Protein AF-G0UPY2-F1 (afdb_monomer_lite)

Structure (mmCIF, N/CA/C/O backbone):
data_AF-G0UPY2-F1
#
_entry.id   AF-G0UPY2-F1
#
loop_
_atom_site.group_PDB
_atom_site.id
_atom_site.type_symbol
_atom_site.label_atom_id
_atom_site.label_alt_id
_atom_site.label_comp_id
_atom_site.label_asym_id
_atom_site.label_entity_id
_atom_site.label_seq_id
_atom_site.pdbx_PDB_ins_code
_atom_site.Cartn_x
_atom_site.Cartn_y
_atom_site.Cartn_z
_atom_site.occupancy
_atom_site.B_iso_or_equiv
_atom_site.auth_seq_id
_atom_site.auth_comp_id
_atom_site.auth_asym_id
_atom_site.auth_atom_id
_atom_site.pdbx_PDB_model_num
ATOM 1 N N . MET A 1 1 ? 40.209 42.571 -9.096 1.00 37.84 1 MET A N 1
ATOM 2 C CA . MET A 1 1 ? 40.437 43.196 -10.414 1.00 37.84 1 MET A CA 1
ATOM 3 C C . MET A 1 1 ? 41.363 42.300 -11.206 1.00 37.84 1 MET A C 1
ATOM 5 O O . MET A 1 1 ? 42.558 42.355 -10.979 1.00 37.84 1 MET A O 1
ATOM 9 N N . THR A 1 2 ? 40.788 41.485 -12.081 1.00 25.41 2 THR A N 1
ATOM 10 C CA . THR A 1 2 ? 41.371 41.009 -13.343 1.00 25.41 2 THR A CA 1
ATOM 11 C C . THR A 1 2 ? 40.221 40.324 -14.067 1.00 25.41 2 THR A C 1
ATOM 13 O O . THR A 1 2 ? 39.717 39.293 -13.633 1.00 25.41 2 THR A O 1
ATOM 16 N N . ALA A 1 3 ? 39.726 41.003 -15.097 1.00 30.94 3 ALA A N 1
ATOM 17 C CA . ALA A 1 3 ? 38.715 40.497 -16.003 1.00 30.94 3 ALA A CA 1
ATOM 18 C C . ALA A 1 3 ? 39.322 39.365 -16.838 1.00 30.94 3 ALA A C 1
ATOM 20 O O . ALA A 1 3 ? 40.417 39.517 -17.377 1.00 30.94 3 ALA A O 1
ATOM 21 N N . THR A 1 4 ? 38.608 38.250 -16.944 1.00 27.45 4 THR A N 1
ATOM 22 C CA . THR A 1 4 ? 38.803 37.272 -18.015 1.00 27.45 4 THR A CA 1
ATOM 23 C C . THR A 1 4 ? 37.461 37.118 -18.708 1.00 27.45 4 THR A C 1
ATOM 25 O O . THR A 1 4 ? 36.435 36.890 -18.072 1.00 27.45 4 THR A O 1
ATOM 28 N N . GLU A 1 5 ? 37.476 37.420 -20.000 1.00 28.23 5 GLU A N 1
ATOM 29 C CA . GLU A 1 5 ? 36.326 37.439 -20.887 1.00 28.23 5 GLU A CA 1
ATOM 30 C C . GLU A 1 5 ? 35.779 36.023 -21.060 1.00 28.23 5 GLU A C 1
ATOM 32 O O . GLU A 1 5 ? 36.397 35.166 -21.690 1.00 28.23 5 GLU A O 1
ATOM 37 N N . ASP A 1 6 ? 34.585 35.809 -20.522 1.00 28.16 6 ASP A N 1
ATOM 38 C CA . ASP A 1 6 ? 33.744 34.656 -20.800 1.00 28.16 6 ASP A CA 1
ATOM 39 C C . ASP A 1 6 ? 33.135 34.839 -22.204 1.00 28.16 6 ASP A C 1
ATOM 41 O O . ASP A 1 6 ? 32.075 35.435 -22.401 1.00 28.16 6 ASP A O 1
ATOM 45 N N . ARG A 1 7 ? 33.874 34.414 -23.231 1.00 30.27 7 ARG A N 1
ATOM 46 C CA . ARG A 1 7 ? 33.429 34.373 -24.633 1.00 30.27 7 ARG A CA 1
ATOM 47 C C . ARG A 1 7 ? 33.576 32.958 -25.174 1.00 30.27 7 ARG A C 1
ATOM 49 O O . ARG A 1 7 ? 34.419 32.712 -26.020 1.00 30.27 7 ARG A O 1
ATOM 56 N N . THR A 1 8 ? 32.772 32.017 -24.689 1.00 30.53 8 THR A N 1
ATOM 57 C CA . THR A 1 8 ? 32.496 30.752 -25.413 1.00 30.53 8 THR A CA 1
ATOM 58 C C . THR A 1 8 ? 31.240 30.004 -24.943 1.00 30.53 8 THR A C 1
ATOM 60 O O . THR A 1 8 ? 30.893 28.992 -25.546 1.00 30.53 8 THR A O 1
ATOM 63 N N . ALA A 1 9 ? 30.500 30.491 -23.940 1.00 28.23 9 ALA A N 1
ATOM 64 C CA . ALA A 1 9 ? 29.427 29.707 -23.317 1.00 28.23 9 ALA A CA 1
ATOM 65 C C . ALA A 1 9 ? 27.997 29.910 -23.878 1.00 28.23 9 ALA A C 1
ATOM 67 O O . ALA A 1 9 ? 27.113 29.137 -23.522 1.00 28.23 9 ALA A O 1
ATOM 68 N N . ASP A 1 10 ? 27.747 30.869 -24.781 1.00 29.98 10 ASP A N 1
ATOM 69 C CA . ASP A 1 10 ? 26.364 31.299 -25.098 1.00 29.98 10 ASP A CA 1
ATOM 70 C C . ASP A 1 10 ? 25.802 30.921 -26.486 1.00 29.98 10 ASP A C 1
ATOM 72 O O . ASP A 1 10 ? 24.712 31.356 -26.848 1.00 29.98 10 ASP A O 1
ATOM 76 N N . SER A 1 11 ? 26.469 30.085 -27.292 1.00 31.25 11 SER A N 1
ATOM 77 C CA . SER A 1 11 ? 26.050 29.913 -28.702 1.00 31.25 11 SER A CA 1
ATOM 78 C C . SER A 1 11 ? 25.156 28.704 -29.037 1.00 31.25 11 SER A C 1
ATOM 80 O O . SER A 1 11 ? 24.719 28.617 -30.183 1.00 31.25 11 SER A O 1
ATOM 82 N N . TRP A 1 12 ? 24.854 27.767 -28.130 1.00 33.16 12 TRP A N 1
ATOM 83 C CA . TRP A 1 12 ? 24.335 26.454 -28.584 1.00 33.16 12 TRP A CA 1
ATOM 84 C C . TRP A 1 12 ? 23.083 25.911 -27.883 1.00 33.16 12 TRP A C 1
ATOM 86 O O . TRP A 1 12 ? 22.771 24.732 -28.005 1.00 33.16 12 TRP A O 1
ATOM 96 N N . ARG A 1 13 ? 22.292 26.764 -27.218 1.00 27.31 13 ARG A N 1
ATOM 97 C CA . ARG A 1 13 ? 20.985 26.377 -26.636 1.00 27.31 13 ARG A CA 1
ATOM 98 C C . ARG A 1 13 ? 19.764 26.680 -27.522 1.00 27.31 13 ARG A C 1
ATOM 100 O O . ARG A 1 13 ? 18.698 26.996 -27.008 1.00 27.31 13 ARG A O 1
ATOM 107 N N . TYR A 1 14 ? 19.887 26.544 -28.841 1.00 33.41 14 TYR A N 1
ATOM 108 C CA . TYR A 1 14 ? 18.747 26.644 -29.766 1.00 33.41 14 TYR A CA 1
ATOM 109 C C . TYR A 1 14 ? 18.768 25.513 -30.800 1.00 33.41 14 TYR A C 1
ATOM 111 O O . TYR A 1 14 ? 19.075 25.719 -31.969 1.00 33.41 14 TYR A O 1
ATOM 119 N N . THR A 1 15 ? 18.416 24.299 -30.384 1.00 37.25 15 THR A N 1
ATOM 120 C CA . THR A 1 15 ? 18.256 23.149 -31.290 1.00 37.25 15 THR A CA 1
ATOM 121 C C . THR A 1 15 ? 16.909 22.461 -31.064 1.00 37.25 15 THR A C 1
ATOM 123 O O . THR A 1 15 ? 16.845 21.295 -30.706 1.00 37.25 15 THR A O 1
ATOM 126 N N . ALA A 1 16 ? 15.813 23.205 -31.267 1.00 32.25 16 ALA A N 1
ATOM 127 C CA . ALA A 1 16 ? 14.477 22.641 -31.546 1.00 32.25 16 ALA A CA 1
ATOM 128 C C . ALA A 1 16 ? 13.427 23.662 -32.050 1.00 32.25 16 ALA A C 1
ATOM 130 O O . ALA A 1 16 ? 12.331 23.246 -32.412 1.00 32.25 16 ALA A O 1
ATOM 131 N N . GLU A 1 17 ? 13.721 24.969 -32.128 1.00 31.56 17 GLU A N 1
ATOM 132 C CA . GLU A 1 17 ? 12.767 25.973 -32.645 1.00 31.56 17 GLU A CA 1
ATOM 133 C C . GLU A 1 17 ? 13.308 26.894 -33.764 1.00 31.56 17 GLU A C 1
ATOM 135 O O . GLU A 1 17 ? 13.420 28.100 -33.557 1.00 31.56 17 GLU A O 1
ATOM 140 N N . PRO A 1 18 ? 13.578 26.408 -34.995 1.00 36.75 18 PRO A N 1
ATOM 141 C CA . PRO A 1 18 ? 13.694 27.369 -36.093 1.00 36.75 18 PRO A CA 1
ATOM 142 C C . PRO A 1 18 ? 12.924 26.996 -37.360 1.00 36.75 18 PRO A C 1
ATOM 144 O O . PRO A 1 18 ? 13.232 27.523 -38.416 1.00 36.75 18 PRO A O 1
ATOM 147 N N . PHE A 1 19 ? 11.882 26.162 -37.309 1.00 38.66 19 PHE A N 1
ATOM 148 C CA . PHE A 1 19 ? 11.052 25.923 -38.506 1.00 38.66 19 PHE A CA 1
ATOM 149 C C . PHE A 1 19 ? 9.878 26.904 -38.679 1.00 38.66 19 PHE A C 1
ATOM 151 O O . PHE A 1 19 ? 9.198 26.853 -39.698 1.00 38.66 19 PHE A O 1
ATOM 158 N N . ARG A 1 20 ? 9.637 27.825 -37.730 1.00 37.78 20 ARG A N 1
ATOM 159 C CA . ARG A 1 20 ? 8.523 28.800 -37.809 1.00 37.78 20 ARG A CA 1
ATOM 160 C C . ARG A 1 20 ? 8.923 30.270 -37.968 1.00 37.78 20 ARG A C 1
ATOM 162 O O . ARG A 1 20 ? 8.040 31.098 -38.160 1.00 37.78 20 ARG A O 1
ATOM 169 N N . ALA A 1 21 ? 10.214 30.604 -37.944 1.00 39.12 21 ALA A N 1
ATOM 170 C CA . ALA A 1 21 ? 10.682 31.996 -37.990 1.00 39.12 21 ALA A CA 1
ATOM 171 C C . ALA A 1 21 ? 11.440 32.384 -39.276 1.00 39.12 21 ALA A C 1
ATOM 173 O O . ALA A 1 21 ? 11.996 33.476 -39.343 1.00 39.12 21 ALA A O 1
ATOM 174 N N . PHE A 1 22 ? 11.465 31.542 -40.315 1.00 45.91 22 PHE A N 1
ATOM 175 C CA . PHE A 1 22 ? 12.097 31.909 -41.588 1.00 45.91 22 PHE A CA 1
ATOM 176 C C . PHE A 1 22 ? 11.123 32.657 -42.489 1.00 45.91 22 PHE A C 1
ATOM 178 O O . PHE A 1 22 ? 10.640 32.147 -43.495 1.00 45.91 22 PHE A O 1
ATOM 185 N N . ASN A 1 23 ? 10.836 33.895 -42.105 1.00 49.22 23 ASN A N 1
ATOM 186 C CA . ASN A 1 23 ? 10.221 34.859 -42.994 1.00 49.22 23 ASN A CA 1
ATOM 187 C C . ASN A 1 23 ? 11.013 36.167 -42.901 1.00 49.22 23 ASN A C 1
ATOM 189 O O . ASN A 1 23 ? 11.237 36.662 -41.797 1.00 49.22 23 ASN A O 1
ATOM 193 N N . LYS A 1 24 ? 11.345 36.729 -44.074 1.00 50.84 24 LYS A N 1
ATOM 194 C CA . LYS A 1 24 ? 11.966 38.049 -44.321 1.00 50.84 24 LYS A CA 1
ATOM 195 C C . LYS A 1 24 ? 13.503 38.128 -44.327 1.00 50.84 24 LYS A C 1
ATOM 197 O O . LYS A 1 24 ? 14.061 38.869 -43.536 1.00 50.84 24 LYS A O 1
ATOM 202 N N . ASP A 1 25 ? 14.172 37.427 -45.244 1.00 57.66 25 ASP A N 1
ATOM 203 C CA . ASP A 1 25 ? 15.064 38.090 -46.222 1.00 57.66 25 ASP A CA 1
ATOM 204 C C . ASP A 1 25 ? 15.573 37.065 -47.252 1.00 57.66 25 ASP A C 1
ATOM 206 O O . ASP A 1 25 ? 16.496 36.284 -47.001 1.00 57.66 25 ASP A O 1
ATOM 210 N N . THR A 1 26 ? 14.928 37.009 -48.416 1.00 54.47 26 THR A N 1
ATOM 211 C CA . THR A 1 26 ? 15.258 36.044 -49.475 1.00 54.47 26 THR A CA 1
ATOM 212 C C . THR A 1 26 ? 16.695 36.209 -49.958 1.00 54.47 26 THR A C 1
ATOM 214 O O . THR A 1 26 ? 17.386 35.221 -50.178 1.00 54.47 26 THR A O 1
ATOM 217 N N . GLU A 1 27 ? 17.193 37.439 -50.057 1.00 56.75 27 GLU A N 1
ATOM 218 C CA . GLU A 1 27 ? 18.528 37.702 -50.597 1.00 56.75 27 GLU A CA 1
ATOM 219 C C . GLU A 1 27 ? 19.650 37.223 -49.659 1.00 56.75 27 GLU A C 1
ATOM 221 O O . GLU A 1 27 ? 20.679 36.721 -50.114 1.00 56.75 27 GLU A O 1
ATOM 226 N N . ALA A 1 28 ? 19.424 37.287 -48.343 1.00 60.16 28 ALA A N 1
ATOM 227 C CA . ALA A 1 28 ? 20.356 36.765 -47.348 1.00 60.16 28 ALA A CA 1
ATOM 228 C C . ALA A 1 28 ? 20.441 35.229 -47.384 1.00 60.16 28 ALA A C 1
ATOM 230 O O . ALA A 1 28 ? 21.529 34.668 -47.246 1.00 60.16 28 ALA A O 1
ATOM 231 N N . LEU A 1 29 ? 19.314 34.542 -47.611 1.00 57.94 29 LEU A N 1
ATOM 232 C CA . LEU A 1 29 ? 19.278 33.083 -47.773 1.00 57.94 29 LEU A CA 1
ATOM 233 C C . LEU A 1 29 ? 20.001 32.632 -49.048 1.00 57.94 29 LEU A C 1
ATOM 235 O O . LEU A 1 29 ? 20.792 31.691 -48.986 1.00 57.94 29 LEU A O 1
ATOM 239 N N . TYR A 1 30 ? 19.794 33.329 -50.169 1.00 58.75 30 TYR A N 1
ATOM 240 C CA . TYR A 1 30 ? 20.492 33.046 -51.428 1.00 58.75 30 TYR A CA 1
ATOM 241 C C . TYR A 1 30 ? 22.003 33.256 -51.307 1.00 58.75 30 TYR A C 1
ATOM 243 O O . TYR A 1 30 ? 22.756 32.337 -51.617 1.00 58.75 30 TYR A O 1
ATOM 251 N N . LYS A 1 31 ? 22.461 34.395 -50.767 1.00 61.59 31 LYS A N 1
ATOM 252 C CA . LYS A 1 31 ? 23.899 34.649 -50.548 1.00 61.59 31 LYS A CA 1
ATOM 253 C C . LYS A 1 31 ? 24.532 33.620 -49.612 1.00 61.59 31 LYS A C 1
ATOM 255 O O . LYS A 1 31 ? 25.675 33.216 -49.813 1.00 61.59 31 LYS A O 1
ATOM 260 N N . ARG A 1 32 ? 23.790 33.157 -48.602 1.00 56.16 32 ARG A N 1
ATOM 261 C CA . ARG A 1 32 ? 24.258 32.118 -47.676 1.00 56.16 32 ARG A CA 1
ATOM 262 C C . ARG A 1 32 ? 24.328 30.743 -48.340 1.00 56.16 32 ARG A C 1
ATOM 264 O O . ARG A 1 32 ? 25.286 30.024 -48.086 1.00 56.16 32 ARG A O 1
ATOM 271 N N . ALA A 1 33 ? 23.367 30.389 -49.193 1.00 55.38 33 ALA A N 1
ATOM 272 C CA . ALA A 1 33 ? 23.386 29.150 -49.972 1.00 55.38 33 ALA A CA 1
ATOM 273 C C . ALA A 1 33 ? 24.480 29.163 -51.052 1.00 55.38 33 ALA A C 1
ATOM 275 O O . ALA A 1 33 ? 25.174 28.169 -51.228 1.00 55.38 33 ALA A O 1
ATOM 276 N N . GLU A 1 34 ? 24.692 30.294 -51.722 1.00 56.41 34 GLU A N 1
ATOM 277 C CA . GLU A 1 34 ? 25.744 30.486 -52.724 1.00 56.41 34 GLU A CA 1
ATOM 278 C C . GLU A 1 34 ? 27.140 30.434 -52.091 1.00 56.41 34 GLU A C 1
ATOM 280 O O . GLU A 1 34 ? 28.002 29.686 -52.547 1.00 56.41 34 GLU A O 1
ATOM 285 N N . SER A 1 35 ? 27.345 31.125 -50.964 1.00 57.12 35 SER A N 1
ATOM 286 C CA . SER A 1 35 ? 28.566 30.994 -50.161 1.00 57.12 35 SER A CA 1
ATOM 287 C C . SER A 1 35 ? 28.793 29.556 -49.683 1.00 57.12 35 SER A C 1
ATOM 289 O O . SER A 1 35 ? 29.944 29.150 -49.536 1.00 57.12 35 SER A O 1
ATOM 291 N N . LEU A 1 36 ? 27.724 28.790 -49.439 1.00 55.91 36 LEU A N 1
ATOM 292 C CA . LEU A 1 36 ? 27.809 27.390 -49.034 1.00 55.91 36 LEU A CA 1
ATOM 293 C C . LEU A 1 36 ? 28.200 26.483 -50.204 1.00 55.91 36 LEU A C 1
ATOM 295 O O . LEU A 1 36 ? 29.087 25.649 -50.050 1.00 55.91 36 LEU A O 1
ATOM 299 N N . LEU A 1 37 ? 27.585 26.667 -51.373 1.00 57.56 37 LEU A N 1
ATOM 300 C CA . LEU A 1 37 ? 27.911 25.930 -52.596 1.00 57.56 37 LEU A CA 1
ATOM 301 C C . LEU A 1 37 ? 29.358 26.194 -53.022 1.00 57.56 37 LEU A C 1
ATOM 303 O O . LEU A 1 37 ? 30.080 25.255 -53.336 1.00 57.56 37 LEU A O 1
ATOM 307 N N . ASN A 1 38 ? 29.810 27.444 -52.916 1.00 52.84 38 ASN A N 1
ATOM 308 C CA . ASN A 1 38 ? 31.195 27.831 -53.186 1.00 52.84 38 ASN A CA 1
ATOM 309 C C . ASN A 1 38 ? 32.190 27.342 -52.114 1.00 52.84 38 ASN A C 1
ATOM 311 O O . ASN A 1 38 ? 33.394 27.353 -52.351 1.00 52.84 38 ASN A O 1
ATOM 315 N N . SER A 1 39 ? 31.711 26.910 -50.940 1.00 49.75 39 SER A N 1
ATOM 316 C CA . SER A 1 39 ? 32.544 26.298 -49.891 1.00 49.75 39 SER A CA 1
ATOM 317 C C . SER A 1 39 ? 32.727 24.783 -50.050 1.00 49.75 39 SER A C 1
ATOM 319 O O . SER A 1 39 ? 33.541 24.186 -49.340 1.00 49.75 39 SER A O 1
ATOM 321 N N . VAL A 1 40 ? 31.993 24.151 -50.975 1.00 55.59 40 VAL A N 1
ATOM 322 C CA . VAL A 1 40 ? 32.164 22.733 -51.310 1.00 55.59 40 VAL A CA 1
ATOM 323 C C . VAL A 1 40 ? 33.436 22.600 -52.150 1.00 55.59 40 VAL A C 1
ATOM 325 O O . VAL A 1 40 ? 33.452 22.944 -53.328 1.00 55.59 40 VAL A O 1
ATOM 328 N N . LYS A 1 41 ? 34.525 22.138 -51.522 1.00 52.00 41 LYS A N 1
ATOM 329 C CA . LYS A 1 41 ? 35.810 21.894 -52.191 1.00 52.00 41 LYS A CA 1
ATOM 330 C C . LYS A 1 41 ? 35.671 20.836 -53.294 1.00 52.00 41 LYS A C 1
ATOM 332 O O . LYS A 1 41 ? 35.281 19.713 -52.990 1.00 52.00 41 LYS A O 1
ATOM 337 N N . ASP A 1 42 ? 36.095 21.232 -54.496 1.00 57.47 42 ASP A N 1
ATOM 338 C CA . ASP A 1 42 ? 36.639 20.452 -55.618 1.00 57.47 42 ASP A CA 1
ATOM 339 C C . ASP A 1 42 ? 35.855 19.242 -56.178 1.00 57.47 42 ASP A C 1
ATOM 341 O O . ASP A 1 42 ? 35.044 18.602 -55.506 1.00 57.47 42 ASP A O 1
ATOM 345 N N . PRO A 1 43 ? 36.047 18.921 -57.476 1.00 63.47 43 PRO A N 1
ATOM 346 C CA . PRO A 1 43 ? 35.287 17.872 -58.138 1.00 63.47 43 PRO A CA 1
ATOM 347 C C . PRO A 1 43 ? 35.560 16.510 -57.500 1.00 63.47 43 PRO A C 1
ATOM 349 O O . PRO A 1 43 ? 36.697 16.080 -57.343 1.00 63.47 43 PRO A O 1
ATOM 352 N N . LEU A 1 44 ? 34.474 15.812 -57.178 1.00 69.94 44 LEU A N 1
ATOM 353 C CA . LEU A 1 44 ? 34.485 14.427 -56.729 1.00 69.94 44 LEU A CA 1
ATOM 354 C C . LEU A 1 44 ? 35.312 13.555 -57.688 1.00 69.94 44 LEU A C 1
ATOM 356 O O . LEU A 1 44 ? 34.930 13.403 -58.850 1.00 69.94 44 LEU A O 1
ATOM 360 N N . CYS A 1 45 ? 36.400 12.965 -57.194 1.00 76.50 45 CYS A N 1
ATOM 361 C CA . CYS A 1 45 ? 37.302 12.112 -57.964 1.00 76.50 45 CYS A CA 1
ATOM 362 C C . CYS A 1 45 ? 37.163 10.640 -57.556 1.00 76.50 45 CYS A C 1
ATOM 364 O O . CYS A 1 45 ? 36.686 10.300 -56.471 1.00 76.50 45 CYS A O 1
ATOM 366 N N . VAL A 1 46 ? 37.603 9.739 -58.437 1.00 79.44 46 VAL A N 1
ATOM 367 C CA . VAL A 1 46 ? 37.774 8.327 -58.073 1.00 79.44 46 VAL A CA 1
ATOM 368 C C . VAL A 1 46 ? 38.885 8.223 -57.025 1.00 79.44 46 VAL A C 1
ATOM 370 O O . VAL A 1 46 ? 39.913 8.882 -57.149 1.00 79.44 46 VAL A O 1
ATOM 373 N N . GLY A 1 47 ? 38.661 7.432 -55.976 1.00 75.00 47 GLY A N 1
ATOM 374 C CA . GLY A 1 47 ? 39.556 7.313 -54.821 1.00 75.00 47 GLY A CA 1
ATOM 375 C C . GLY A 1 47 ? 39.264 8.294 -53.682 1.00 75.00 47 GLY A C 1
ATOM 376 O O . GLY A 1 47 ? 39.769 8.095 -52.579 1.00 75.00 47 GLY A O 1
ATOM 377 N N . SER A 1 48 ? 38.409 9.303 -53.890 1.00 80.75 48 SER A N 1
ATOM 378 C CA . SER A 1 48 ? 38.035 10.246 -52.833 1.00 80.75 48 SER A CA 1
ATOM 379 C C . SER A 1 48 ? 37.328 9.544 -51.671 1.00 80.75 48 SER A C 1
ATOM 381 O O . SER A 1 48 ? 36.432 8.715 -51.870 1.00 80.75 48 SER A O 1
ATOM 383 N N . LEU A 1 49 ? 37.707 9.907 -50.446 1.00 79.75 49 LEU A N 1
ATOM 384 C CA . LEU A 1 49 ? 36.986 9.523 -49.241 1.00 79.75 49 LEU A CA 1
ATOM 385 C C . LEU A 1 49 ? 35.771 10.441 -49.090 1.00 79.75 49 LEU A C 1
ATOM 387 O O . LEU A 1 49 ? 35.902 11.661 -49.045 1.00 79.75 49 LEU A O 1
ATOM 391 N N . VAL A 1 50 ? 34.586 9.853 -49.031 1.00 79.75 50 VAL A N 1
ATOM 392 C CA . VAL A 1 50 ? 33.314 10.562 -48.960 1.00 79.75 50 VAL A CA 1
ATOM 393 C C . VAL A 1 50 ? 32.488 10.087 -47.788 1.00 79.75 50 VAL A C 1
ATOM 395 O O . VAL A 1 50 ? 32.536 8.926 -47.385 1.00 79.75 50 VAL A O 1
ATOM 398 N N . THR A 1 51 ? 31.659 10.984 -47.285 1.00 79.38 51 THR A N 1
ATOM 399 C CA . THR A 1 51 ? 30.526 10.601 -46.449 1.00 79.38 51 THR A CA 1
ATOM 400 C C . THR A 1 51 ? 29.248 10.742 -47.242 1.00 79.38 51 THR A C 1
ATOM 402 O O . THR A 1 51 ? 29.086 11.684 -48.019 1.00 79.38 51 THR A O 1
ATOM 405 N N . TYR A 1 52 ? 28.341 9.790 -47.085 1.00 75.19 52 TYR A N 1
ATOM 406 C CA . TYR A 1 52 ? 27.069 9.805 -47.786 1.00 75.19 52 TYR A CA 1
ATOM 407 C C . TYR A 1 52 ? 25.931 9.413 -46.865 1.00 75.19 52 TYR A C 1
ATOM 409 O O . TYR A 1 52 ? 26.099 8.649 -45.919 1.00 75.19 52 TYR A O 1
ATOM 417 N N . GLU A 1 53 ? 24.764 9.968 -47.148 1.00 74.31 53 GLU A N 1
ATOM 418 C CA . GLU A 1 53 ? 23.564 9.723 -46.369 1.00 74.31 53 GLU A CA 1
ATOM 419 C C . GLU A 1 53 ? 22.842 8.468 -46.860 1.00 74.31 53 GLU A C 1
ATOM 421 O O . GLU A 1 53 ? 22.664 8.257 -48.065 1.00 74.31 53 GLU A O 1
ATOM 426 N N . THR A 1 54 ? 22.377 7.669 -45.908 1.00 70.06 54 THR A N 1
ATOM 427 C CA . THR A 1 54 ? 21.428 6.585 -46.131 1.00 70.06 54 THR A CA 1
ATOM 428 C C . THR A 1 54 ? 20.227 6.764 -45.215 1.00 70.06 54 THR A C 1
ATOM 430 O O . THR A 1 54 ? 20.327 7.281 -44.099 1.00 70.06 54 THR A O 1
ATOM 433 N N . GLN A 1 55 ? 19.067 6.353 -45.714 1.00 61.88 55 GLN A N 1
ATOM 434 C CA . GLN A 1 55 ? 17.846 6.318 -44.931 1.00 61.88 55 GLN A CA 1
ATOM 435 C C . GLN A 1 55 ? 17.661 4.892 -44.419 1.00 61.88 55 GLN A C 1
ATOM 437 O O . GLN A 1 55 ? 17.472 3.963 -45.203 1.00 61.88 55 GLN A O 1
ATOM 442 N N . ASP A 1 56 ? 17.744 4.716 -43.103 1.00 54.75 56 ASP A N 1
ATOM 443 C CA . ASP A 1 56 ? 17.434 3.434 -42.473 1.00 54.75 56 ASP A CA 1
ATOM 444 C C . ASP A 1 56 ? 15.915 3.158 -42.535 1.00 54.75 56 ASP A C 1
ATOM 446 O O . ASP A 1 56 ? 15.102 4.076 -42.677 1.00 54.75 56 ASP A O 1
ATOM 450 N N . LYS A 1 57 ? 15.510 1.895 -42.350 1.00 49.53 57 LYS A N 1
ATOM 451 C CA . LYS A 1 57 ? 14.107 1.437 -42.259 1.00 49.53 57 LYS A CA 1
ATOM 452 C C . LYS A 1 57 ? 13.295 2.182 -41.190 1.00 49.53 57 LYS A C 1
ATOM 454 O O . LYS A 1 57 ? 12.071 2.156 -41.214 1.00 49.53 57 LYS A O 1
ATOM 459 N N . SER A 1 58 ? 13.978 2.835 -40.250 1.00 47.72 58 SER A N 1
ATOM 460 C CA . SER A 1 58 ? 13.409 3.672 -39.193 1.00 47.72 58 SER A CA 1
ATOM 461 C C . SER A 1 58 ? 13.193 5.144 -39.590 1.00 47.72 58 SER A C 1
ATOM 463 O O . SER A 1 58 ? 12.851 5.956 -38.730 1.00 47.72 58 SER A O 1
ATOM 465 N N . SER A 1 59 ? 13.414 5.513 -40.860 1.00 49.03 59 SER A N 1
ATOM 466 C CA . SER A 1 59 ? 13.353 6.890 -41.388 1.00 49.03 59 SER A CA 1
ATOM 467 C C . SER A 1 59 ? 14.298 7.887 -40.709 1.00 49.03 59 SER A C 1
ATOM 469 O O . SER A 1 59 ? 14.180 9.095 -40.911 1.00 49.03 59 SER A O 1
A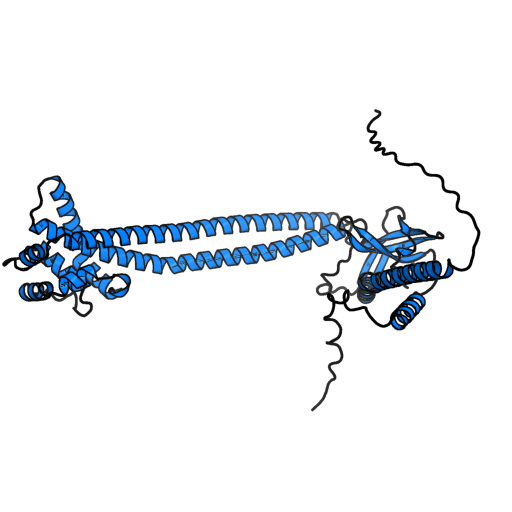TOM 471 N N . LYS A 1 60 ? 15.265 7.400 -39.924 1.00 53.22 60 L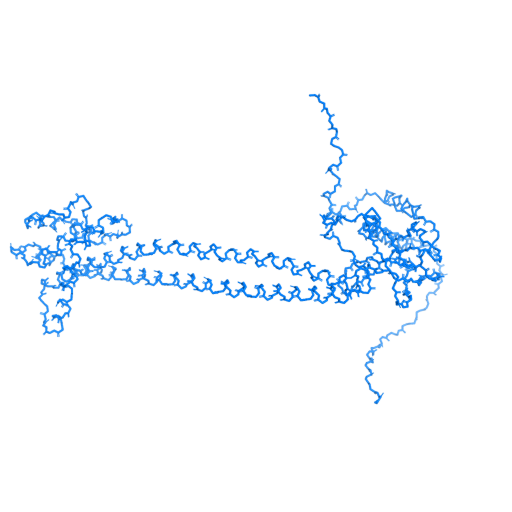YS A N 1
ATOM 472 C CA . LYS A 1 60 ? 16.332 8.230 -39.370 1.00 53.22 60 LYS A CA 1
ATOM 473 C C . LYS A 1 60 ? 17.436 8.390 -40.410 1.00 53.22 60 LYS A C 1
ATOM 475 O O . LYS A 1 60 ? 17.930 7.398 -40.946 1.00 53.22 60 LYS A O 1
ATOM 480 N N . ARG A 1 61 ? 17.801 9.645 -40.675 1.00 58.44 61 ARG A N 1
ATOM 481 C CA . ARG A 1 61 ? 18.920 10.025 -41.544 1.00 58.44 61 ARG A CA 1
ATOM 482 C C . ARG A 1 61 ? 20.227 9.615 -40.877 1.00 58.44 61 ARG A C 1
ATOM 484 O O . ARG A 1 61 ? 20.424 9.905 -39.699 1.00 58.44 61 ARG A O 1
ATOM 491 N N . GLN A 1 62 ? 21.074 8.892 -41.598 1.00 65.62 62 GLN A N 1
ATOM 492 C CA . GLN A 1 62 ? 22.352 8.392 -41.094 1.00 65.62 62 GLN A CA 1
ATOM 493 C C . GLN A 1 62 ? 23.427 8.630 -42.146 1.00 65.62 62 GLN A C 1
ATOM 495 O O . GLN A 1 62 ? 23.158 8.492 -43.338 1.00 65.62 62 GLN A O 1
ATOM 500 N N . TRP A 1 63 ? 24.642 8.967 -41.724 1.00 71.56 63 TRP A N 1
ATOM 501 C CA . TRP A 1 63 ? 25.780 9.081 -42.628 1.00 71.56 63 TRP A CA 1
ATOM 502 C C . TRP A 1 63 ? 26.670 7.841 -42.533 1.00 71.56 63 TRP A C 1
ATOM 504 O O . TRP A 1 63 ? 26.813 7.238 -41.473 1.00 71.56 63 TRP A O 1
ATOM 514 N N . ILE A 1 64 ? 27.249 7.450 -43.664 1.00 73.69 64 ILE A N 1
ATOM 515 C CA . ILE A 1 64 ? 28.180 6.332 -43.802 1.00 73.69 64 ILE A CA 1
ATOM 516 C C . ILE A 1 64 ? 29.461 6.863 -44.440 1.00 73.69 64 ILE A C 1
ATOM 518 O O . ILE A 1 64 ? 29.418 7.699 -45.345 1.00 73.69 64 ILE A O 1
ATOM 522 N N . LEU A 1 65 ? 30.605 6.365 -43.975 1.00 81.06 65 LEU A N 1
ATOM 523 C CA . LEU A 1 65 ? 31.905 6.624 -44.582 1.00 81.06 65 LEU A CA 1
ATOM 524 C C . LEU A 1 65 ? 32.143 5.664 -45.750 1.00 81.06 65 LEU A C 1
ATOM 526 O O . LEU A 1 65 ? 31.893 4.462 -45.642 1.00 81.06 65 LEU A O 1
ATOM 530 N N . GLY A 1 66 ? 32.663 6.159 -46.865 1.00 80.75 66 GLY A N 1
ATOM 531 C CA . GLY A 1 66 ? 33.007 5.308 -47.991 1.00 80.75 66 GLY A CA 1
ATOM 532 C C . GLY A 1 66 ? 34.034 5.913 -48.936 1.00 80.75 66 GLY A C 1
ATOM 533 O O . GLY A 1 66 ? 34.277 7.111 -48.922 1.00 80.75 66 GLY A O 1
ATOM 534 N N . ARG A 1 67 ? 34.651 5.083 -49.773 1.00 84.75 67 ARG A N 1
ATOM 535 C CA . ARG A 1 67 ? 35.617 5.512 -50.794 1.00 84.75 67 ARG A CA 1
ATOM 536 C C . ARG A 1 67 ? 35.024 5.350 -52.187 1.00 84.75 67 ARG A C 1
ATOM 538 O O . ARG A 1 67 ? 34.427 4.313 -52.486 1.00 84.75 67 ARG A O 1
ATOM 545 N N . VAL A 1 68 ? 35.163 6.370 -53.029 1.00 83.88 68 VAL A N 1
ATOM 546 C CA . VAL A 1 68 ? 34.647 6.361 -54.403 1.00 83.88 68 VAL A CA 1
ATOM 547 C C . VAL A 1 68 ? 35.435 5.365 -55.248 1.00 83.88 68 VAL A C 1
ATOM 549 O O . VAL A 1 68 ? 36.637 5.521 -55.434 1.00 83.88 68 VAL A O 1
ATOM 552 N N . VAL A 1 69 ? 34.748 4.361 -55.786 1.00 85.06 69 VAL A N 1
ATOM 553 C CA . VAL A 1 69 ? 35.324 3.331 -56.665 1.00 85.06 69 VAL A CA 1
ATOM 554 C C . VAL A 1 69 ? 35.076 3.665 -58.133 1.00 85.06 69 VAL A C 1
ATOM 556 O O . VAL A 1 69 ? 35.958 3.486 -58.964 1.00 85.06 69 VAL A O 1
ATOM 559 N N . GLN A 1 70 ? 33.884 4.169 -58.455 1.00 83.94 70 GLN A N 1
ATOM 560 C CA . GLN A 1 70 ? 33.510 4.558 -59.813 1.00 83.94 70 GLN A CA 1
ATOM 561 C C . GLN A 1 70 ? 32.616 5.794 -59.780 1.00 83.94 70 GLN A C 1
ATOM 563 O O . GLN A 1 70 ? 31.804 5.964 -58.866 1.00 83.94 70 GLN A O 1
ATOM 568 N N . LEU A 1 71 ? 32.775 6.646 -60.790 1.00 83.44 71 LEU A N 1
ATOM 569 C CA . LEU A 1 71 ? 32.084 7.916 -60.915 1.00 83.44 71 LEU A CA 1
ATOM 570 C C . LEU A 1 71 ? 31.319 7.978 -62.238 1.00 83.44 71 LEU A C 1
ATOM 572 O O . LEU A 1 71 ? 31.936 8.011 -63.300 1.00 83.44 71 LEU A O 1
ATOM 576 N N . ASP A 1 72 ? 29.996 8.082 -62.157 1.00 80.56 72 ASP A N 1
ATOM 577 C CA . ASP A 1 72 ? 29.127 8.331 -63.306 1.00 80.56 72 ASP A CA 1
ATOM 578 C C . ASP A 1 72 ? 28.556 9.761 -63.255 1.00 80.56 72 ASP A C 1
ATOM 580 O O . ASP A 1 72 ? 28.770 10.529 -62.307 1.00 80.56 72 ASP A O 1
ATOM 584 N N . SER A 1 73 ? 27.802 10.151 -64.287 1.00 72.44 73 SER A N 1
ATOM 585 C CA . SER A 1 73 ? 27.231 11.502 -64.409 1.00 72.44 73 SER A CA 1
ATOM 586 C C . SER A 1 73 ? 26.235 11.843 -63.293 1.00 72.44 73 SER A C 1
ATOM 588 O O . SER A 1 73 ? 26.170 12.989 -62.853 1.00 72.44 73 SER A O 1
ATOM 590 N N . ARG A 1 74 ? 25.481 10.855 -62.796 1.00 74.75 74 ARG A N 1
ATOM 591 C CA . ARG A 1 74 ? 24.471 11.037 -61.734 1.00 74.75 74 ARG A CA 1
ATOM 592 C C . ARG A 1 74 ? 24.699 10.163 -60.509 1.00 74.75 74 ARG A C 1
ATOM 594 O O . ARG A 1 74 ? 24.097 10.417 -59.465 1.00 74.75 74 ARG A O 1
ATOM 601 N N . HIS A 1 75 ? 25.505 9.115 -60.627 1.00 81.81 75 HIS A N 1
ATOM 602 C CA . HIS A 1 75 ? 25.654 8.085 -59.603 1.00 81.81 75 HIS A CA 1
ATOM 603 C C . HIS A 1 75 ? 27.129 7.873 -59.281 1.00 81.81 75 HIS A C 1
ATOM 605 O O . HIS A 1 75 ? 28.011 8.220 -60.066 1.00 81.81 75 HIS A O 1
ATOM 611 N N . VAL A 1 76 ? 27.391 7.361 -58.087 1.00 84.62 76 VAL A N 1
ATOM 612 C CA . VAL A 1 76 ? 28.731 7.059 -57.590 1.00 84.62 76 VAL A CA 1
ATOM 613 C C . VAL A 1 76 ? 28.679 5.676 -56.977 1.00 84.62 76 VAL A C 1
ATOM 615 O O . VAL A 1 76 ? 27.813 5.405 -56.147 1.00 84.62 76 VAL A O 1
ATOM 618 N N . SER A 1 77 ? 29.614 4.813 -57.349 1.00 85.56 77 SER A N 1
ATOM 619 C CA . SER A 1 77 ? 29.799 3.534 -56.671 1.00 85.56 77 SER A CA 1
ATOM 620 C C . SER A 1 77 ? 30.816 3.715 -55.555 1.00 85.56 77 SER A C 1
ATOM 622 O O . SER A 1 77 ? 31.959 4.102 -55.805 1.00 85.56 77 SER A O 1
ATOM 624 N N . VAL A 1 78 ? 30.397 3.452 -54.322 1.00 85.31 78 VAL A N 1
ATOM 625 C CA . VAL A 1 78 ? 31.178 3.696 -53.108 1.00 85.31 78 VAL A CA 1
ATOM 626 C C . VAL A 1 78 ? 31.417 2.384 -52.367 1.00 85.31 78 VAL A C 1
ATOM 628 O O . VAL A 1 78 ? 30.501 1.586 -52.169 1.00 85.31 78 VAL A O 1
ATOM 631 N N . ARG A 1 79 ? 32.654 2.156 -51.920 1.00 84.75 79 ARG A N 1
ATOM 632 C CA . ARG A 1 79 ? 32.990 1.082 -50.978 1.00 84.75 79 ARG A CA 1
ATOM 633 C C . ARG A 1 79 ? 32.846 1.610 -49.554 1.00 84.75 79 ARG A C 1
ATOM 635 O O . ARG A 1 79 ? 33.568 2.527 -49.177 1.00 84.75 79 ARG A O 1
ATOM 642 N N . ALA A 1 80 ? 31.920 1.049 -48.781 1.00 81.00 80 ALA A N 1
ATOM 643 C CA . ALA A 1 80 ? 31.679 1.468 -47.402 1.00 81.00 80 ALA A CA 1
ATOM 644 C C . ALA A 1 80 ? 32.845 1.096 -46.471 1.00 81.00 80 ALA A C 1
ATOM 646 O O . ALA A 1 80 ? 33.481 0.055 -46.646 1.00 81.00 80 ALA A O 1
ATOM 647 N N . PHE A 1 81 ? 33.082 1.929 -45.465 1.00 75.56 81 PHE A N 1
ATOM 648 C CA . PHE A 1 81 ? 34.010 1.698 -44.365 1.00 75.56 81 PHE A CA 1
ATOM 649 C C . PHE A 1 81 ? 33.214 1.447 -43.077 1.00 75.56 81 PHE A C 1
ATOM 651 O O . PHE A 1 81 ? 32.210 2.111 -42.808 1.00 75.56 81 PHE A O 1
ATOM 658 N N . LEU A 1 82 ? 33.637 0.452 -42.299 1.00 69.88 82 LEU A N 1
ATOM 659 C CA . LEU A 1 82 ? 32.985 0.005 -41.065 1.00 69.88 82 LEU A CA 1
ATOM 660 C C . LEU A 1 82 ? 33.913 0.240 -39.870 1.00 69.88 82 LEU A C 1
ATOM 662 O O . LEU A 1 82 ? 35.119 0.125 -40.050 1.00 69.88 82 LEU A O 1
ATOM 666 N N . PRO A 1 83 ? 33.414 0.518 -38.655 1.00 67.50 83 PRO A N 1
ATOM 667 C CA . PRO A 1 83 ? 34.271 0.689 -37.484 1.00 67.50 83 PRO A CA 1
ATOM 668 C C . PRO A 1 83 ? 35.043 -0.606 -37.215 1.00 67.50 83 PRO A C 1
ATOM 670 O O . PRO A 1 83 ? 34.484 -1.692 -37.399 1.00 67.50 83 PRO A O 1
ATOM 673 N N . GLU A 1 84 ? 36.296 -0.507 -36.783 1.00 60.50 84 GLU A N 1
ATOM 674 C CA . GLU A 1 84 ? 37.189 -1.660 -36.578 1.00 60.50 84 GLU A CA 1
ATOM 675 C C . GLU A 1 84 ? 36.584 -2.735 -35.643 1.00 60.50 84 GLU A C 1
ATOM 677 O O . GLU A 1 84 ? 36.639 -3.922 -35.956 1.00 60.50 84 GLU A O 1
ATOM 682 N N . ASP A 1 85 ? 35.834 -2.323 -34.614 1.00 55.22 85 ASP A N 1
ATOM 683 C CA . ASP A 1 85 ? 35.171 -3.220 -33.647 1.00 55.22 85 ASP A CA 1
ATOM 684 C C . ASP A 1 85 ? 33.859 -3.865 -34.141 1.00 55.22 85 ASP A C 1
ATOM 686 O O . ASP A 1 85 ? 33.210 -4.622 -33.419 1.00 55.22 85 ASP A O 1
ATOM 690 N N . SER A 1 86 ? 33.396 -3.550 -35.354 1.00 55.06 86 SER A N 1
ATOM 691 C CA . SER A 1 86 ? 32.047 -3.940 -35.804 1.00 55.06 86 SER A CA 1
ATOM 692 C C . SER A 1 86 ? 31.870 -5.389 -36.228 1.00 55.06 86 SER A C 1
ATOM 694 O O . SER A 1 86 ? 30.742 -5.830 -36.453 1.00 55.06 86 SER A O 1
ATOM 696 N N . ARG A 1 87 ? 32.966 -6.140 -36.333 1.00 55.62 87 ARG A N 1
ATOM 697 C CA . ARG A 1 87 ? 32.967 -7.510 -36.857 1.00 55.62 87 ARG A CA 1
ATOM 698 C C . ARG A 1 87 ? 33.421 -8.564 -35.859 1.00 55.62 87 ARG A C 1
ATOM 700 O O . ARG A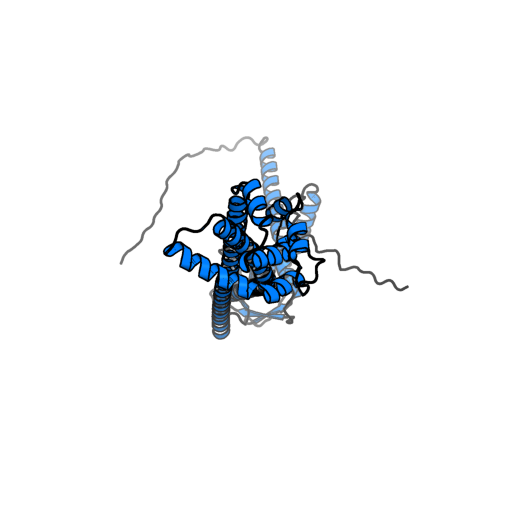 1 87 ? 33.493 -9.724 -36.252 1.00 55.62 87 ARG A O 1
ATOM 707 N N . ASP A 1 88 ? 33.692 -8.203 -34.606 1.00 63.03 88 ASP A N 1
ATOM 708 C CA . ASP A 1 88 ? 34.079 -9.192 -33.606 1.00 63.03 88 ASP A CA 1
ATOM 709 C C . ASP A 1 88 ? 32.841 -9.989 -33.118 1.00 63.03 88 ASP A C 1
ATOM 711 O O . ASP A 1 88 ? 31.962 -9.434 -32.439 1.00 63.03 88 ASP A O 1
ATOM 715 N N . PRO A 1 89 ? 32.716 -11.289 -33.471 1.00 67.88 89 PRO A N 1
ATOM 716 C CA . PRO A 1 89 ? 31.608 -12.124 -33.013 1.00 67.88 89 PRO A CA 1
ATOM 717 C C . PRO A 1 89 ? 31.590 -12.274 -31.486 1.00 67.88 89 PRO A C 1
ATOM 719 O O . PRO A 1 89 ? 30.513 -12.454 -30.904 1.00 67.88 89 PRO A O 1
ATOM 722 N N . GLU A 1 90 ? 32.744 -12.163 -30.827 1.00 70.62 90 GLU A N 1
ATOM 723 C CA . GLU A 1 90 ? 32.876 -12.238 -29.376 1.00 70.62 90 GLU A CA 1
ATOM 724 C C . GLU A 1 90 ? 32.232 -11.014 -28.712 1.00 70.62 90 GLU A C 1
ATOM 726 O O . GLU A 1 90 ? 31.391 -11.168 -27.821 1.00 70.62 90 GLU A O 1
ATOM 731 N N . VAL A 1 91 ? 32.484 -9.808 -29.227 1.00 70.69 91 VAL A N 1
ATOM 732 C CA . VAL A 1 91 ? 31.848 -8.561 -28.758 1.00 70.69 91 VAL A CA 1
ATOM 733 C C . VAL A 1 91 ? 30.332 -8.592 -28.966 1.00 70.69 91 VAL A C 1
ATOM 735 O O . VAL A 1 91 ? 29.566 -8.261 -28.054 1.00 70.69 91 VAL A O 1
ATOM 738 N N . LEU A 1 92 ? 29.863 -9.042 -30.133 1.00 72.69 92 LEU A N 1
ATOM 739 C CA . LEU A 1 92 ? 28.429 -9.163 -30.421 1.00 72.69 92 LEU A CA 1
ATOM 740 C C . LEU A 1 92 ? 27.731 -10.179 -29.508 1.00 72.69 92 LEU A C 1
ATOM 742 O O . LEU A 1 92 ? 26.633 -9.908 -29.011 1.00 72.69 92 LEU A O 1
ATOM 746 N N . SER A 1 93 ? 28.351 -11.339 -29.279 1.00 76.19 93 SER A N 1
ATOM 747 C CA . SER A 1 93 ? 27.829 -12.352 -28.357 1.00 76.19 93 SER A CA 1
ATOM 748 C C . SER A 1 93 ? 27.793 -11.837 -26.916 1.00 76.19 93 SER A C 1
ATOM 750 O O . SER A 1 93 ? 26.785 -12.012 -26.231 1.00 76.19 93 SER A O 1
ATOM 752 N N . THR A 1 94 ? 28.823 -11.105 -26.491 1.00 75.81 94 THR A N 1
ATOM 753 C CA . THR A 1 94 ? 28.921 -10.515 -25.152 1.00 75.81 94 THR A CA 1
ATOM 754 C C . THR A 1 94 ? 27.839 -9.462 -24.933 1.00 75.81 94 THR A C 1
ATOM 756 O O . THR A 1 94 ? 27.139 -9.498 -23.924 1.00 75.81 94 THR A O 1
ATOM 759 N N . LEU A 1 95 ? 27.618 -8.566 -25.900 1.00 77.88 95 LEU A N 1
ATOM 760 C CA . LEU A 1 95 ? 26.557 -7.556 -25.824 1.00 77.88 95 LEU A CA 1
ATOM 761 C C . LEU A 1 95 ? 25.152 -8.175 -25.802 1.00 77.88 95 LEU A C 1
ATOM 763 O O . LEU A 1 95 ? 24.277 -7.675 -25.093 1.00 77.88 95 LEU A O 1
ATOM 767 N N . ARG A 1 96 ? 24.919 -9.260 -26.551 1.00 84.06 96 ARG A N 1
ATOM 768 C CA . ARG A 1 96 ? 23.641 -9.996 -26.517 1.00 84.06 96 ARG A CA 1
ATOM 769 C C . ARG A 1 96 ? 23.421 -10.665 -25.162 1.00 84.06 96 ARG A C 1
ATOM 771 O O . ARG A 1 96 ? 22.357 -10.481 -24.576 1.00 84.06 96 ARG A O 1
ATOM 778 N N . SER A 1 97 ? 24.433 -11.355 -24.641 1.00 84.19 97 SER A N 1
ATOM 779 C CA . SER A 1 97 ? 24.390 -11.978 -23.315 1.00 84.19 97 SER A CA 1
ATOM 780 C C . SER A 1 97 ? 24.160 -10.945 -22.210 1.00 84.19 97 SER A C 1
ATOM 782 O O . SER A 1 97 ? 23.326 -11.154 -21.333 1.00 84.19 97 SER A O 1
ATOM 784 N N . GLU A 1 98 ? 24.830 -9.793 -22.276 1.00 83.25 98 GLU A N 1
ATOM 785 C CA . GLU A 1 98 ? 24.657 -8.708 -21.307 1.00 83.25 98 GLU A CA 1
ATOM 786 C C . GLU A 1 98 ? 23.255 -8.085 -21.390 1.00 83.25 98 GLU A C 1
ATOM 788 O O . GLU A 1 98 ? 22.624 -7.849 -20.357 1.00 83.25 98 GLU A O 1
ATOM 793 N N . ARG A 1 99 ? 22.714 -7.879 -22.600 1.00 88.50 99 ARG A N 1
ATOM 794 C CA . ARG A 1 99 ? 21.316 -7.452 -22.791 1.00 88.50 99 ARG A CA 1
ATOM 795 C C . ARG A 1 99 ? 20.353 -8.441 -22.138 1.00 88.50 99 ARG A C 1
ATOM 797 O O . ARG A 1 99 ? 19.463 -8.020 -21.400 1.00 88.50 99 ARG A O 1
ATOM 804 N N . ASP A 1 100 ? 20.519 -9.734 -22.400 1.00 91.06 100 ASP A N 1
ATOM 805 C CA . ASP A 1 100 ? 19.614 -10.772 -21.897 1.00 91.06 100 ASP A CA 1
ATOM 806 C C . ASP A 1 100 ? 19.695 -10.884 -20.372 1.00 91.06 100 ASP A C 1
ATOM 808 O O . ASP A 1 100 ? 18.661 -10.929 -19.698 1.00 91.06 100 ASP A O 1
ATOM 812 N N . ARG A 1 101 ? 20.906 -10.782 -19.812 1.00 93.12 101 ARG A N 1
ATOM 813 C CA . ARG A 1 101 ? 21.141 -10.690 -18.367 1.00 93.12 101 ARG A CA 1
ATOM 814 C C . ARG A 1 101 ? 20.419 -9.491 -17.750 1.00 93.12 101 ARG A C 1
ATOM 816 O O . ARG A 1 101 ? 19.732 -9.641 -16.739 1.00 93.12 101 ARG A O 1
ATOM 823 N N . LYS A 1 102 ? 20.526 -8.305 -18.358 1.00 87.50 102 LYS A N 1
ATOM 824 C CA . LYS A 1 102 ? 19.859 -7.079 -17.884 1.00 87.50 102 LYS A CA 1
ATOM 825 C C . LYS A 1 102 ? 18.338 -7.159 -18.003 1.00 87.50 102 LYS A C 1
ATOM 827 O O . LYS A 1 102 ? 17.635 -6.749 -17.080 1.00 87.50 102 LYS A O 1
ATOM 832 N N . LEU A 1 103 ? 17.814 -7.740 -19.080 1.00 92.31 103 LEU A N 1
ATOM 833 C CA . LEU A 1 103 ? 16.380 -7.997 -19.235 1.00 92.31 103 LEU A CA 1
ATOM 834 C C . LEU A 1 103 ? 15.861 -8.970 -18.169 1.00 92.31 103 LEU A C 1
ATOM 836 O O . LEU A 1 103 ? 14.797 -8.735 -17.593 1.00 92.31 103 LEU A O 1
ATOM 840 N N . GLN A 1 104 ? 16.609 -10.031 -17.862 1.00 95.00 104 GLN A N 1
ATOM 841 C CA . GLN A 1 104 ? 16.261 -10.959 -16.786 1.00 95.00 104 GLN A CA 1
ATOM 842 C C . GLN A 1 104 ? 16.293 -10.269 -15.416 1.00 95.00 104 GLN A C 1
ATOM 844 O O . GLN A 1 104 ? 15.372 -10.447 -14.616 1.00 95.00 104 GLN A O 1
ATOM 849 N N . GLU A 1 105 ? 17.298 -9.429 -15.156 1.00 93.25 105 GLU A N 1
ATOM 850 C CA . GLU A 1 105 ? 17.366 -8.628 -13.931 1.00 93.25 105 GLU A CA 1
ATOM 851 C C . GLU A 1 105 ? 16.158 -7.685 -13.802 1.00 93.25 105 GLU A C 1
ATOM 853 O O . GLU A 1 105 ? 15.530 -7.620 -12.741 1.00 93.25 105 GLU A O 1
ATOM 858 N N . MET A 1 106 ? 15.786 -7.000 -14.886 1.00 93.69 106 MET A N 1
ATOM 859 C CA . MET A 1 106 ? 14.618 -6.117 -14.931 1.00 93.69 106 MET A CA 1
ATOM 860 C C . MET A 1 106 ? 13.315 -6.873 -14.642 1.00 93.69 106 MET A C 1
ATOM 862 O O . MET A 1 106 ? 12.482 -6.375 -13.881 1.00 93.69 106 MET A O 1
ATOM 866 N N . ARG A 1 107 ? 13.147 -8.078 -15.209 1.00 95.88 107 ARG A N 1
ATOM 867 C CA . ARG A 1 107 ? 11.990 -8.955 -14.946 1.00 95.88 107 ARG A CA 1
ATOM 868 C C . ARG A 1 107 ? 11.926 -9.371 -13.481 1.00 95.88 107 ARG A C 1
ATOM 870 O O . ARG A 1 107 ? 10.875 -9.238 -12.864 1.00 95.88 107 ARG A O 1
ATOM 877 N N . ARG A 1 108 ? 13.050 -9.806 -12.902 1.00 96.44 108 ARG A N 1
ATOM 878 C CA . ARG A 1 108 ? 13.135 -10.162 -11.477 1.00 96.44 108 ARG A CA 1
ATOM 879 C C . ARG A 1 108 ? 12.721 -8.989 -10.590 1.00 96.44 108 ARG A C 1
ATOM 881 O O . ARG A 1 108 ? 11.912 -9.168 -9.690 1.00 96.44 108 ARG A O 1
ATOM 888 N N . ARG A 1 109 ? 13.222 -7.782 -10.870 1.00 94.94 109 ARG A N 1
ATOM 889 C CA . ARG A 1 109 ? 12.846 -6.579 -10.112 1.00 94.94 109 ARG A CA 1
ATOM 890 C C . ARG A 1 109 ? 11.373 -6.209 -10.292 1.00 94.94 109 ARG A C 1
ATOM 892 O O . ARG A 1 109 ? 10.754 -5.800 -9.320 1.00 94.94 109 ARG A O 1
ATOM 899 N N . HIS A 1 110 ? 10.797 -6.382 -11.483 1.00 95.38 110 HIS A N 1
ATOM 900 C CA . HIS A 1 110 ? 9.353 -6.209 -11.688 1.00 95.38 110 HIS A CA 1
ATOM 901 C C . HIS A 1 110 ? 8.535 -7.161 -10.813 1.00 95.38 110 HIS A C 1
ATOM 903 O O . HIS A 1 110 ? 7.591 -6.719 -10.163 1.00 95.38 110 HIS A O 1
ATOM 909 N N . LEU A 1 111 ? 8.917 -8.441 -10.755 1.00 97.06 111 LEU A N 1
ATOM 910 C CA . LEU A 1 111 ? 8.262 -9.419 -9.884 1.00 97.06 111 LEU A CA 1
ATOM 911 C C . LEU A 1 111 ? 8.374 -9.018 -8.408 1.00 97.06 111 LEU A C 1
ATOM 913 O O . LEU A 1 111 ? 7.372 -9.054 -7.701 1.00 97.06 111 LEU A O 1
ATOM 917 N N . SER A 1 112 ? 9.546 -8.548 -7.962 1.00 96.88 112 SER A N 1
ATOM 918 C CA . SER A 1 112 ? 9.718 -8.013 -6.603 1.00 96.88 112 SER A CA 1
ATOM 919 C C . SER A 1 112 ? 8.804 -6.814 -6.327 1.00 96.88 112 SER A C 1
ATOM 921 O O . SER A 1 112 ? 8.173 -6.767 -5.280 1.00 96.88 112 SER A O 1
ATOM 923 N N . VAL A 1 113 ? 8.666 -5.871 -7.268 1.00 97.56 113 VAL A N 1
ATOM 924 C CA . VAL A 1 113 ? 7.745 -4.726 -7.117 1.00 97.56 113 VAL A CA 1
ATOM 925 C C . VAL A 1 113 ? 6.295 -5.183 -6.989 1.00 97.56 113 VAL A C 1
ATOM 927 O O . VAL A 1 113 ? 5.557 -4.625 -6.182 1.00 97.56 113 VAL A O 1
ATOM 930 N N . MET A 1 114 ? 5.871 -6.172 -7.778 1.00 96.94 114 MET A N 1
ATOM 931 C CA . MET A 1 114 ? 4.511 -6.712 -7.687 1.00 96.94 114 MET A CA 1
ATOM 932 C C . MET A 1 114 ? 4.265 -7.376 -6.331 1.00 96.94 114 MET A C 1
ATOM 934 O O . MET A 1 114 ? 3.250 -7.085 -5.706 1.00 96.94 114 MET A O 1
ATOM 938 N N . ALA A 1 115 ? 5.211 -8.188 -5.848 1.00 97.44 115 ALA A N 1
ATOM 939 C CA . ALA A 1 115 ? 5.116 -8.831 -4.539 1.00 97.44 115 ALA A CA 1
ATOM 940 C C . ALA A 1 115 ? 5.026 -7.805 -3.396 1.00 97.44 115 ALA A C 1
ATOM 942 O O . ALA A 1 115 ? 4.096 -7.861 -2.600 1.00 97.44 115 ALA A O 1
ATOM 943 N N . LEU A 1 116 ? 5.921 -6.811 -3.375 1.00 97.56 116 LEU A N 1
ATOM 944 C CA . LEU A 1 116 ? 5.929 -5.758 -2.350 1.00 97.56 116 LEU A CA 1
ATOM 945 C C . LEU A 1 116 ? 4.653 -4.900 -2.374 1.00 97.56 116 LEU A C 1
ATOM 947 O O . LEU A 1 116 ? 4.178 -4.451 -1.334 1.00 97.56 116 LEU A O 1
ATOM 951 N N . ARG A 1 117 ? 4.081 -4.651 -3.561 1.00 97.25 117 ARG A N 1
ATOM 952 C CA . ARG A 1 117 ? 2.800 -3.938 -3.684 1.00 97.25 117 ARG A CA 1
ATOM 953 C C . ARG A 1 117 ? 1.640 -4.745 -3.124 1.00 97.25 117 ARG A C 1
ATOM 955 O O . ARG A 1 117 ? 0.768 -4.153 -2.494 1.00 97.25 117 ARG A O 1
ATOM 962 N N . GLU A 1 118 ? 1.621 -6.053 -3.360 1.00 97.06 118 GLU A N 1
ATOM 963 C CA . GLU A 1 118 ? 0.588 -6.918 -2.794 1.00 97.06 118 GLU A CA 1
ATOM 964 C C . GLU A 1 118 ? 0.719 -7.007 -1.273 1.00 97.06 118 GLU A C 1
ATOM 966 O O . GLU A 1 118 ? -0.283 -6.895 -0.577 1.00 97.06 118 GLU A O 1
ATOM 971 N N . GLU A 1 119 ? 1.941 -7.101 -0.749 1.00 96.56 119 GLU A N 1
ATOM 972 C CA . GLU A 1 119 ? 2.206 -7.069 0.692 1.00 96.56 119 GLU A CA 1
ATOM 973 C C . GLU A 1 119 ? 1.723 -5.758 1.330 1.00 96.56 119 GLU A C 1
ATOM 975 O O . GLU A 1 119 ? 0.949 -5.777 2.285 1.00 96.56 119 GLU A O 1
ATOM 980 N N . MET A 1 120 ? 2.068 -4.608 0.742 1.00 95.94 120 MET A N 1
ATOM 981 C CA . MET A 1 120 ? 1.573 -3.304 1.199 1.00 95.94 120 MET A CA 1
ATOM 982 C C . MET A 1 120 ? 0.042 -3.210 1.135 1.00 95.94 120 MET A C 1
ATOM 984 O O . MET A 1 120 ? -0.590 -2.638 2.025 1.00 95.94 120 MET A O 1
ATOM 988 N N . ALA A 1 121 ? -0.574 -3.754 0.083 1.00 95.38 121 ALA A N 1
ATOM 989 C CA . ALA A 1 121 ? -2.025 -3.790 -0.032 1.00 95.38 121 ALA A CA 1
ATOM 990 C C . ALA A 1 121 ? -2.649 -4.708 1.029 1.00 95.38 121 ALA A C 1
ATOM 992 O O . ALA A 1 121 ? -3.680 -4.356 1.593 1.00 95.38 121 ALA A O 1
ATOM 993 N N . ALA A 1 122 ? -2.025 -5.844 1.344 1.00 96.06 122 ALA A N 1
ATOM 994 C CA . ALA A 1 122 ? -2.466 -6.745 2.401 1.00 96.06 122 ALA A CA 1
ATOM 995 C C . ALA A 1 122 ? -2.414 -6.073 3.779 1.00 96.06 122 ALA A C 1
ATOM 997 O O . ALA A 1 122 ? -3.407 -6.129 4.500 1.00 96.06 122 ALA A O 1
ATOM 998 N N . VAL A 1 123 ? -1.327 -5.365 4.109 1.00 94.94 123 VAL A N 1
ATOM 999 C CA . VAL A 1 123 ? -1.222 -4.584 5.358 1.00 94.94 123 VAL A CA 1
ATOM 1000 C C . VAL A 1 123 ? -2.346 -3.550 5.443 1.00 94.94 123 VAL A C 1
ATOM 1002 O O . VAL A 1 123 ? -3.081 -3.519 6.425 1.00 94.94 123 VAL A O 1
ATOM 1005 N N . ARG A 1 124 ? -2.569 -2.764 4.382 1.00 94.62 124 ARG A N 1
ATOM 1006 C CA . ARG A 1 124 ? -3.646 -1.758 4.354 1.00 94.62 124 ARG A CA 1
ATOM 1007 C C . ARG A 1 124 ? -5.036 -2.368 4.510 1.00 94.62 124 ARG A C 1
ATOM 1009 O O . ARG A 1 124 ? -5.822 -1.858 5.299 1.00 94.62 124 ARG A O 1
ATOM 1016 N N . ARG A 1 125 ? -5.324 -3.464 3.800 1.00 95.81 125 ARG A N 1
ATOM 1017 C CA . ARG A 1 125 ? -6.604 -4.183 3.916 1.00 95.81 125 ARG A CA 1
ATOM 1018 C C . ARG A 1 125 ? -6.805 -4.738 5.325 1.00 95.81 125 ARG A C 1
ATOM 1020 O O . ARG A 1 125 ? -7.911 -4.663 5.847 1.00 95.81 125 ARG A O 1
ATOM 1027 N N . ASN A 1 126 ? -5.756 -5.276 5.946 1.00 95.25 126 ASN A N 1
ATOM 1028 C CA . ASN A 1 126 ? -5.825 -5.788 7.313 1.00 95.25 126 ASN A CA 1
ATOM 1029 C C . ASN A 1 126 ? -6.093 -4.664 8.318 1.00 95.25 126 ASN A C 1
ATOM 1031 O O . ASN A 1 126 ? -6.972 -4.821 9.164 1.00 95.25 126 ASN A O 1
ATOM 1035 N N . ASN A 1 127 ? -5.401 -3.532 8.180 1.00 94.75 127 ASN A N 1
ATOM 1036 C CA . ASN A 1 127 ? -5.591 -2.352 9.022 1.00 94.75 127 ASN A CA 1
ATOM 1037 C C . ASN A 1 127 ? -7.008 -1.782 8.878 1.00 94.75 127 ASN A C 1
ATOM 1039 O O . ASN A 1 127 ? -7.686 -1.550 9.875 1.00 94.75 127 ASN A O 1
ATOM 1043 N N . GLU A 1 128 ? -7.487 -1.618 7.644 1.00 95.94 128 GLU A N 1
ATOM 1044 C CA . GLU A 1 128 ? -8.847 -1.154 7.358 1.00 95.94 128 GLU A CA 1
ATOM 1045 C C . GLU A 1 128 ? -9.897 -2.113 7.930 1.00 95.94 128 GLU A C 1
ATOM 1047 O O . GLU A 1 128 ? -10.842 -1.682 8.587 1.00 95.94 128 GLU A O 1
ATOM 1052 N N . ALA A 1 129 ? -9.714 -3.423 7.747 1.00 96.94 129 ALA A N 1
ATOM 1053 C CA . ALA A 1 129 ? -10.634 -4.423 8.272 1.00 96.94 129 ALA A CA 1
ATOM 1054 C C . ALA A 1 129 ? -10.625 -4.478 9.809 1.00 96.94 129 ALA A C 1
ATOM 1056 O O . ALA A 1 129 ? -11.678 -4.667 10.417 1.00 96.94 129 ALA A O 1
ATOM 1057 N N . ALA A 1 130 ? -9.461 -4.332 10.449 1.00 96.12 130 ALA A N 1
ATOM 1058 C CA . ALA A 1 130 ? -9.348 -4.266 11.905 1.00 96.12 130 ALA A CA 1
ATOM 1059 C C . ALA A 1 130 ? -10.044 -3.017 12.458 1.00 96.12 130 ALA A C 1
ATOM 1061 O O . ALA A 1 130 ? -10.876 -3.140 13.357 1.00 96.12 130 ALA A O 1
ATOM 1062 N N . MET A 1 131 ? -9.784 -1.849 11.863 1.00 95.88 131 MET A N 1
ATOM 1063 C CA . MET A 1 131 ? -10.429 -0.593 12.244 1.00 95.88 131 MET A CA 1
ATOM 1064 C C . MET A 1 131 ? -11.942 -0.644 12.026 1.00 95.88 131 MET A C 1
ATOM 1066 O O . MET A 1 131 ? -12.704 -0.225 12.892 1.00 95.88 131 MET A O 1
ATOM 1070 N N . GLY A 1 132 ? -12.390 -1.208 10.900 1.00 96.12 132 GLY A N 1
ATOM 1071 C CA . GLY A 1 132 ? -13.808 -1.393 10.598 1.00 96.12 132 GLY A CA 1
ATOM 1072 C C . GLY A 1 132 ? -14.521 -2.234 11.656 1.00 96.12 132 GLY A C 1
ATOM 1073 O O . GLY A 1 132 ? -15.540 -1.801 12.187 1.00 96.12 132 GLY A O 1
ATOM 1074 N N . ARG A 1 133 ? -13.947 -3.388 12.031 1.00 96.81 133 ARG A N 1
ATOM 1075 C CA . ARG A 1 133 ? -14.502 -4.248 13.093 1.00 96.81 133 ARG A CA 1
ATOM 1076 C C . ARG A 1 133 ? -14.522 -3.556 14.456 1.00 96.81 133 ARG A C 1
ATOM 1078 O O . ARG A 1 133 ? -15.515 -3.658 15.169 1.00 96.81 133 ARG A O 1
ATOM 1085 N N . ALA A 1 134 ? -13.446 -2.862 14.824 1.00 96.50 134 ALA A N 1
ATOM 1086 C CA . ALA A 1 134 ? -13.365 -2.168 16.107 1.00 96.50 134 ALA A CA 1
ATOM 1087 C C . ALA A 1 134 ? -14.375 -1.013 16.200 1.00 96.50 134 ALA A C 1
ATOM 1089 O O . ALA A 1 134 ? -15.082 -0.879 17.200 1.00 96.50 134 ALA A O 1
ATOM 1090 N N . LYS A 1 135 ? -14.510 -0.228 15.124 1.00 95.75 135 LYS A N 1
ATOM 1091 C CA . LYS A 1 135 ? -15.503 0.844 15.025 1.00 95.75 135 LYS A CA 1
ATOM 1092 C C . LYS A 1 135 ? -16.929 0.301 15.097 1.00 95.75 135 LYS A C 1
ATOM 1094 O O . LYS A 1 135 ? -17.746 0.846 15.834 1.00 95.75 135 LYS A O 1
ATOM 1099 N N . GLU A 1 136 ? -17.221 -0.782 14.378 1.00 96.69 136 GLU A N 1
ATOM 1100 C CA . GLU A 1 136 ? -18.532 -1.433 14.424 1.00 96.69 136 GLU A CA 1
ATOM 1101 C C . GLU A 1 136 ? -18.869 -1.929 15.837 1.00 96.69 136 GLU A C 1
ATOM 1103 O O . GLU A 1 136 ? -19.989 -1.711 16.298 1.00 96.69 136 GLU A O 1
ATOM 1108 N N . ALA A 1 137 ? -17.905 -2.523 16.550 1.00 95.56 137 ALA A N 1
ATOM 1109 C CA . ALA A 1 137 ? -18.081 -2.949 17.938 1.00 95.56 137 ALA A CA 1
ATOM 1110 C C . ALA A 1 137 ? -18.367 -1.761 18.876 1.00 95.56 137 ALA A C 1
ATOM 1112 O O . ALA A 1 137 ? -19.345 -1.797 19.623 1.00 95.56 137 ALA A O 1
ATOM 1113 N N . SER A 1 138 ? -17.583 -0.679 18.791 1.00 94.69 138 SER A N 1
ATOM 1114 C CA . SER A 1 138 ? -17.802 0.541 19.588 1.00 94.69 138 SER A CA 1
ATOM 1115 C C . SER A 1 138 ? -19.171 1.174 19.299 1.00 94.69 138 SER A C 1
ATOM 1117 O O . SER A 1 138 ? -19.928 1.498 20.216 1.00 94.69 138 SER A O 1
ATOM 1119 N N . GLU A 1 139 ? -19.566 1.275 18.027 1.00 95.25 139 GLU A N 1
ATOM 1120 C CA . GLU A 1 139 ? -20.886 1.781 17.635 1.00 95.25 139 GLU A CA 1
ATOM 1121 C C . GLU A 1 139 ? -22.041 0.867 18.049 1.00 95.25 139 GLU A C 1
ATOM 1123 O O . GLU A 1 139 ? -23.115 1.364 18.402 1.00 95.25 139 GLU A O 1
ATOM 1128 N N . ALA A 1 140 ? -21.853 -0.453 18.005 1.00 95.62 140 ALA A N 1
ATOM 1129 C CA . ALA A 1 140 ? -22.854 -1.416 18.444 1.00 95.62 140 ALA A CA 1
ATOM 1130 C C . ALA A 1 140 ? -23.159 -1.255 19.931 1.00 95.62 140 ALA A C 1
ATOM 1132 O O . ALA A 1 140 ? -24.332 -1.169 20.304 1.00 95.62 140 ALA A O 1
ATOM 1133 N N . VAL A 1 141 ? -22.119 -1.125 20.754 1.00 95.00 141 VAL A N 1
ATOM 1134 C CA . VAL A 1 141 ? -22.291 -0.916 22.190 1.00 95.00 141 VAL A CA 1
ATOM 1135 C C . VAL A 1 141 ? -22.862 0.468 22.490 1.00 95.00 141 VAL A C 1
ATOM 1137 O O . VAL A 1 141 ? -23.792 0.574 23.287 1.00 95.00 141 VAL A O 1
ATOM 1140 N N . ARG A 1 142 ? -22.413 1.522 21.796 1.00 94.62 142 ARG A N 1
ATOM 1141 C CA . ARG A 1 142 ? -23.001 2.868 21.923 1.00 94.62 142 ARG A CA 1
ATOM 1142 C C . ARG A 1 142 ? -24.509 2.847 21.658 1.00 94.62 142 ARG A C 1
ATOM 1144 O O . ARG A 1 142 ? -25.285 3.364 22.458 1.00 94.62 142 ARG A O 1
ATOM 1151 N N . ARG A 1 143 ? -24.946 2.191 20.575 1.00 95.31 143 ARG A N 1
ATOM 1152 C CA . ARG A 1 143 ? -26.375 2.012 20.253 1.00 95.31 143 ARG A CA 1
ATOM 1153 C C . ARG A 1 143 ? -27.117 1.211 21.321 1.00 95.31 143 ARG A C 1
ATOM 1155 O O . ARG A 1 143 ? -28.252 1.552 21.645 1.00 95.31 143 ARG A O 1
ATOM 1162 N N . ALA A 1 144 ? -26.492 0.173 21.868 1.00 93.88 144 ALA A N 1
ATOM 1163 C CA . ALA A 1 144 ? -27.082 -0.617 22.939 1.00 93.88 144 ALA A CA 1
ATOM 1164 C C . ALA A 1 144 ? -27.264 0.214 24.221 1.00 93.88 144 ALA A C 1
ATOM 1166 O O . ALA A 1 144 ? -28.356 0.186 24.782 1.00 93.88 144 ALA A O 1
ATOM 1167 N N . ILE A 1 145 ? -26.285 1.034 24.621 1.00 92.50 145 ILE A N 1
ATOM 1168 C CA . ILE A 1 145 ? -26.411 1.959 25.766 1.00 92.50 145 ILE A CA 1
ATOM 1169 C C . ILE A 1 145 ? -27.535 2.969 25.531 1.00 92.50 145 ILE A C 1
ATOM 1171 O O . ILE A 1 145 ? -28.383 3.130 26.402 1.00 92.50 145 ILE A O 1
ATOM 1175 N N . MET A 1 146 ? -27.613 3.577 24.343 1.00 91.56 146 MET A N 1
ATOM 1176 C CA . MET A 1 146 ? -28.698 4.511 24.000 1.00 91.56 146 MET A CA 1
ATOM 1177 C C . MET A 1 146 ? -30.095 3.879 24.059 1.00 91.56 146 MET A C 1
ATOM 1179 O O . MET A 1 146 ? -31.082 4.588 24.237 1.00 91.56 146 MET A O 1
ATOM 1183 N N . SER A 1 147 ? -30.196 2.562 23.865 1.00 91.44 147 SER A N 1
ATOM 1184 C CA . SER A 1 147 ? -31.470 1.840 23.931 1.00 91.44 147 SER A CA 1
ATOM 1185 C C . SER A 1 147 ? -31.910 1.503 25.358 1.00 91.44 147 SER A C 1
ATOM 1187 O O . SER A 1 147 ? -33.072 1.154 25.571 1.00 91.44 147 SER A O 1
ATOM 1189 N N . VAL A 1 148 ? -31.002 1.594 26.336 1.00 90.00 148 VAL A N 1
ATOM 1190 C CA . VAL A 1 148 ? -31.334 1.389 27.745 1.00 90.00 148 VAL A CA 1
ATOM 1191 C C . VAL A 1 148 ? -31.998 2.652 28.279 1.00 90.00 148 VAL A C 1
ATOM 1193 O O . VAL A 1 148 ? -31.458 3.748 28.174 1.00 90.00 148 VAL A O 1
ATOM 1196 N N . GLU A 1 149 ? -33.173 2.494 28.886 1.00 85.94 149 GLU A N 1
ATOM 1197 C CA . GLU A 1 149 ? -33.849 3.598 29.564 1.00 85.94 149 GLU A CA 1
ATOM 1198 C C . GLU A 1 149 ? -32.957 4.186 30.664 1.00 85.94 149 GLU A C 1
ATOM 1200 O O . GLU A 1 149 ? -32.452 3.464 31.525 1.00 85.94 149 GLU A O 1
ATOM 1205 N N . GLU A 1 150 ? -32.806 5.510 30.677 1.00 82.94 150 GLU A N 1
ATOM 1206 C CA . GLU A 1 150 ? -31.945 6.205 31.640 1.00 82.94 150 GLU A CA 1
ATOM 1207 C C . GLU A 1 150 ? -32.332 5.892 33.095 1.00 82.94 150 GLU A C 1
ATOM 1209 O O . GLU A 1 150 ? -31.476 5.679 33.951 1.00 82.94 150 GLU A O 1
ATOM 1214 N N . VAL A 1 151 ? -33.638 5.769 33.362 1.00 85.00 151 VAL A N 1
ATOM 1215 C CA . VAL A 1 151 ? -34.180 5.391 34.677 1.00 85.00 151 VAL A CA 1
ATOM 1216 C C . VAL A 1 151 ? -33.589 4.066 35.155 1.00 85.00 151 VAL A C 1
ATOM 1218 O O . VAL A 1 151 ? -33.220 3.944 36.320 1.00 85.00 151 VAL A O 1
ATOM 1221 N N . ARG A 1 152 ? -33.420 3.097 34.252 1.00 85.56 152 ARG A N 1
ATOM 1222 C CA . ARG A 1 152 ? -32.869 1.779 34.569 1.00 85.56 152 ARG A CA 1
ATOM 1223 C C . ARG A 1 152 ? -31.378 1.837 34.893 1.00 85.56 152 ARG A C 1
ATOM 1225 O O . ARG A 1 152 ? -30.927 1.132 35.792 1.00 85.56 152 ARG A O 1
ATOM 1232 N N . LEU A 1 153 ? -30.613 2.678 34.195 1.00 85.19 153 LEU A N 1
ATOM 1233 C CA . LEU A 1 153 ? -29.208 2.929 34.536 1.00 85.19 153 LEU A CA 1
ATOM 1234 C C . LEU A 1 153 ? -29.107 3.537 35.940 1.00 85.19 153 LEU A C 1
ATOM 1236 O O . LEU A 1 153 ? -28.378 3.023 36.788 1.00 85.19 153 LEU A O 1
ATOM 1240 N N . HIS A 1 154 ? -29.929 4.549 36.232 1.00 85.31 154 HIS A N 1
ATOM 1241 C CA . HIS A 1 154 ? -29.984 5.169 37.557 1.00 85.31 154 HIS A CA 1
ATOM 1242 C C . HIS A 1 154 ? -30.430 4.198 38.654 1.00 85.31 154 HIS A C 1
ATOM 1244 O O . HIS A 1 154 ? -29.898 4.252 39.761 1.00 85.31 154 HIS A O 1
ATOM 1250 N N . GLU A 1 155 ? -31.371 3.290 38.391 1.00 87.31 155 GLU A N 1
ATOM 1251 C CA . GLU A 1 155 ? -31.759 2.235 39.339 1.00 87.31 155 GLU A CA 1
ATOM 1252 C C . GLU A 1 155 ? -30.568 1.344 39.710 1.00 87.31 155 GLU A C 1
ATOM 1254 O O . GLU A 1 155 ? -30.325 1.111 40.897 1.00 87.31 155 GLU A O 1
ATOM 1259 N N . VAL A 1 156 ? -29.785 0.916 38.715 1.00 87.94 156 VAL A N 1
ATOM 1260 C CA . VAL A 1 156 ? -28.570 0.115 38.926 1.00 87.94 156 VAL A CA 1
ATOM 1261 C C . VAL A 1 156 ? -27.522 0.909 39.713 1.00 87.94 156 VAL A C 1
ATOM 1263 O O . VAL A 1 156 ? -26.949 0.390 40.676 1.00 87.94 156 VAL A O 1
ATOM 1266 N N . PHE A 1 157 ? -27.312 2.186 39.395 1.00 88.25 157 PHE A N 1
ATOM 1267 C CA . PHE A 1 157 ? -26.359 3.041 40.116 1.00 88.25 157 PHE A CA 1
ATOM 1268 C C . PHE A 1 157 ? -26.794 3.320 41.566 1.00 88.25 157 PHE A C 1
ATOM 1270 O O . PHE A 1 157 ? -25.963 3.447 42.465 1.00 88.25 157 PHE A O 1
ATOM 1277 N N . ASN A 1 158 ? -28.101 3.346 41.839 1.00 86.38 158 ASN A N 1
ATOM 1278 C CA . ASN A 1 158 ? -28.666 3.611 43.166 1.00 86.38 158 ASN A CA 1
ATOM 1279 C C . ASN A 1 158 ? -28.724 2.381 44.090 1.00 86.38 158 ASN A C 1
ATOM 1281 O O . ASN A 1 158 ? -29.240 2.472 45.211 1.00 86.38 158 ASN A O 1
ATOM 1285 N N . THR A 1 159 ? -28.182 1.236 43.672 1.00 87.19 159 THR A N 1
ATOM 1286 C CA . THR A 1 159 ? -28.182 0.012 44.481 1.00 87.19 159 THR A CA 1
ATOM 1287 C C . THR A 1 159 ? -27.440 0.229 45.802 1.00 87.19 159 THR A C 1
ATOM 1289 O O . THR A 1 159 ? -26.297 0.684 45.812 1.00 87.19 159 THR A O 1
ATOM 1292 N N . ARG A 1 160 ? -28.064 -0.099 46.947 1.00 83.75 160 ARG A N 1
ATOM 1293 C CA . ARG A 1 160 ? -27.461 0.113 48.282 1.00 83.75 160 ARG A CA 1
ATOM 1294 C C . ARG A 1 160 ? -26.149 -0.648 48.475 1.00 83.75 160 ARG A C 1
ATOM 1296 O O . ARG A 1 160 ? -25.207 -0.073 49.007 1.00 83.75 160 ARG A O 1
ATOM 1303 N N . VAL A 1 161 ? -26.111 -1.906 48.037 1.00 85.75 161 VAL A N 1
ATOM 1304 C CA . VAL A 1 161 ? -24.935 -2.782 48.086 1.00 85.75 161 VAL A CA 1
ATOM 1305 C C . VAL A 1 161 ? -24.648 -3.241 46.653 1.00 85.75 161 VAL A C 1
ATOM 1307 O O . VAL A 1 161 ? -25.447 -4.011 46.119 1.00 85.75 161 VAL A O 1
ATOM 1310 N N . PRO A 1 162 ? -23.582 -2.744 46.002 1.00 88.44 162 PRO A N 1
ATOM 1311 C CA . PRO A 1 162 ? -23.262 -3.109 44.628 1.00 88.44 162 PRO A CA 1
ATOM 1312 C C . PRO A 1 162 ? -22.679 -4.524 44.580 1.00 88.44 162 PRO A C 1
ATOM 1314 O O . PRO A 1 162 ? -22.018 -4.969 45.523 1.00 88.44 162 PRO A O 1
ATOM 1317 N N . SER A 1 163 ? -22.888 -5.224 43.465 1.00 89.19 163 SER A N 1
ATOM 1318 C CA . SER A 1 163 ? -22.127 -6.439 43.179 1.00 89.19 163 SER A CA 1
ATOM 1319 C C . SER A 1 163 ? -20.667 -6.091 42.868 1.00 89.19 163 SER A C 1
ATOM 1321 O O . SER A 1 163 ? -20.356 -4.970 42.456 1.00 89.19 163 SER A O 1
ATOM 1323 N N . VAL A 1 164 ? -19.763 -7.059 43.045 1.00 89.81 164 VAL A N 1
ATOM 1324 C CA . VAL A 1 164 ? -18.336 -6.891 42.713 1.00 89.81 164 VAL A CA 1
ATOM 1325 C C . VAL A 1 164 ? -18.170 -6.545 41.231 1.00 89.81 164 VAL A C 1
ATOM 1327 O O . VAL A 1 164 ? -17.380 -5.675 40.884 1.00 89.81 164 VAL A O 1
ATOM 1330 N N . GLN A 1 165 ? -18.981 -7.163 40.371 1.00 91.00 165 GLN A N 1
ATOM 1331 C CA . GLN A 1 165 ? -18.974 -6.943 38.927 1.00 91.00 165 GLN A CA 1
ATOM 1332 C C . GLN A 1 165 ? -19.442 -5.537 38.555 1.00 91.00 165 GLN A C 1
ATOM 1334 O O . GLN A 1 165 ? -18.813 -4.886 37.728 1.00 91.00 165 GLN A O 1
ATOM 1339 N N . LEU A 1 166 ? -20.520 -5.051 39.182 1.00 91.00 166 LEU A N 1
ATOM 1340 C CA . LEU A 1 166 ? -20.997 -3.689 38.952 1.00 91.00 166 LEU A CA 1
ATOM 1341 C C . LEU A 1 166 ? -19.944 -2.672 39.386 1.00 91.00 166 LEU A C 1
ATOM 1343 O O . LEU A 1 166 ? -19.675 -1.723 38.659 1.00 91.00 166 LEU A O 1
ATOM 1347 N N . ARG A 1 167 ? -19.330 -2.881 40.554 1.00 91.62 167 ARG A N 1
ATOM 1348 C CA . ARG A 1 167 ? -18.277 -1.993 41.044 1.00 91.62 167 ARG A CA 1
ATOM 1349 C C . ARG A 1 167 ? -17.086 -1.958 40.088 1.00 91.62 167 ARG A C 1
ATOM 1351 O O . ARG A 1 167 ? -16.686 -0.868 39.707 1.00 91.62 167 ARG A O 1
ATOM 1358 N N . LEU A 1 168 ? -16.601 -3.117 39.646 1.00 91.88 168 LEU A N 1
ATOM 1359 C CA . LEU A 1 168 ? -15.501 -3.217 38.685 1.00 91.88 168 LEU A CA 1
ATOM 1360 C C . LEU A 1 168 ? -15.822 -2.507 37.361 1.00 91.88 168 LEU A C 1
ATOM 1362 O O . LEU A 1 168 ? -15.008 -1.732 36.867 1.00 91.88 168 LEU A O 1
ATOM 1366 N N . ALA A 1 169 ? -17.009 -2.747 36.794 1.00 93.25 169 ALA A N 1
ATOM 1367 C CA . ALA A 1 169 ? -17.424 -2.119 35.541 1.00 93.25 169 ALA A CA 1
ATOM 1368 C C . ALA A 1 169 ? -17.491 -0.588 35.668 1.00 93.25 169 ALA A C 1
ATOM 1370 O O . ALA A 1 169 ? -17.038 0.135 34.782 1.00 93.25 169 ALA A O 1
ATOM 1371 N N . LEU A 1 170 ? -18.019 -0.083 36.787 1.00 92.75 170 LEU A N 1
ATOM 1372 C CA . LEU A 1 170 ? -18.093 1.353 37.028 1.00 92.75 170 LEU A CA 1
ATOM 1373 C C . LEU A 1 170 ? -16.710 1.956 37.290 1.00 92.75 170 LEU A C 1
ATOM 1375 O O . LEU A 1 170 ? -16.407 2.976 36.683 1.00 92.75 170 LEU A O 1
ATOM 1379 N N . GLU A 1 171 ? -15.859 1.327 38.104 1.00 92.06 171 GLU A N 1
ATOM 1380 C CA . GLU A 1 171 ? -14.480 1.782 38.354 1.00 92.06 171 GLU A CA 1
ATOM 1381 C C . GLU A 1 171 ? -13.688 1.887 37.048 1.00 92.06 171 GLU A C 1
ATOM 1383 O O . GLU A 1 171 ? -13.162 2.955 36.744 1.00 92.06 171 GLU A O 1
ATOM 1388 N N . ALA A 1 172 ? -13.696 0.838 36.222 1.00 92.19 172 ALA A N 1
ATOM 1389 C CA . ALA A 1 172 ? -13.008 0.840 34.934 1.00 92.19 172 ALA A CA 1
ATOM 1390 C C . ALA A 1 172 ? -13.578 1.892 33.965 1.00 92.19 172 ALA A C 1
ATOM 1392 O O . ALA A 1 172 ? -12.823 2.590 33.292 1.00 92.19 172 ALA A O 1
ATOM 1393 N N . SER A 1 173 ? -14.905 2.059 33.910 1.00 93.19 173 SER A N 1
ATOM 1394 C CA . SER A 1 173 ? -15.520 3.089 33.059 1.00 93.19 173 SER A CA 1
ATOM 1395 C C . SER A 1 173 ? -15.208 4.515 33.524 1.00 93.19 173 SER A C 1
ATOM 1397 O O . SER A 1 173 ? -14.987 5.396 32.702 1.00 93.19 173 SER A O 1
ATOM 1399 N N . VAL A 1 174 ? -15.164 4.756 34.837 1.00 91.81 174 VAL A N 1
ATOM 1400 C CA . VAL A 1 174 ? -14.851 6.066 35.415 1.00 91.81 174 VAL A CA 1
ATOM 1401 C C . VAL A 1 174 ? -13.367 6.380 35.248 1.00 91.81 174 VAL A C 1
ATOM 1403 O O . VAL A 1 174 ? -13.045 7.528 34.959 1.00 91.81 174 VAL A O 1
ATOM 1406 N N . ALA A 1 175 ? -12.488 5.380 35.372 1.00 90.44 175 ALA A N 1
ATOM 1407 C CA . ALA A 1 175 ? -11.066 5.515 35.071 1.00 90.44 175 ALA A CA 1
ATOM 1408 C C . ALA A 1 175 ? -10.846 5.906 33.602 1.00 90.44 175 ALA A C 1
ATOM 1410 O O . ALA A 1 175 ? -10.147 6.872 33.327 1.00 90.44 175 ALA A O 1
ATOM 1411 N N . LEU A 1 176 ? -11.523 5.235 32.662 1.00 91.50 176 LEU A N 1
ATOM 1412 C CA . LEU A 1 176 ? -11.448 5.577 31.237 1.00 91.50 176 LEU A CA 1
ATOM 1413 C C . LEU A 1 176 ? -11.937 6.997 30.923 1.00 91.50 176 LEU A C 1
ATOM 1415 O O . LEU A 1 176 ? -11.397 7.646 30.036 1.00 91.50 176 LEU A O 1
ATOM 1419 N N . LEU A 1 177 ? -12.960 7.482 31.629 1.00 90.88 177 LEU A N 1
ATOM 1420 C CA . LEU A 1 177 ? -13.544 8.805 31.389 1.00 90.88 177 LEU A CA 1
ATOM 1421 C C . LEU A 1 177 ? -12.821 9.957 32.102 1.00 90.88 177 LEU A C 1
ATOM 1423 O O . LEU A 1 177 ? -13.157 11.115 31.843 1.00 90.88 177 LEU A O 1
ATOM 1427 N N . ASN A 1 178 ? -11.909 9.668 33.034 1.00 83.50 178 ASN A N 1
ATOM 1428 C CA . ASN A 1 178 ? -11.234 10.669 33.856 1.00 83.50 178 ASN A CA 1
ATOM 1429 C C . ASN A 1 178 ? -9.720 10.406 33.877 1.00 83.50 178 ASN A C 1
ATOM 1431 O O . ASN A 1 178 ? -9.215 9.743 34.780 1.00 83.50 178 ASN A O 1
ATOM 1435 N N . GLU A 1 179 ? -9.000 10.990 32.922 1.00 67.06 179 GLU A N 1
ATOM 1436 C CA . GLU A 1 179 ? -7.542 10.841 32.784 1.00 67.06 179 GLU A CA 1
ATOM 1437 C C . GLU A 1 179 ? -6.753 11.332 34.022 1.00 67.06 179 GLU A C 1
ATOM 1439 O O . GLU A 1 179 ? -5.696 10.799 34.341 1.00 67.06 179 GLU A O 1
ATOM 1444 N N . ASP A 1 180 ? -7.301 12.288 34.784 1.00 61.19 180 ASP A N 1
ATOM 1445 C CA . ASP A 1 180 ? -6.657 12.874 35.974 1.00 61.19 180 ASP A CA 1
ATOM 1446 C C . ASP A 1 180 ? -6.734 12.000 37.248 1.00 61.19 180 ASP A C 1
ATOM 1448 O O . ASP A 1 180 ? -6.210 12.373 38.305 1.00 61.19 180 ASP A O 1
ATOM 1452 N N . VAL A 1 181 ? -7.422 10.855 37.204 1.00 60.38 181 VAL A N 1
ATOM 1453 C CA . VAL A 1 181 ? -7.625 9.992 38.375 1.00 60.38 181 VAL A CA 1
ATOM 1454 C C . VAL A 1 181 ? -6.618 8.848 38.354 1.00 60.38 181 VAL A C 1
ATOM 1456 O O . VAL A 1 181 ? -6.712 7.942 37.535 1.00 60.38 181 VAL A O 1
ATOM 1459 N N . MET A 1 182 ? -5.704 8.835 39.328 1.00 59.38 182 MET A N 1
ATOM 1460 C CA . MET A 1 182 ? -4.760 7.728 39.527 1.00 59.38 182 MET A CA 1
ATOM 1461 C C . MET A 1 182 ? -5.518 6.401 39.707 1.00 59.38 182 MET A C 1
ATOM 1463 O O . MET A 1 182 ? -6.237 6.229 40.701 1.00 59.38 182 MET A O 1
ATOM 1467 N N . VAL A 1 183 ? -5.311 5.467 38.772 1.00 59.34 183 VAL A N 1
ATOM 1468 C CA . VAL A 1 183 ? -5.967 4.146 38.686 1.00 59.34 183 VAL A CA 1
ATOM 1469 C C . VAL A 1 183 ? -5.756 3.280 39.945 1.00 59.34 183 VAL A C 1
ATOM 1471 O O . VAL A 1 183 ? -6.598 2.452 40.283 1.00 59.34 183 VAL A O 1
ATOM 1474 N N . ASP A 1 184 ? -4.716 3.559 40.735 1.00 55.19 184 ASP A N 1
ATOM 1475 C CA . ASP A 1 184 ? -4.407 2.867 41.999 1.00 55.19 184 ASP A CA 1
ATOM 1476 C C . ASP A 1 184 ? -5.300 3.252 43.196 1.00 55.19 184 ASP A C 1
ATOM 1478 O O . ASP A 1 184 ? -5.174 2.704 44.298 1.00 55.19 184 ASP A O 1
ATOM 1482 N N . SER A 1 185 ? -6.216 4.203 43.024 1.00 61.09 185 SER A N 1
ATOM 1483 C CA . SER A 1 185 ? -7.104 4.642 44.100 1.00 61.09 185 SER A CA 1
ATOM 1484 C C . SER A 1 185 ? -8.329 3.733 44.137 1.00 61.09 185 SER A C 1
ATOM 1486 O O . SER A 1 185 ? -9.246 3.915 43.345 1.00 61.09 185 SER A O 1
ATOM 1488 N N . SER A 1 186 ? -8.403 2.761 45.052 1.00 68.50 186 SER A N 1
ATOM 1489 C CA . SER A 1 186 ? -9.647 2.000 45.240 1.00 68.50 186 SER A CA 1
ATOM 1490 C C . SER A 1 186 ? -10.774 2.967 45.624 1.00 68.50 186 SER A C 1
ATOM 1492 O O . SER A 1 186 ? -10.794 3.480 46.749 1.00 68.50 186 SER A O 1
ATOM 1494 N N . TRP A 1 187 ? -11.701 3.239 44.706 1.00 78.31 187 TRP A N 1
ATOM 1495 C CA . TRP A 1 187 ? -12.762 4.216 44.931 1.00 78.31 187 TRP A CA 1
ATOM 1496 C C . TRP A 1 187 ? -13.724 3.689 45.994 1.00 78.31 187 TRP A C 1
ATOM 1498 O O . TRP A 1 187 ? -14.286 2.606 45.813 1.00 78.31 187 TRP A O 1
ATOM 1508 N N . PRO A 1 188 ? -13.960 4.395 47.114 1.00 87.00 188 PRO A N 1
ATOM 1509 C CA . PRO A 1 188 ? -15.035 4.008 48.010 1.00 87.00 188 PRO A CA 1
ATOM 1510 C C . PRO A 1 188 ? -16.366 4.121 47.257 1.00 87.00 188 PRO A C 1
ATOM 1512 O O . PRO A 1 188 ? -16.576 5.005 46.429 1.00 87.00 188 PRO A O 1
ATOM 1515 N N . TRP A 1 189 ? -17.280 3.194 47.540 1.00 89.12 189 TRP A N 1
ATOM 1516 C CA . TRP A 1 189 ? -18.500 3.041 46.749 1.00 89.12 189 TRP A CA 1
ATOM 1517 C C . TRP A 1 189 ? -19.365 4.309 46.687 1.00 89.12 189 TRP A C 1
ATOM 1519 O O . TRP A 1 189 ? -19.961 4.578 45.654 1.00 89.12 189 TRP A O 1
ATOM 1529 N N . GLU A 1 190 ? -19.421 5.103 47.758 1.00 89.50 190 GLU A N 1
ATOM 1530 C CA . GLU A 1 190 ? -20.196 6.350 47.756 1.00 89.50 190 GLU A CA 1
ATOM 1531 C C . GLU A 1 190 ? -19.626 7.398 46.788 1.00 89.50 190 GLU A C 1
ATOM 1533 O O . GLU A 1 190 ? -20.402 8.082 46.122 1.00 89.50 190 GLU A O 1
ATOM 1538 N N . ASP A 1 191 ? -18.300 7.465 46.638 1.00 89.12 191 ASP A N 1
ATOM 1539 C CA . ASP A 1 191 ? -17.646 8.393 45.708 1.00 89.12 191 ASP A CA 1
ATOM 1540 C C . ASP A 1 191 ? -17.835 7.923 44.262 1.00 89.12 191 ASP A C 1
ATOM 1542 O O . ASP A 1 191 ? -18.183 8.718 43.387 1.00 89.12 191 ASP A O 1
ATOM 1546 N N . LEU A 1 192 ? -17.708 6.612 44.017 1.00 89.81 192 LEU A N 1
ATOM 1547 C CA . LEU A 1 192 ? -17.992 6.024 42.705 1.00 89.81 192 LEU A CA 1
ATOM 1548 C C . LEU A 1 192 ? -19.457 6.248 42.314 1.00 89.81 192 LEU A C 1
ATOM 1550 O O . LEU A 1 192 ? -19.754 6.661 41.195 1.00 89.81 192 LEU A O 1
ATOM 1554 N N . ARG A 1 193 ? -20.377 6.037 43.262 1.00 90.31 193 ARG A N 1
ATOM 1555 C CA . ARG A 1 193 ? -21.808 6.288 43.082 1.00 90.31 193 ARG A CA 1
ATOM 1556 C C . ARG A 1 193 ? -22.081 7.763 42.779 1.00 90.31 193 ARG A C 1
ATOM 1558 O O . ARG A 1 193 ? -22.943 8.054 41.955 1.00 90.31 193 ARG A O 1
ATOM 1565 N N . ALA A 1 194 ? -21.384 8.692 43.430 1.00 89.44 194 ALA A N 1
ATOM 1566 C CA . ALA A 1 194 ? -21.520 10.119 43.152 1.00 89.44 194 ALA A CA 1
ATOM 1567 C C . ALA A 1 194 ? -21.035 10.473 41.736 1.00 89.44 194 ALA A C 1
ATOM 1569 O O . ALA A 1 194 ? -21.719 11.223 41.042 1.00 89.44 194 ALA A O 1
ATOM 1570 N N . ALA A 1 195 ? -19.920 9.888 41.287 1.00 88.94 195 ALA A N 1
ATOM 1571 C CA . ALA A 1 195 ? -19.362 10.117 39.955 1.00 88.94 195 ALA A CA 1
ATOM 1572 C C . ALA A 1 195 ? -20.297 9.643 38.829 1.00 88.94 195 ALA A C 1
ATOM 1574 O O . ALA A 1 195 ? -20.514 10.366 37.861 1.00 88.94 195 ALA A O 1
ATOM 1575 N N . VAL A 1 196 ? -20.901 8.459 38.970 1.00 89.62 196 VAL A N 1
ATOM 1576 C CA . VAL A 1 196 ? -21.804 7.896 37.942 1.00 89.62 196 VAL A CA 1
ATOM 1577 C C . VAL A 1 196 ? -23.211 8.504 37.976 1.00 89.62 196 VAL A C 1
ATOM 1579 O O . VAL A 1 196 ? -23.986 8.339 37.038 1.00 89.62 196 VAL A O 1
ATOM 1582 N N . ARG A 1 197 ? -23.553 9.216 39.059 1.00 86.94 197 ARG A N 1
ATOM 1583 C CA . ARG A 1 197 ? -24.796 9.993 39.196 1.00 86.94 197 ARG A CA 1
ATOM 1584 C C . ARG A 1 197 ? -24.736 11.361 38.536 1.00 86.94 197 ARG A C 1
ATOM 1586 O O . ARG A 1 197 ? -25.780 12.005 38.422 1.00 86.94 197 ARG A O 1
ATOM 1593 N N . ASP A 1 198 ? -23.548 11.823 38.162 1.00 88.12 198 ASP A N 1
ATOM 1594 C CA . ASP A 1 198 ? -23.406 13.048 37.391 1.00 88.12 198 ASP A CA 1
ATOM 1595 C C . ASP A 1 198 ? -24.260 12.932 36.113 1.00 88.12 198 ASP A C 1
ATOM 1597 O O . ASP A 1 198 ? -24.069 11.981 35.348 1.00 88.12 198 ASP A O 1
ATOM 1601 N N . PRO A 1 199 ? -25.192 13.870 35.851 1.00 82.81 199 PRO A N 1
ATOM 1602 C CA . PRO A 1 199 ? -25.975 13.886 34.617 1.00 82.81 199 PRO A CA 1
ATOM 1603 C C . PRO A 1 199 ? -25.119 13.802 33.345 1.00 82.81 199 PRO A C 1
ATOM 1605 O O . PRO A 1 199 ? -25.583 13.294 32.326 1.00 82.81 199 PRO A O 1
ATOM 1608 N N . ALA A 1 200 ? -23.864 14.259 33.398 1.00 89.56 200 ALA A N 1
ATOM 1609 C CA . ALA A 1 200 ? -22.941 14.195 32.272 1.00 89.56 200 ALA A CA 1
ATOM 1610 C C . ALA A 1 200 ? -22.289 12.814 32.075 1.00 89.56 200 ALA A C 1
ATOM 1612 O O . ALA A 1 200 ? -21.707 12.577 31.021 1.00 89.56 200 ALA A O 1
ATOM 1613 N N . TYR A 1 201 ? -22.348 11.889 33.039 1.00 91.12 201 TYR A N 1
ATOM 1614 C CA . TYR A 1 201 ? -21.654 10.595 32.949 1.00 91.12 201 TYR A CA 1
ATOM 1615 C C . TYR A 1 201 ? -22.124 9.758 31.750 1.00 91.12 201 TYR A C 1
ATOM 1617 O O . TYR A 1 201 ? -21.305 9.303 30.954 1.00 91.12 201 TYR A O 1
ATOM 1625 N N . ILE A 1 202 ? -23.442 9.610 31.572 1.00 90.31 202 ILE A N 1
ATOM 1626 C CA . ILE A 1 202 ? -24.009 8.840 30.452 1.00 90.31 202 ILE A CA 1
ATOM 1627 C C . ILE A 1 202 ? -23.673 9.512 29.117 1.00 90.31 202 ILE A C 1
ATOM 1629 O O . ILE A 1 202 ? -23.320 8.832 28.157 1.00 90.31 202 ILE A O 1
ATOM 1633 N N . GLN A 1 203 ? -23.737 10.844 29.059 1.00 91.75 203 GLN A N 1
ATOM 1634 C CA . GLN A 1 203 ? -23.357 11.590 27.862 1.00 91.75 203 GLN A CA 1
ATOM 1635 C C . GLN A 1 203 ? -21.879 11.360 27.513 1.00 91.75 203 GLN A C 1
ATOM 1637 O O . GLN A 1 203 ? -21.575 11.025 26.371 1.00 91.75 203 GLN A O 1
ATOM 1642 N N . ARG A 1 204 ? -20.979 11.424 28.500 1.00 92.75 204 ARG A N 1
ATOM 1643 C CA . ARG A 1 204 ? -19.549 11.150 28.313 1.00 92.75 204 ARG A CA 1
ATOM 1644 C C . ARG A 1 204 ? -19.276 9.717 27.858 1.00 92.75 204 ARG A C 1
ATOM 1646 O O . ARG A 1 204 ? -18.474 9.534 26.957 1.00 92.75 204 ARG A O 1
ATOM 1653 N N . LEU A 1 205 ? -19.980 8.711 28.387 1.00 92.12 205 LEU A N 1
ATOM 1654 C CA . LEU A 1 205 ? -19.883 7.327 27.887 1.00 92.12 205 LEU A CA 1
ATOM 1655 C C . LEU A 1 205 ? -20.218 7.212 26.391 1.00 92.12 205 LEU A C 1
ATOM 1657 O O . LEU A 1 205 ? -19.625 6.403 25.674 1.00 92.12 205 LEU A O 1
ATOM 1661 N N . LEU A 1 206 ? -21.210 7.976 25.928 1.00 92.62 206 LEU A N 1
ATOM 1662 C CA . LEU A 1 206 ? -21.662 7.947 24.537 1.00 92.62 206 LEU A CA 1
ATOM 1663 C C . LEU A 1 206 ? -20.734 8.734 23.605 1.00 92.62 206 LEU A C 1
ATOM 1665 O O . LEU A 1 206 ? -20.542 8.319 22.457 1.00 92.62 206 LEU A O 1
ATOM 1669 N N . GLU A 1 207 ? -20.190 9.846 24.094 1.00 93.19 207 GLU A N 1
ATOM 1670 C CA . GLU A 1 207 ? -19.327 10.769 23.350 1.00 93.19 207 GLU A CA 1
ATOM 1671 C C . GLU A 1 207 ? -17.849 10.372 23.359 1.00 93.19 207 GLU A C 1
ATOM 1673 O O . GLU A 1 207 ? -17.120 10.849 22.497 1.00 93.19 207 GLU A O 1
ATOM 1678 N N . PHE A 1 208 ? -17.433 9.481 24.265 1.00 94.06 208 PHE A N 1
ATOM 1679 C CA . PHE A 1 208 ? -16.051 9.023 24.368 1.00 94.06 208 PHE A CA 1
ATOM 1680 C C . PHE A 1 208 ? -15.527 8.487 23.033 1.00 94.06 208 PHE A C 1
ATOM 1682 O O . PHE A 1 208 ? -16.095 7.546 22.449 1.00 94.06 208 PHE A O 1
ATOM 1689 N N . ASP A 1 209 ? -14.422 9.070 22.582 1.00 92.44 209 ASP A N 1
ATOM 1690 C CA . ASP A 1 209 ? -13.668 8.636 21.416 1.00 92.44 209 ASP A CA 1
ATOM 1691 C C . ASP A 1 209 ? -12.261 8.205 21.855 1.00 92.44 209 ASP A C 1
ATOM 1693 O O . ASP A 1 209 ? -11.430 9.051 22.194 1.00 92.44 209 ASP A O 1
ATOM 1697 N N . PRO A 1 210 ? -11.939 6.897 21.797 1.00 91.69 210 PRO A N 1
ATOM 1698 C CA . PRO A 1 210 ? -10.607 6.404 22.130 1.00 91.69 210 PRO A CA 1
ATOM 1699 C C . PRO A 1 210 ? -9.492 7.096 21.342 1.00 91.69 210 PRO A C 1
ATOM 1701 O O . PRO A 1 210 ? -8.364 7.153 21.810 1.00 91.69 210 PRO A O 1
ATOM 1704 N N . MET A 1 211 ? -9.773 7.618 20.144 1.00 89.38 211 MET A N 1
ATOM 1705 C CA . MET A 1 211 ? -8.757 8.296 19.341 1.00 89.38 211 MET A CA 1
ATOM 1706 C C . MET A 1 211 ? -8.326 9.647 19.926 1.00 89.38 211 MET A C 1
ATOM 1708 O O . MET A 1 211 ? -7.175 10.039 19.729 1.00 89.38 211 MET A O 1
ATOM 1712 N N . THR A 1 212 ? -9.229 10.373 20.588 1.00 89.50 212 THR A N 1
ATOM 1713 C CA . THR A 1 212 ? -8.955 11.718 21.123 1.00 89.50 212 THR A CA 1
ATOM 1714 C C . THR A 1 212 ? -8.778 11.734 22.629 1.00 89.50 212 THR A C 1
ATOM 1716 O O . THR A 1 212 ? -7.992 12.536 23.126 1.00 89.50 212 THR A O 1
ATOM 1719 N N . ASP A 1 213 ? -9.493 10.858 23.330 1.00 90.12 213 ASP A N 1
ATOM 1720 C CA . ASP A 1 213 ? -9.690 10.952 24.777 1.00 90.12 213 ASP A CA 1
ATOM 1721 C C . ASP A 1 213 ? -8.825 9.954 25.559 1.00 90.12 213 ASP A C 1
ATOM 1723 O O . ASP A 1 213 ? -8.788 10.003 26.785 1.00 90.12 213 ASP A O 1
ATOM 1727 N N . MET A 1 214 ? -8.144 9.028 24.872 1.00 91.69 214 MET A N 1
ATOM 1728 C CA . MET A 1 214 ? -7.301 8.011 25.501 1.00 91.69 214 MET A CA 1
ATOM 1729 C C . MET A 1 214 ? -5.825 8.241 25.176 1.00 91.69 214 MET A C 1
ATOM 1731 O O . MET A 1 214 ? -5.423 8.287 24.013 1.00 91.69 214 MET A O 1
ATOM 1735 N N . SER A 1 215 ? -5.002 8.342 26.217 1.00 92.06 215 SER A N 1
ATOM 1736 C CA . SER A 1 215 ? -3.545 8.313 26.113 1.00 92.06 215 SER A CA 1
ATOM 1737 C C . SER A 1 215 ? -2.998 6.887 26.222 1.00 92.06 215 SER A C 1
ATOM 1739 O O . SER A 1 215 ? -3.680 5.955 26.658 1.00 92.06 215 SER A O 1
ATOM 1741 N N . VAL A 1 216 ? -1.742 6.698 25.807 1.00 91.69 216 VAL A N 1
ATOM 1742 C CA . VAL A 1 216 ? -1.065 5.393 25.900 1.00 91.69 216 VAL A CA 1
ATOM 1743 C C . VAL A 1 216 ? -0.839 5.012 27.363 1.00 91.69 216 VAL A C 1
ATOM 1745 O O . VAL A 1 216 ? -0.939 3.839 27.716 1.00 91.69 216 VAL A O 1
ATOM 1748 N N . GLU A 1 217 ? -0.563 5.997 28.215 1.00 91.38 217 GLU A N 1
ATOM 1749 C CA . GLU A 1 217 ? -0.447 5.845 29.661 1.00 91.38 217 GLU A CA 1
ATOM 1750 C C . GLU A 1 217 ? -1.764 5.340 30.257 1.00 91.38 217 GLU A C 1
ATOM 1752 O O . GLU A 1 217 ? -1.780 4.260 30.845 1.00 91.38 217 GLU A O 1
ATOM 1757 N N . LEU A 1 218 ? -2.878 6.036 29.994 1.00 91.00 218 LEU A N 1
ATOM 1758 C CA . LEU A 1 218 ? -4.202 5.631 30.473 1.00 91.00 218 LEU A CA 1
ATOM 1759 C C . LEU A 1 218 ? -4.587 4.226 29.992 1.00 91.00 218 LEU A C 1
ATOM 1761 O O . LEU A 1 218 ? -5.122 3.426 30.761 1.00 91.00 218 LEU A O 1
ATOM 1765 N N . PHE A 1 219 ? -4.299 3.903 28.728 1.00 93.44 219 PHE A N 1
ATOM 1766 C CA . PHE A 1 219 ? -4.533 2.567 28.188 1.00 93.44 219 PHE A CA 1
ATOM 1767 C C . PHE A 1 219 ? -3.773 1.494 28.976 1.00 93.44 219 PHE A C 1
ATOM 1769 O O . PHE A 1 219 ? -4.365 0.480 29.345 1.00 93.44 219 PHE A O 1
ATOM 1776 N N . ASN A 1 220 ? -2.482 1.703 29.246 1.00 92.88 220 ASN A N 1
ATOM 1777 C CA . ASN A 1 220 ? -1.677 0.737 29.991 1.00 92.88 220 ASN A CA 1
ATOM 1778 C C . ASN A 1 220 ? -2.166 0.603 31.437 1.00 92.88 220 ASN A C 1
ATOM 1780 O O . ASN A 1 220 ? -2.359 -0.520 31.900 1.00 92.88 220 ASN A O 1
ATOM 1784 N N . ASP A 1 221 ? -2.459 1.720 32.105 1.00 91.12 221 ASP A N 1
ATOM 1785 C CA . ASP A 1 221 ? -2.940 1.726 33.488 1.00 91.12 221 ASP A CA 1
ATOM 1786 C C . ASP A 1 221 ? -4.262 0.950 33.622 1.00 91.12 221 ASP A C 1
ATOM 1788 O O . ASP A 1 221 ? -4.399 0.066 34.471 1.00 91.12 221 ASP A O 1
ATOM 1792 N N . VAL A 1 222 ? -5.233 1.207 32.736 1.00 91.94 222 VAL A N 1
ATOM 1793 C CA . VAL A 1 222 ? -6.520 0.487 32.720 1.00 91.94 222 VAL A CA 1
ATOM 1794 C C . VAL A 1 222 ? -6.339 -0.977 32.315 1.00 91.94 222 VAL A C 1
ATOM 1796 O O . VAL A 1 222 ? -7.007 -1.866 32.862 1.00 91.94 222 VAL A O 1
ATOM 1799 N N . ASN A 1 223 ? -5.452 -1.255 31.357 1.00 93.56 223 ASN A N 1
ATOM 1800 C CA . ASN A 1 223 ? -5.172 -2.616 30.915 1.00 93.56 223 ASN A CA 1
ATOM 1801 C C . ASN A 1 223 ? -4.585 -3.473 32.043 1.00 93.56 223 ASN A C 1
ATOM 1803 O O . ASN A 1 223 ? -5.024 -4.611 32.233 1.00 93.56 223 ASN A O 1
ATOM 1807 N N . ASP A 1 224 ? -3.655 -2.920 32.810 1.00 92.06 224 ASP A N 1
ATOM 1808 C CA . ASP A 1 224 ? -2.974 -3.636 33.883 1.00 92.06 224 ASP A CA 1
ATOM 1809 C C . ASP A 1 224 ? -3.863 -3.781 35.124 1.00 92.06 224 ASP A C 1
ATOM 1811 O O . ASP A 1 224 ? -3.889 -4.852 35.738 1.00 92.06 224 ASP A O 1
ATOM 1815 N N . ALA A 1 225 ? -4.649 -2.753 35.459 1.00 89.81 225 ALA A N 1
ATOM 1816 C CA . ALA A 1 225 ? -5.494 -2.757 36.651 1.00 89.81 225 ALA A CA 1
ATOM 1817 C C . ALA A 1 225 ? -6.804 -3.546 36.492 1.00 89.81 225 ALA A C 1
ATOM 1819 O O . ALA A 1 225 ? -7.228 -4.212 37.437 1.00 89.81 225 ALA A O 1
ATOM 1820 N N . TYR A 1 226 ? -7.461 -3.485 35.326 1.00 92.25 226 TYR A N 1
ATOM 1821 C CA . TYR A 1 226 ? -8.849 -3.957 35.190 1.00 92.25 226 TYR A CA 1
ATOM 1822 C C . TYR A 1 226 ? -9.062 -5.029 34.119 1.00 92.25 226 TYR A C 1
ATOM 1824 O O . TYR A 1 226 ? -9.932 -5.892 34.277 1.00 92.25 226 TYR A O 1
ATOM 1832 N N . MET A 1 227 ? -8.312 -5.012 33.011 1.00 93.88 227 MET A N 1
ATOM 1833 C CA . MET A 1 227 ? -8.707 -5.787 31.822 1.00 93.88 227 MET A CA 1
ATOM 1834 C C . MET A 1 227 ? -8.640 -7.306 31.998 1.00 93.88 227 MET A C 1
ATOM 1836 O O . MET A 1 227 ? -9.374 -8.026 31.315 1.00 93.88 227 MET A O 1
ATOM 1840 N N . THR A 1 228 ? -7.809 -7.811 32.912 1.00 92.94 228 THR A N 1
ATOM 1841 C CA . THR A 1 228 ? -7.778 -9.245 33.246 1.00 92.94 228 THR A CA 1
ATOM 1842 C C . THR A 1 228 ? -9.114 -9.697 33.838 1.00 92.94 228 THR A C 1
ATOM 1844 O O . THR A 1 228 ? -9.717 -10.652 33.339 1.00 92.94 228 THR A O 1
ATOM 1847 N N . ASP A 1 229 ? -9.622 -8.965 34.829 1.00 92.06 229 ASP A N 1
ATOM 1848 C CA . ASP A 1 229 ? -10.881 -9.283 35.505 1.00 92.06 229 ASP A CA 1
ATOM 1849 C C . ASP A 1 229 ? -12.088 -9.008 34.602 1.00 92.06 229 ASP A C 1
ATOM 1851 O O . ASP A 1 229 ? -13.012 -9.820 34.536 1.00 92.06 229 ASP A O 1
ATOM 1855 N N . VAL A 1 230 ? -12.064 -7.915 33.831 1.00 92.00 230 VAL A N 1
ATOM 1856 C CA . VAL A 1 230 ? -13.112 -7.597 32.843 1.00 92.00 230 VAL A CA 1
ATOM 1857 C C . VAL A 1 230 ? -13.278 -8.738 31.837 1.00 92.00 230 VAL A C 1
ATOM 1859 O O . VAL A 1 230 ? -14.399 -9.193 31.594 1.00 92.00 230 VAL A O 1
ATOM 1862 N N . ARG A 1 231 ? -12.176 -9.252 31.273 1.00 91.62 231 ARG A N 1
ATOM 1863 C CA . ARG A 1 231 ? -12.218 -10.369 30.312 1.00 91.62 231 ARG A CA 1
ATOM 1864 C C . ARG A 1 231 ? -12.710 -11.662 30.958 1.00 91.62 231 ARG A C 1
ATOM 1866 O O . ARG A 1 231 ? -13.483 -12.389 30.330 1.00 91.62 231 ARG A O 1
ATOM 1873 N N . LEU A 1 232 ? -12.300 -11.932 32.199 1.00 91.12 232 LEU A N 1
ATOM 1874 C CA . LEU A 1 232 ? -12.787 -13.077 32.965 1.00 91.12 232 LEU A CA 1
ATOM 1875 C C . LEU A 1 232 ? -14.314 -13.007 33.116 1.00 91.12 232 LEU A C 1
ATOM 1877 O O . LEU A 1 232 ? -15.008 -13.946 32.724 1.00 91.12 232 LEU A O 1
ATOM 1881 N N . TYR A 1 233 ? -14.858 -11.871 33.555 1.00 86.81 233 TYR A N 1
ATOM 1882 C CA . TYR A 1 233 ? -16.304 -11.709 33.715 1.00 86.81 233 TYR A CA 1
ATOM 1883 C C . TYR A 1 233 ? -17.079 -11.752 32.399 1.00 86.81 233 TYR A C 1
ATOM 1885 O O . TYR A 1 233 ? -18.135 -12.383 32.354 1.00 86.81 233 TYR A O 1
ATOM 1893 N N . CYS A 1 234 ? -16.562 -11.170 31.314 1.00 86.31 234 CYS A N 1
ATOM 1894 C CA . CYS A 1 234 ? -17.186 -11.300 29.991 1.00 86.31 234 CYS A CA 1
ATOM 1895 C C . CYS A 1 234 ? -17.346 -12.778 29.593 1.00 86.31 234 CYS A C 1
ATOM 1897 O O . CYS A 1 234 ? -18.394 -13.186 29.086 1.00 86.31 234 CYS A O 1
ATOM 1899 N N . SER A 1 235 ? -16.330 -13.603 29.873 1.00 84.06 235 SER A N 1
ATOM 1900 C CA . SER A 1 235 ? -16.377 -15.041 29.588 1.00 84.06 235 SER A CA 1
ATOM 1901 C C . SER A 1 235 ? -17.395 -15.786 30.462 1.00 84.06 235 SER A C 1
ATOM 1903 O O . SER A 1 235 ? -18.142 -16.628 29.959 1.00 84.06 235 SER A O 1
ATOM 1905 N N . GLU A 1 236 ? -17.501 -15.432 31.746 1.00 84.00 236 GLU A N 1
ATOM 1906 C CA . GLU A 1 236 ? -18.478 -16.021 32.667 1.00 84.00 236 GLU A CA 1
ATOM 1907 C C . GLU A 1 236 ? -19.920 -15.650 32.304 1.00 84.00 236 GLU A C 1
ATOM 1909 O O . GLU A 1 236 ? -20.817 -16.494 32.367 1.00 84.00 236 GLU A O 1
ATOM 1914 N N . VAL A 1 237 ? -20.157 -14.395 31.916 1.00 78.31 237 VAL A N 1
ATOM 1915 C CA . VAL A 1 237 ? -21.476 -13.900 31.501 1.00 78.31 237 VAL A CA 1
ATOM 1916 C C . VAL A 1 237 ? -21.913 -14.552 30.190 1.00 78.31 237 VAL A C 1
ATOM 1918 O O . VAL A 1 237 ? -23.060 -14.990 30.076 1.00 78.31 237 VAL A O 1
ATOM 1921 N N . SER A 1 238 ? -20.994 -14.704 29.233 1.00 74.38 238 SER A N 1
ATOM 1922 C CA . SER A 1 238 ? -21.246 -15.431 27.983 1.00 74.38 238 SER A CA 1
ATOM 1923 C C . SER A 1 238 ? -21.586 -16.909 28.227 1.00 74.38 238 SER A C 1
ATOM 1925 O O . SER A 1 238 ? -22.494 -17.452 27.598 1.00 74.38 238 SER A O 1
ATOM 1927 N N . ALA A 1 239 ? -20.923 -17.557 29.190 1.00 73.31 239 ALA A N 1
ATOM 1928 C CA . ALA A 1 239 ? -21.241 -18.932 29.568 1.00 73.31 239 ALA A CA 1
ATOM 1929 C C . ALA A 1 239 ? -22.622 -19.052 30.242 1.00 73.31 239 ALA A C 1
ATOM 1931 O O . ALA A 1 239 ? -23.369 -19.984 29.946 1.00 73.31 239 ALA A O 1
ATOM 1932 N N . LYS A 1 240 ? -22.986 -18.101 31.115 1.00 69.19 240 LYS A N 1
ATOM 1933 C CA . LYS A 1 240 ? -24.268 -18.090 31.847 1.00 69.19 240 LYS A CA 1
ATOM 1934 C C . LYS A 1 240 ? -25.478 -17.785 30.965 1.00 69.19 240 LYS A C 1
ATOM 1936 O O . LYS A 1 240 ? -26.534 -18.372 31.180 1.00 69.19 240 LYS A O 1
ATOM 1941 N N . SER A 1 2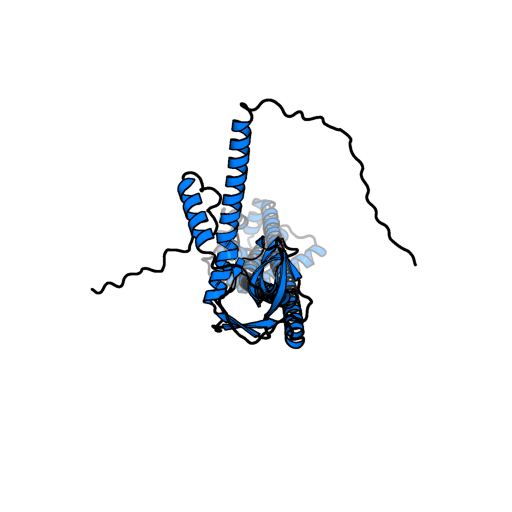41 ? -25.338 -16.925 29.956 1.00 61.41 241 SER A N 1
ATOM 1942 C CA . SER A 1 241 ? -26.441 -16.576 29.044 1.00 61.41 241 SER A CA 1
ATOM 1943 C C . SER A 1 241 ? -26.925 -17.752 28.182 1.00 61.41 241 SER A C 1
ATOM 1945 O O . SER A 1 241 ? -28.025 -17.705 27.633 1.00 61.41 241 SER A O 1
ATOM 1947 N N . THR A 1 242 ? -26.136 -18.830 28.094 1.00 63.06 242 THR A N 1
ATOM 1948 C CA . THR A 1 242 ? -26.508 -20.073 27.399 1.00 63.06 242 THR A CA 1
ATOM 1949 C C . THR A 1 242 ? -27.371 -20.998 28.272 1.00 63.06 242 THR A C 1
ATOM 1951 O O . THR A 1 242 ? -28.092 -21.846 27.746 1.00 63.06 242 THR A O 1
ATOM 1954 N N . THR A 1 243 ? -27.325 -20.847 29.599 1.00 60.66 243 THR A N 1
ATOM 1955 C CA . THR A 1 243 ? -27.956 -21.762 30.566 1.00 60.66 243 THR A CA 1
ATOM 1956 C C . THR A 1 243 ? -29.084 -21.132 31.381 1.00 60.66 243 THR A C 1
ATOM 1958 O O . THR A 1 243 ? -30.016 -21.852 31.739 1.00 60.66 243 THR A O 1
ATOM 1961 N N . GLU A 1 244 ? -29.054 -19.825 31.655 1.00 65.25 244 GLU A N 1
ATOM 1962 C CA . GLU A 1 244 ? -30.051 -19.144 32.495 1.00 65.25 244 GLU A CA 1
ATOM 1963 C C . GLU A 1 244 ? -30.424 -17.746 31.956 1.00 65.25 244 GLU A C 1
ATOM 1965 O O . GLU A 1 244 ? -29.577 -17.042 31.402 1.00 65.25 244 GLU A O 1
ATOM 1970 N N . PRO A 1 245 ? -31.690 -17.304 32.113 1.00 66.25 245 PRO A N 1
ATOM 1971 C CA . PRO A 1 245 ? -32.097 -15.954 31.735 1.00 66.25 245 PRO A CA 1
ATOM 1972 C C . PRO A 1 245 ? -31.432 -14.905 32.642 1.00 66.25 245 PRO A C 1
ATOM 1974 O O . PRO A 1 245 ? -31.573 -14.951 33.863 1.00 66.25 245 PRO A O 1
ATOM 1977 N N . MET A 1 246 ? -30.728 -13.939 32.038 1.00 70.62 246 MET A N 1
ATOM 1978 C CA . MET A 1 246 ? -30.042 -12.864 32.767 1.00 70.62 246 MET A CA 1
ATOM 1979 C C . MET A 1 246 ? -31.021 -11.945 33.503 1.00 70.62 246 MET A C 1
ATOM 1981 O O . MET A 1 246 ? -32.088 -11.602 32.986 1.00 70.62 246 MET A O 1
ATOM 1985 N N . THR A 1 247 ? -30.626 -11.488 34.693 1.00 77.75 247 THR A N 1
ATOM 1986 C CA . THR A 1 247 ? -31.382 -10.459 35.412 1.00 77.75 247 THR A CA 1
ATOM 1987 C C . THR A 1 247 ? -31.218 -9.087 34.752 1.00 77.75 247 THR A C 1
ATOM 1989 O O . THR A 1 247 ? -30.291 -8.841 33.975 1.00 77.75 247 THR A O 1
ATOM 1992 N N . SER A 1 248 ? -32.118 -8.153 35.075 1.00 74.50 248 SER A N 1
ATOM 1993 C CA . SER A 1 248 ? -32.084 -6.798 34.513 1.00 74.50 248 SER A CA 1
ATOM 1994 C C . SER A 1 248 ? -30.831 -6.002 34.898 1.00 74.50 248 SER A C 1
ATOM 1996 O O . SER A 1 248 ? -30.440 -5.112 34.140 1.00 74.50 248 SER A O 1
ATOM 1998 N N . VAL A 1 249 ? -30.218 -6.311 36.045 1.00 79.69 249 VAL A N 1
ATOM 1999 C CA . VAL A 1 249 ? -28.969 -5.704 36.528 1.00 79.69 249 VAL A CA 1
ATOM 2000 C C . VAL A 1 249 ? -27.774 -6.314 35.799 1.00 79.69 249 VAL A C 1
ATOM 2002 O O . VAL A 1 249 ? -26.928 -5.576 35.299 1.00 79.69 249 VAL A O 1
ATOM 2005 N N . ASP A 1 250 ? -27.746 -7.641 35.650 1.00 82.50 250 ASP A N 1
ATOM 2006 C CA . ASP A 1 250 ? -26.651 -8.341 34.968 1.00 82.50 250 ASP A CA 1
ATOM 2007 C C . ASP A 1 250 ? -26.516 -7.904 33.507 1.00 82.50 250 ASP A C 1
ATOM 2009 O O . ASP A 1 250 ? -25.404 -7.802 32.994 1.00 82.50 250 ASP A O 1
ATOM 2013 N N . SER A 1 251 ? -27.626 -7.584 32.833 1.00 86.44 251 SER A N 1
ATOM 2014 C CA . SER A 1 251 ? -27.568 -7.094 31.453 1.00 86.44 251 SER A CA 1
ATOM 2015 C C . SER A 1 251 ? -26.938 -5.700 31.338 1.00 86.44 251 SER A C 1
ATOM 2017 O O . SER A 1 251 ? -26.278 -5.416 30.346 1.00 86.44 251 SER A O 1
ATOM 2019 N N . VAL A 1 252 ? -27.145 -4.818 32.325 1.00 88.88 252 VAL A N 1
ATOM 2020 C CA . VAL A 1 252 ? -26.522 -3.478 32.339 1.00 88.88 252 VAL A CA 1
ATOM 2021 C C . VAL A 1 252 ? -25.032 -3.599 32.646 1.00 88.88 252 VAL A C 1
ATOM 2023 O O . VAL A 1 252 ? -24.217 -2.962 31.989 1.00 88.88 252 VAL A O 1
ATOM 2026 N N . VAL A 1 253 ? -24.666 -4.461 33.598 1.00 90.94 253 VAL A N 1
ATOM 2027 C CA . VAL A 1 253 ? -23.261 -4.742 33.925 1.00 90.94 253 VAL A CA 1
ATOM 2028 C C . VAL A 1 253 ? -22.528 -5.345 32.724 1.00 90.94 253 VAL A C 1
ATOM 2030 O O . VAL A 1 253 ? -21.438 -4.890 32.390 1.00 90.94 253 VAL A O 1
ATOM 2033 N N . SER A 1 254 ? -23.142 -6.311 32.032 1.00 91.44 254 SER A N 1
ATOM 2034 C CA . SER A 1 254 ? -22.599 -6.876 30.789 1.00 91.44 254 SER A CA 1
ATOM 2035 C C . SER A 1 254 ? -22.366 -5.799 29.736 1.00 91.44 254 SER A C 1
ATOM 2037 O O . SER A 1 254 ? -21.302 -5.755 29.133 1.00 91.44 254 SER A O 1
ATOM 2039 N N . LEU A 1 255 ? -23.330 -4.895 29.559 1.00 92.56 255 LEU A N 1
ATOM 2040 C CA . LEU A 1 255 ? -23.234 -3.823 28.578 1.00 92.56 255 LEU A CA 1
ATOM 2041 C C . LEU A 1 255 ? -22.092 -2.838 28.881 1.00 92.56 255 LEU A C 1
ATOM 2043 O O . LEU A 1 255 ? -21.426 -2.369 27.960 1.00 92.56 255 LEU A O 1
ATOM 2047 N N . LEU A 1 256 ? -21.844 -2.537 30.159 1.00 93.94 256 LEU A N 1
ATOM 2048 C CA . LEU A 1 256 ? -20.705 -1.710 30.569 1.00 93.94 256 LEU A CA 1
ATOM 2049 C C . LEU A 1 256 ? -19.370 -2.413 30.302 1.00 93.94 256 LEU A C 1
ATOM 2051 O O . LEU A 1 256 ? -18.436 -1.776 29.820 1.00 93.94 256 LEU A O 1
ATOM 2055 N N . PHE A 1 257 ? -19.275 -3.721 30.556 1.00 95.25 257 PHE A N 1
ATOM 2056 C CA . PHE A 1 257 ? -18.079 -4.483 30.194 1.00 95.25 257 PHE A CA 1
ATOM 2057 C C . PHE A 1 257 ? -17.856 -4.531 28.682 1.00 95.25 257 PHE A C 1
ATOM 2059 O O . PHE A 1 257 ? -16.732 -4.296 28.237 1.00 95.25 257 PHE A O 1
ATOM 2066 N N . ASP A 1 258 ? -18.908 -4.750 27.891 1.00 94.44 258 ASP A N 1
ATOM 2067 C CA . ASP A 1 258 ? -18.826 -4.702 26.429 1.00 94.44 258 ASP A CA 1
ATOM 2068 C C . ASP A 1 258 ? -18.334 -3.329 25.949 1.00 94.44 258 ASP A C 1
ATOM 2070 O O . ASP A 1 258 ? -17.532 -3.247 25.018 1.00 94.44 258 ASP A O 1
ATOM 2074 N N . TRP A 1 259 ? -18.755 -2.246 26.614 1.00 96.19 259 TRP A N 1
ATOM 2075 C CA . TRP A 1 259 ? -18.301 -0.889 26.300 1.00 96.19 259 TRP A CA 1
ATOM 2076 C C . TRP A 1 259 ? -16.811 -0.725 26.581 1.00 96.19 259 TRP A C 1
ATOM 2078 O O . TRP A 1 259 ? -16.079 -0.308 25.685 1.00 96.19 259 TRP A O 1
ATOM 2088 N N . ILE A 1 260 ? -16.347 -1.125 27.770 1.00 96.25 260 ILE A N 1
ATOM 2089 C CA . ILE A 1 260 ? -14.926 -1.078 28.150 1.00 96.25 260 ILE A CA 1
ATOM 2090 C C . ILE A 1 260 ? -14.085 -1.856 27.132 1.00 96.25 260 ILE A C 1
ATOM 2092 O O . ILE A 1 260 ? -13.105 -1.336 26.598 1.00 96.25 260 ILE A O 1
ATOM 2096 N N . VAL A 1 261 ? -14.490 -3.089 26.814 1.00 96.19 261 VAL A N 1
ATOM 2097 C CA . VAL A 1 261 ? -13.781 -3.950 25.858 1.00 96.19 261 VAL A CA 1
ATOM 2098 C C . VAL A 1 261 ? -13.749 -3.325 24.465 1.00 96.19 261 VAL A C 1
ATOM 2100 O O . VAL A 1 261 ? -12.708 -3.373 23.808 1.00 96.19 261 VAL A O 1
ATOM 2103 N N . ALA A 1 262 ? -14.849 -2.720 24.012 1.00 96.19 262 ALA A N 1
ATOM 2104 C CA . ALA A 1 262 ? -14.912 -2.074 22.708 1.00 96.19 262 ALA A CA 1
ATOM 2105 C C . ALA A 1 262 ? -14.004 -0.836 22.622 1.00 96.19 262 ALA A C 1
ATOM 2107 O O . ALA A 1 262 ? -13.289 -0.691 21.629 1.00 96.19 262 ALA A O 1
ATOM 2108 N N . GLN A 1 263 ? -13.980 0.017 23.653 1.00 96.12 263 GLN A N 1
ATOM 2109 C CA . GLN A 1 263 ? -13.114 1.202 23.664 1.00 96.12 263 GLN A CA 1
ATOM 2110 C C . GLN A 1 263 ? -11.629 0.822 23.732 1.00 96.12 263 GLN A C 1
ATOM 2112 O O . GLN A 1 263 ? -10.835 1.291 22.916 1.00 96.12 263 GLN A O 1
ATOM 2117 N N . MET A 1 264 ? -11.265 -0.100 24.628 1.00 96.44 264 MET A N 1
ATOM 2118 C CA . MET A 1 264 ? -9.893 -0.610 24.745 1.00 96.44 264 MET A CA 1
ATOM 2119 C C . MET A 1 264 ? -9.437 -1.319 23.464 1.00 96.44 264 MET A C 1
ATOM 2121 O O . MET A 1 264 ? -8.313 -1.132 23.002 1.00 96.44 264 MET A O 1
ATOM 2125 N N . GLY A 1 265 ? -10.317 -2.117 22.851 1.00 96.12 265 GLY A N 1
ATOM 2126 C CA . GLY A 1 265 ? -10.035 -2.795 21.588 1.00 96.12 265 GLY A CA 1
ATOM 2127 C C . GLY A 1 265 ? -9.836 -1.823 20.424 1.00 96.12 265 GLY A C 1
ATOM 2128 O O . GLY A 1 265 ? -8.957 -2.037 19.592 1.00 96.12 265 GLY A O 1
ATOM 2129 N N . MET A 1 266 ? -10.613 -0.739 20.373 1.00 96.62 266 MET A N 1
ATOM 2130 C CA . MET A 1 266 ? -10.449 0.310 19.368 1.00 96.62 266 MET A CA 1
ATOM 2131 C C . MET A 1 266 ? -9.117 1.043 19.525 1.00 96.62 266 MET A C 1
ATOM 2133 O O . MET A 1 266 ? -8.410 1.204 18.530 1.00 96.62 266 MET A O 1
ATOM 2137 N N . PHE A 1 267 ? -8.729 1.407 20.749 1.00 96.31 267 PHE A N 1
ATOM 2138 C CA . PHE A 1 267 ? -7.430 2.036 20.992 1.00 96.31 267 PHE A CA 1
ATOM 2139 C C . PHE A 1 267 ? -6.255 1.120 20.637 1.00 96.31 267 PHE A C 1
ATOM 2141 O O . PHE A 1 267 ? -5.339 1.542 19.935 1.00 96.31 267 PHE A O 1
ATOM 2148 N N . GLN A 1 268 ? -6.320 -0.162 21.014 1.00 96.06 268 GLN A N 1
ATOM 2149 C CA . GLN A 1 268 ? -5.298 -1.141 20.636 1.00 96.06 268 GLN A CA 1
ATOM 2150 C C . GLN A 1 268 ? -5.114 -1.207 19.114 1.00 96.06 268 GLN A C 1
ATOM 2152 O O . GLN A 1 268 ? -3.985 -1.199 18.629 1.00 96.06 268 GLN A O 1
ATOM 2157 N N . VAL A 1 269 ? -6.210 -1.224 18.347 1.00 96.62 269 VAL A N 1
ATOM 2158 C CA . VAL A 1 269 ? -6.141 -1.221 16.878 1.00 96.62 269 VAL A CA 1
ATOM 2159 C C . VAL A 1 269 ? -5.501 0.064 16.351 1.00 96.62 269 VAL A C 1
ATOM 2161 O O . VAL A 1 269 ? -4.720 0.002 15.403 1.00 96.62 269 VAL A O 1
ATOM 2164 N N . ILE A 1 270 ? -5.776 1.220 16.960 1.00 94.94 270 ILE A N 1
ATOM 2165 C CA . ILE A 1 270 ? -5.116 2.484 16.601 1.00 94.94 270 ILE A CA 1
ATOM 2166 C C . ILE A 1 270 ? -3.602 2.372 16.833 1.00 94.94 270 ILE A C 1
ATOM 2168 O O . ILE A 1 270 ? -2.828 2.675 15.922 1.00 94.94 270 ILE A O 1
ATOM 2172 N N . CYS A 1 271 ? -3.172 1.871 17.994 1.00 94.31 271 CYS A N 1
ATOM 2173 C CA . CYS A 1 271 ? -1.757 1.633 18.287 1.00 94.31 271 CYS A CA 1
ATOM 2174 C C . CYS A 1 271 ? -1.115 0.657 17.291 1.00 94.31 271 CYS A C 1
ATOM 2176 O O . CYS A 1 271 ? -0.029 0.927 16.779 1.00 94.31 271 CYS A O 1
ATOM 2178 N N . ASP A 1 272 ? -1.789 -0.446 16.963 1.00 93.75 272 ASP A N 1
ATOM 2179 C CA . ASP A 1 272 ? -1.300 -1.436 15.999 1.00 93.75 272 ASP A CA 1
ATOM 2180 C C . ASP A 1 272 ? -1.132 -0.829 14.599 1.00 93.75 272 ASP A C 1
ATOM 2182 O O . ASP A 1 272 ? -0.133 -1.085 13.920 1.00 93.75 272 ASP A O 1
ATOM 2186 N N . ILE A 1 273 ? -2.066 0.027 14.173 1.00 94.25 273 ILE A N 1
ATOM 2187 C CA . ILE A 1 273 ? -1.979 0.748 12.898 1.00 94.25 273 ILE A CA 1
ATOM 2188 C C . ILE A 1 273 ? -0.780 1.699 12.905 1.00 94.25 273 ILE A C 1
ATOM 2190 O O . ILE A 1 273 ? -0.002 1.684 11.948 1.00 94.25 273 ILE A O 1
ATOM 2194 N N . VAL A 1 274 ? -0.590 2.472 13.978 1.00 92.19 274 VAL A N 1
ATOM 2195 C CA . VAL A 1 274 ? 0.570 3.367 14.127 1.00 92.19 274 VAL A CA 1
ATOM 2196 C C . VAL A 1 274 ? 1.877 2.572 14.083 1.00 92.19 274 VAL A C 1
ATOM 2198 O O . VAL A 1 274 ? 2.785 2.930 13.335 1.00 92.19 274 VAL A O 1
ATOM 2201 N N . ASN A 1 275 ? 1.955 1.441 14.783 1.00 91.00 275 ASN A N 1
ATOM 2202 C CA . ASN A 1 275 ? 3.129 0.565 14.769 1.00 91.00 275 ASN A CA 1
ATOM 2203 C C . ASN A 1 275 ? 3.384 -0.043 13.377 1.00 91.00 275 ASN A C 1
ATOM 2205 O O . ASN A 1 275 ? 4.529 -0.165 12.938 1.00 91.00 275 ASN A O 1
ATOM 2209 N N . SER A 1 276 ? 2.325 -0.372 12.633 1.00 92.75 276 SER A N 1
ATOM 2210 C CA . SER A 1 276 ? 2.434 -0.874 11.257 1.00 92.75 276 SER A CA 1
ATOM 2211 C C . SER A 1 276 ? 2.874 0.196 10.246 1.00 92.75 276 SER A C 1
ATOM 2213 O O . SER A 1 276 ? 3.292 -0.143 9.131 1.00 92.75 276 SER A O 1
ATOM 2215 N N . GLN A 1 277 ? 2.829 1.484 10.606 1.00 91.75 277 GLN A N 1
ATOM 2216 C CA . GLN A 1 277 ? 3.219 2.570 9.707 1.00 91.75 277 GLN A CA 1
ATOM 2217 C C . GLN A 1 277 ? 4.685 2.443 9.288 1.00 91.75 277 GLN A C 1
ATOM 2219 O O . GLN A 1 277 ? 4.981 2.549 8.098 1.00 91.75 277 GLN A O 1
ATOM 2224 N N . GLN A 1 278 ? 5.575 2.091 10.223 1.00 90.62 278 GLN A N 1
ATOM 2225 C CA . GLN A 1 278 ? 6.987 1.858 9.915 1.00 90.62 278 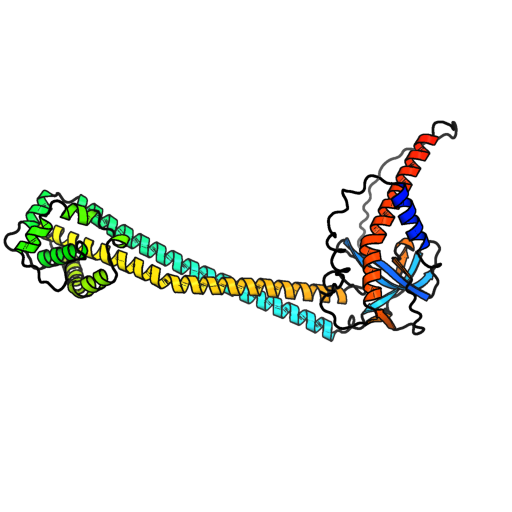GLN A CA 1
ATOM 2226 C C . GLN A 1 278 ? 7.152 0.779 8.834 1.00 90.62 278 GLN A C 1
ATOM 2228 O O . GLN A 1 278 ? 7.854 0.991 7.847 1.00 90.62 278 GLN A O 1
ATOM 2233 N N . THR A 1 279 ? 6.453 -0.354 8.965 1.00 91.31 279 THR A N 1
ATOM 2234 C CA . THR A 1 279 ? 6.517 -1.427 7.957 1.00 91.31 279 THR A CA 1
ATOM 2235 C C . THR A 1 279 ? 5.989 -0.972 6.595 1.00 91.31 279 THR A C 1
ATOM 2237 O O . THR A 1 279 ? 6.553 -1.313 5.554 1.00 91.31 279 THR A O 1
ATOM 2240 N N . THR A 1 280 ? 4.945 -0.139 6.574 1.00 93.56 280 THR A N 1
ATOM 2241 C CA . THR A 1 280 ? 4.391 0.417 5.332 1.00 93.56 280 THR A CA 1
ATOM 2242 C C . THR A 1 280 ? 5.375 1.374 4.654 1.00 93.56 280 THR A C 1
ATOM 2244 O O . THR A 1 280 ? 5.523 1.334 3.426 1.00 93.56 280 THR A O 1
ATOM 2247 N N . ASP A 1 281 ? 6.084 2.189 5.433 1.00 94.31 281 ASP A N 1
ATOM 2248 C CA . ASP A 1 281 ? 7.103 3.115 4.936 1.00 94.31 281 ASP A CA 1
ATOM 2249 C C . ASP A 1 281 ? 8.325 2.363 4.385 1.00 94.31 281 ASP A C 1
ATOM 2251 O O . ASP A 1 281 ? 8.814 2.684 3.296 1.00 94.31 281 ASP A O 1
ATOM 2255 N N . GLU A 1 282 ? 8.767 1.298 5.061 1.00 95.19 282 GLU A N 1
ATOM 2256 C CA . GLU A 1 282 ? 9.835 0.407 4.588 1.00 95.19 282 GLU A CA 1
ATOM 2257 C C . GLU A 1 282 ? 9.467 -0.269 3.256 1.00 95.19 282 GLU A C 1
ATOM 2259 O O . GLU A 1 282 ? 10.253 -0.255 2.298 1.00 95.19 282 GLU A O 1
ATOM 2264 N N . LEU A 1 283 ? 8.244 -0.800 3.138 1.00 95.62 283 LEU A N 1
ATOM 2265 C CA . LEU A 1 283 ? 7.734 -1.359 1.881 1.00 95.62 283 LEU A CA 1
ATOM 2266 C C . LEU A 1 283 ? 7.704 -0.302 0.768 1.00 95.62 283 LEU A C 1
ATOM 2268 O O . LEU A 1 283 ? 8.082 -0.587 -0.374 1.00 95.62 283 LEU A O 1
ATOM 2272 N N . HIS A 1 284 ? 7.299 0.931 1.081 1.00 96.12 284 HIS A N 1
ATOM 2273 C CA . HIS A 1 284 ? 7.267 2.028 0.113 1.00 96.12 284 HIS A CA 1
ATOM 2274 C C . HIS A 1 284 ? 8.665 2.424 -0.374 1.00 96.12 284 HIS A C 1
ATOM 2276 O O . HIS A 1 284 ? 8.879 2.597 -1.584 1.00 96.12 284 HIS A O 1
ATOM 2282 N N . ALA A 1 285 ? 9.631 2.511 0.540 1.00 96.88 285 ALA A N 1
ATOM 2283 C CA . ALA A 1 285 ? 11.028 2.774 0.217 1.00 96.88 285 ALA A CA 1
ATOM 2284 C C . ALA A 1 285 ? 11.606 1.675 -0.691 1.00 96.88 285 ALA A C 1
ATOM 2286 O O . ALA A 1 285 ? 12.213 1.978 -1.726 1.00 96.88 285 ALA A O 1
ATOM 2287 N N . ASN A 1 286 ? 11.337 0.403 -0.381 1.00 96.69 286 ASN A N 1
ATOM 2288 C CA . ASN A 1 286 ? 11.777 -0.738 -1.187 1.00 96.69 286 ASN A CA 1
ATOM 2289 C C . ASN A 1 286 ? 11.172 -0.727 -2.597 1.00 96.69 286 ASN A C 1
ATOM 2291 O O . ASN A 1 286 ? 11.896 -0.887 -3.585 1.00 96.69 286 ASN A O 1
ATOM 2295 N N . ILE A 1 287 ? 9.865 -0.474 -2.726 1.00 97.31 287 ILE A N 1
ATOM 2296 C CA . ILE A 1 287 ? 9.197 -0.335 -4.031 1.00 97.31 287 ILE A CA 1
ATOM 2297 C C . ILE A 1 287 ? 9.855 0.776 -4.852 1.00 97.31 287 ILE A C 1
ATOM 2299 O O . ILE A 1 287 ? 10.182 0.573 -6.025 1.00 97.31 287 ILE A O 1
ATOM 2303 N N . THR A 1 288 ? 10.077 1.937 -4.239 1.00 96.81 288 THR A N 1
ATOM 2304 C CA . THR A 1 288 ? 10.683 3.094 -4.907 1.00 96.81 288 THR A CA 1
ATOM 2305 C C . THR A 1 288 ? 12.100 2.773 -5.379 1.00 96.81 288 THR A C 1
ATOM 2307 O O . THR A 1 288 ? 12.420 3.009 -6.546 1.00 96.81 288 THR A O 1
ATOM 2310 N N . SER A 1 289 ? 12.910 2.137 -4.529 1.00 96.62 289 SER A N 1
ATOM 2311 C CA . SER A 1 289 ? 14.256 1.654 -4.863 1.00 96.62 289 SER A CA 1
ATOM 2312 C C . SER A 1 289 ? 14.255 0.650 -6.021 1.00 96.62 289 SER A C 1
ATOM 2314 O O . SER A 1 289 ? 15.085 0.715 -6.930 1.00 96.62 289 SER A O 1
ATOM 2316 N N . HIS A 1 290 ? 13.310 -0.289 -6.069 1.00 95.50 290 HIS A N 1
ATOM 2317 C CA . HIS A 1 290 ? 13.221 -1.199 -7.211 1.00 95.50 290 HIS A CA 1
ATOM 2318 C C . HIS A 1 290 ? 12.822 -0.475 -8.502 1.00 95.50 290 HIS A C 1
ATOM 2320 O O . HIS A 1 290 ? 13.380 -0.781 -9.558 1.00 95.50 290 HIS A O 1
ATOM 2326 N N . ILE A 1 291 ? 11.904 0.494 -8.436 1.00 96.06 291 ILE A N 1
ATOM 2327 C CA . ILE A 1 291 ? 11.469 1.285 -9.596 1.00 96.06 291 ILE A CA 1
ATOM 2328 C C . ILE A 1 291 ? 12.617 2.134 -10.155 1.00 96.06 291 ILE A C 1
ATOM 2330 O O . ILE A 1 291 ? 12.778 2.194 -11.378 1.00 96.06 291 ILE A O 1
ATOM 2334 N N . THR A 1 292 ? 13.426 2.771 -9.307 1.00 95.44 292 THR A N 1
ATOM 2335 C CA . THR A 1 292 ? 14.594 3.546 -9.763 1.00 95.44 292 THR A CA 1
ATOM 2336 C C . THR A 1 292 ? 15.600 2.646 -10.478 1.00 95.44 292 THR A C 1
ATOM 2338 O O . THR A 1 292 ? 15.978 2.945 -11.612 1.00 95.44 292 THR A O 1
ATOM 2341 N N . HIS A 1 293 ? 15.928 1.486 -9.906 1.00 93.50 293 HIS A N 1
ATOM 2342 C CA . HIS A 1 293 ? 16.804 0.508 -10.557 1.00 93.50 293 HIS A CA 1
ATOM 2343 C C . HIS A 1 293 ? 16.227 -0.038 -11.871 1.00 93.50 293 HIS A C 1
ATOM 2345 O O . HIS A 1 293 ? 16.965 -0.246 -12.829 1.00 93.50 293 HIS A O 1
ATOM 2351 N N . ILE A 1 294 ? 14.912 -0.266 -11.961 1.00 95.06 294 ILE A N 1
ATOM 2352 C CA . ILE A 1 294 ? 14.264 -0.681 -13.217 1.00 95.06 294 ILE A CA 1
ATOM 2353 C C . ILE A 1 294 ? 14.468 0.382 -14.303 1.00 95.06 294 ILE A C 1
ATOM 2355 O O . ILE A 1 294 ? 14.793 0.036 -15.439 1.00 95.06 294 ILE A O 1
ATOM 2359 N N . LYS A 1 295 ? 14.299 1.669 -13.971 1.00 93.31 295 LYS A N 1
ATOM 2360 C CA . LYS A 1 295 ? 14.529 2.774 -14.916 1.00 93.31 295 LYS A CA 1
ATOM 2361 C C . LYS A 1 295 ? 15.987 2.823 -15.372 1.00 93.31 295 LYS A C 1
ATOM 2363 O O . LYS A 1 295 ? 16.241 2.985 -16.564 1.00 93.31 295 LYS A O 1
ATOM 2368 N N . GLU A 1 296 ? 16.924 2.633 -14.449 1.00 90.81 296 GLU A N 1
ATOM 2369 C CA . GLU A 1 296 ? 18.353 2.583 -14.758 1.00 90.81 296 GLU A CA 1
ATOM 2370 C C . GLU A 1 296 ? 18.698 1.407 -15.683 1.00 90.81 296 GLU A C 1
ATOM 2372 O O . GLU A 1 296 ? 19.330 1.601 -16.722 1.00 90.81 296 GLU A O 1
ATOM 2377 N N . ILE A 1 297 ? 18.224 0.199 -15.363 1.00 88.31 297 ILE A N 1
ATOM 2378 C CA . ILE A 1 297 ? 18.433 -0.991 -16.197 1.00 88.31 297 ILE A CA 1
ATOM 2379 C C . ILE A 1 297 ? 17.818 -0.786 -17.581 1.00 88.31 297 ILE A C 1
ATOM 2381 O O . ILE A 1 297 ? 18.453 -1.115 -18.577 1.00 88.31 297 ILE A O 1
ATOM 2385 N N . ASN A 1 298 ? 16.626 -0.196 -17.679 1.00 89.25 298 ASN A N 1
ATOM 2386 C CA . ASN A 1 298 ? 16.000 0.111 -18.965 1.00 89.25 298 ASN A CA 1
ATOM 2387 C C . ASN A 1 298 ? 16.866 1.074 -19.801 1.00 89.25 298 ASN A C 1
ATOM 2389 O O . ASN A 1 298 ? 17.071 0.850 -20.993 1.00 89.25 298 ASN A O 1
ATOM 2393 N N . ALA A 1 299 ? 17.449 2.104 -19.180 1.00 82.94 299 ALA A N 1
ATOM 2394 C CA . ALA A 1 299 ? 18.399 2.984 -19.860 1.00 82.94 299 ALA A CA 1
ATOM 2395 C C . ALA A 1 299 ? 19.655 2.222 -20.327 1.00 82.94 299 ALA A C 1
ATOM 2397 O O . ALA A 1 299 ? 20.100 2.407 -21.461 1.00 82.94 299 ALA A O 1
ATOM 2398 N N . GLN A 1 300 ? 20.199 1.325 -19.499 1.00 80.62 300 GLN A N 1
ATOM 2399 C CA . GLN A 1 300 ? 21.334 0.469 -19.866 1.00 80.62 300 GLN A CA 1
ATOM 2400 C C . GLN A 1 300 ? 20.990 -0.474 -21.034 1.00 80.62 300 GLN A C 1
ATOM 2402 O O . GLN A 1 300 ? 21.762 -0.556 -21.988 1.00 80.62 300 GLN A O 1
ATOM 2407 N N . VAL A 1 301 ? 19.820 -1.120 -21.016 1.00 84.94 301 VAL A N 1
ATOM 2408 C CA . VAL A 1 301 ? 19.330 -1.985 -22.105 1.00 84.94 301 VAL A CA 1
ATOM 2409 C C . VAL A 1 301 ? 19.220 -1.196 -23.407 1.00 84.94 301 VAL A C 1
ATOM 2411 O O . VAL A 1 301 ? 19.771 -1.628 -24.415 1.00 84.94 301 VAL A O 1
ATOM 2414 N N . ARG A 1 302 ? 18.618 0.001 -23.390 1.00 79.06 302 ARG A N 1
ATOM 2415 C CA . ARG A 1 302 ? 18.526 0.865 -24.583 1.00 79.06 302 ARG A CA 1
ATOM 2416 C C . ARG A 1 302 ? 19.897 1.237 -25.148 1.00 79.06 302 ARG A C 1
ATOM 2418 O O . ARG A 1 302 ? 20.071 1.245 -26.366 1.00 79.06 302 ARG A O 1
ATOM 2425 N N . ARG A 1 303 ? 20.884 1.515 -24.285 1.00 78.12 303 ARG A N 1
ATOM 2426 C CA . ARG A 1 303 ? 22.273 1.770 -24.710 1.00 78.12 303 ARG A CA 1
ATOM 2427 C C . ARG A 1 303 ? 22.895 0.532 -25.361 1.00 78.12 303 ARG A C 1
ATOM 2429 O O . ARG A 1 303 ? 23.544 0.662 -26.396 1.00 78.12 303 ARG A O 1
ATOM 2436 N N . ILE A 1 304 ? 22.684 -0.659 -24.799 1.00 78.50 304 ILE A N 1
ATOM 2437 C CA . ILE A 1 304 ? 23.177 -1.920 -25.379 1.00 78.50 304 ILE A CA 1
ATOM 2438 C C . ILE A 1 304 ? 22.496 -2.197 -26.726 1.00 78.50 304 ILE A C 1
ATOM 2440 O O . ILE A 1 304 ? 23.171 -2.537 -27.692 1.00 78.50 304 ILE A O 1
ATOM 2444 N N . GLU A 1 305 ? 21.185 -1.984 -26.840 1.00 79.56 305 GLU A N 1
ATOM 2445 C CA . GLU A 1 305 ? 20.441 -2.120 -28.099 1.00 79.56 305 GLU A CA 1
ATOM 2446 C C . GLU A 1 305 ? 20.892 -1.113 -29.163 1.00 79.56 305 GLU A C 1
ATOM 2448 O O . GLU A 1 305 ? 20.931 -1.438 -30.350 1.00 79.56 305 GLU A O 1
ATOM 2453 N N . ALA A 1 306 ? 21.247 0.111 -28.765 1.00 73.62 306 ALA A N 1
ATOM 2454 C CA . ALA A 1 306 ? 21.854 1.083 -29.667 1.00 73.62 306 ALA A CA 1
ATOM 2455 C C . ALA A 1 306 ? 23.221 0.589 -30.167 1.00 73.62 306 ALA A C 1
ATOM 2457 O O . ALA A 1 306 ? 23.442 0.576 -31.375 1.00 73.62 306 ALA A O 1
ATOM 2458 N N . LYS A 1 307 ? 24.098 0.099 -29.276 1.00 71.69 307 LYS A N 1
ATOM 2459 C CA . LYS A 1 307 ? 25.391 -0.501 -29.660 1.00 71.69 307 LYS A CA 1
ATOM 2460 C C . LYS A 1 307 ? 25.207 -1.700 -30.597 1.00 71.69 307 LYS A C 1
ATOM 2462 O O . LYS A 1 307 ? 25.827 -1.749 -31.651 1.00 71.69 307 LYS A O 1
ATOM 2467 N N . LEU A 1 308 ? 24.293 -2.618 -30.279 1.00 72.31 308 LEU A N 1
ATOM 2468 C CA . LEU A 1 308 ? 23.980 -3.772 -31.128 1.00 72.31 308 LEU A CA 1
ATOM 2469 C C . LEU A 1 308 ? 23.481 -3.358 -32.517 1.00 72.31 308 LEU A C 1
ATOM 2471 O O . LEU A 1 308 ? 23.873 -3.981 -33.499 1.00 72.31 308 LEU A O 1
ATOM 2475 N N . ARG A 1 309 ? 22.659 -2.304 -32.625 1.00 68.88 309 ARG A N 1
ATOM 2476 C CA . ARG A 1 309 ? 22.236 -1.752 -33.924 1.00 68.88 309 ARG A CA 1
ATOM 2477 C C . ARG A 1 309 ? 23.403 -1.165 -34.713 1.00 68.88 309 ARG A C 1
ATOM 2479 O O . ARG A 1 309 ? 23.479 -1.417 -35.911 1.00 68.88 309 ARG A O 1
ATOM 2486 N N . ARG A 1 310 ? 24.326 -0.455 -34.054 1.00 63.59 310 ARG A N 1
ATOM 2487 C CA . ARG A 1 310 ? 25.550 0.065 -34.695 1.00 63.59 310 ARG A CA 1
ATOM 2488 C C . ARG A 1 310 ? 26.425 -1.054 -35.260 1.00 63.59 310 ARG A C 1
ATOM 2490 O O . ARG A 1 310 ? 26.995 -0.880 -36.326 1.00 63.59 310 ARG A O 1
ATOM 2497 N N . TYR A 1 311 ? 26.488 -2.195 -34.577 1.00 63.31 311 TYR A N 1
ATOM 2498 C CA . TYR A 1 311 ? 27.287 -3.344 -35.006 1.00 63.31 311 TYR A CA 1
ATOM 2499 C C . TYR A 1 311 ? 26.557 -4.319 -35.948 1.00 63.31 311 TYR A C 1
ATOM 2501 O O . TYR A 1 311 ? 27.205 -5.101 -36.631 1.00 63.31 311 TYR A O 1
ATOM 2509 N N . SER A 1 312 ? 25.220 -4.291 -36.002 1.00 58.16 312 SER A N 1
ATOM 2510 C CA . SER A 1 312 ? 24.421 -5.165 -36.883 1.00 58.16 312 SER A CA 1
ATOM 2511 C C . SER A 1 312 ? 24.012 -4.500 -38.202 1.00 58.16 312 SER A C 1
ATOM 2513 O O . SER A 1 312 ? 23.554 -5.191 -39.107 1.00 58.16 312 SER A O 1
ATOM 2515 N N . SER A 1 313 ? 24.115 -3.172 -38.300 1.00 50.03 313 SER A N 1
ATOM 2516 C CA . SER A 1 313 ? 23.837 -2.435 -39.533 1.00 50.03 313 SER A CA 1
ATOM 2517 C C . SER A 1 313 ? 25.019 -2.499 -40.497 1.00 50.03 313 SER A C 1
ATOM 2519 O O . SER A 1 313 ? 26.175 -2.463 -40.089 1.00 50.03 313 SER A O 1
ATOM 2521 N N . ASP A 1 314 ? 24.713 -2.521 -41.791 1.00 47.69 314 ASP A N 1
ATOM 2522 C CA . ASP A 1 314 ? 25.636 -2.613 -42.929 1.00 47.69 314 ASP A CA 1
ATOM 2523 C C . ASP A 1 314 ? 26.558 -1.395 -43.146 1.00 47.69 314 ASP A C 1
ATOM 2525 O O . ASP A 1 314 ? 27.165 -1.244 -44.207 1.00 47.69 314 ASP A O 1
ATOM 2529 N N . GLY A 1 315 ? 26.710 -0.543 -42.138 1.00 47.22 315 GLY A N 1
ATOM 2530 C CA . GLY A 1 315 ? 27.485 0.688 -42.174 1.00 47.22 315 GLY A CA 1
ATOM 2531 C C . GLY A 1 315 ? 27.843 1.142 -40.763 1.00 47.22 315 GLY A C 1
ATOM 2532 O O . GLY A 1 315 ? 27.119 0.862 -39.810 1.00 47.22 315 GLY A O 1
ATOM 2533 N N . ALA A 1 316 ? 28.955 1.863 -40.625 1.00 48.06 316 ALA A N 1
ATOM 2534 C CA . ALA A 1 316 ? 29.323 2.537 -39.389 1.00 48.06 316 ALA A CA 1
ATOM 2535 C C . ALA A 1 316 ? 28.257 3.568 -38.983 1.00 48.06 316 ALA A C 1
ATOM 2537 O O . ALA A 1 316 ? 28.249 4.681 -39.496 1.00 48.06 316 ALA A O 1
ATOM 2538 N N . ILE A 1 317 ? 27.354 3.215 -38.067 1.00 49.81 317 ILE A N 1
ATOM 2539 C CA . ILE A 1 317 ? 26.361 4.157 -37.539 1.00 49.81 317 ILE A CA 1
ATOM 2540 C C . ILE A 1 317 ? 26.970 4.915 -36.352 1.00 49.81 317 ILE A C 1
ATOM 2542 O O . ILE A 1 317 ? 27.169 4.337 -35.280 1.00 49.81 317 ILE A O 1
ATOM 2546 N N . VAL A 1 318 ? 27.179 6.224 -36.493 1.00 49.41 318 VAL A N 1
ATOM 2547 C CA . VAL A 1 318 ? 27.401 7.142 -35.362 1.00 49.41 318 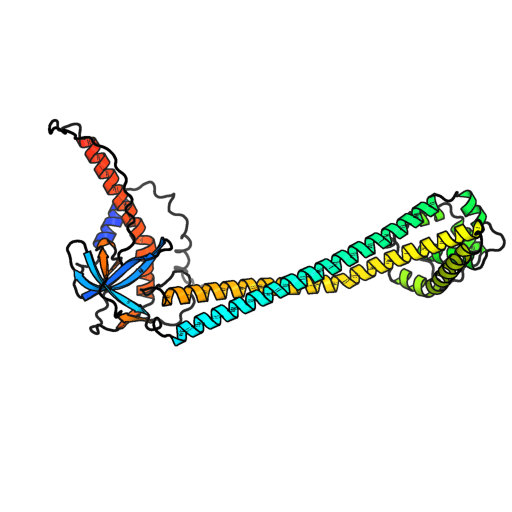VAL A CA 1
ATOM 2548 C C . VAL A 1 318 ? 26.096 7.914 -35.132 1.00 49.41 318 VAL A C 1
ATOM 2550 O O . VAL A 1 318 ? 25.558 8.504 -36.059 1.00 49.41 318 VAL A O 1
ATOM 2553 N N . GLN A 1 319 ? 25.531 7.839 -33.920 1.00 43.19 319 GLN A N 1
ATOM 2554 C CA . GLN A 1 319 ? 24.320 8.581 -33.526 1.00 43.19 319 GLN A CA 1
ATOM 2555 C C . GLN A 1 319 ? 24.638 9.585 -32.407 1.00 43.19 319 GLN A C 1
ATOM 2557 O O . GLN A 1 319 ? 25.331 9.219 -31.454 1.00 43.19 319 GLN A O 1
ATOM 2562 N N . ASP A 1 320 ? 24.035 10.765 -32.570 1.00 39.69 320 ASP A N 1
ATOM 2563 C CA . ASP A 1 320 ? 23.978 12.037 -31.816 1.00 39.69 320 ASP A CA 1
ATOM 2564 C C . ASP A 1 320 ? 24.121 11.974 -30.271 1.00 39.69 320 ASP A C 1
ATOM 2566 O O . ASP A 1 320 ? 24.809 12.781 -29.661 1.00 39.69 320 ASP A O 1
ATOM 2570 N N . ASP A 1 321 ? 23.577 10.958 -29.597 1.00 38.88 321 ASP A N 1
ATOM 2571 C CA . ASP A 1 321 ? 23.366 11.009 -28.133 1.00 38.88 321 ASP A CA 1
ATOM 2572 C C . ASP A 1 321 ? 24.590 10.720 -27.234 1.00 38.88 321 ASP A C 1
ATOM 2574 O O . ASP A 1 321 ? 24.429 10.445 -26.044 1.00 38.88 321 ASP A O 1
ATOM 2578 N N . ASN A 1 322 ? 25.821 10.699 -27.754 1.00 40.81 322 ASN A N 1
ATOM 2579 C CA . ASN A 1 322 ? 26.960 10.233 -26.950 1.00 40.81 322 ASN A CA 1
ATOM 2580 C C . ASN A 1 322 ? 28.292 10.937 -27.254 1.00 40.81 322 ASN A C 1
ATOM 2582 O O . ASN A 1 322 ? 29.330 10.280 -27.293 1.00 40.81 322 ASN A O 1
ATOM 2586 N N . CYS A 1 323 ? 28.285 12.260 -27.435 1.00 39.88 323 CYS A N 1
ATOM 2587 C CA . CYS A 1 323 ? 29.533 13.034 -27.505 1.00 39.88 323 CYS A CA 1
ATOM 2588 C C . CYS A 1 323 ? 30.244 13.214 -26.149 1.00 39.88 323 CYS A C 1
ATOM 2590 O O . CYS A 1 323 ? 31.424 13.545 -26.142 1.00 39.88 323 CYS A O 1
ATOM 2592 N N . ASP A 1 324 ? 29.597 12.907 -25.020 1.00 34.06 324 ASP A N 1
ATOM 2593 C CA . ASP A 1 324 ? 30.158 13.205 -23.689 1.00 34.06 324 ASP A CA 1
ATOM 2594 C C . ASP A 1 324 ? 30.937 12.049 -23.025 1.00 34.06 324 ASP A C 1
ATOM 2596 O O . ASP A 1 324 ? 31.326 12.161 -21.864 1.00 34.06 324 ASP A O 1
ATOM 2600 N N . ALA A 1 325 ? 31.187 10.919 -23.705 1.00 37.12 325 ALA A N 1
ATOM 2601 C CA . ALA A 1 325 ? 31.762 9.740 -23.034 1.00 37.12 325 ALA A CA 1
ATOM 2602 C C . ALA A 1 325 ? 32.773 8.905 -23.843 1.00 37.12 325 ALA A C 1
ATOM 2604 O O . ALA A 1 325 ? 32.817 7.685 -23.668 1.00 37.12 325 ALA A O 1
ATOM 2605 N N . PHE A 1 326 ? 33.604 9.510 -24.699 1.00 40.31 326 PHE A N 1
ATOM 2606 C CA . PHE A 1 326 ? 34.628 8.756 -25.438 1.00 40.31 326 PHE A CA 1
ATOM 2607 C C . PHE A 1 326 ? 36.000 9.434 -25.399 1.00 40.31 326 PHE A C 1
ATOM 2609 O O . PHE A 1 326 ? 36.265 10.388 -26.118 1.00 40.31 326 PHE A O 1
ATOM 2616 N N . ALA A 1 327 ? 36.886 8.900 -24.558 1.00 38.09 327 ALA A N 1
ATOM 2617 C CA . ALA A 1 327 ? 38.272 9.329 -24.368 1.00 38.09 327 ALA A CA 1
ATOM 2618 C C . ALA A 1 327 ? 39.221 8.855 -25.494 1.00 38.09 327 ALA A C 1
ATOM 2620 O O . ALA A 1 327 ? 40.352 8.450 -25.230 1.00 38.09 327 ALA A O 1
ATOM 2621 N N . SER A 1 328 ? 38.770 8.836 -26.747 1.00 43.53 328 SER A N 1
ATOM 2622 C CA . SER A 1 328 ? 39.604 8.421 -27.879 1.00 43.53 328 SER A CA 1
ATOM 2623 C C . SER A 1 328 ? 39.472 9.441 -29.001 1.00 43.53 328 SER A C 1
ATOM 2625 O O . SER A 1 328 ? 38.450 9.501 -29.676 1.00 43.53 328 SER A O 1
ATOM 2627 N N . ASP A 1 329 ? 40.524 10.241 -29.191 1.00 54.88 329 ASP A N 1
ATOM 2628 C CA . ASP A 1 329 ? 40.605 11.338 -30.169 1.00 54.88 329 ASP A CA 1
ATOM 2629 C C . ASP A 1 329 ? 40.551 10.875 -31.640 1.00 54.88 329 ASP A C 1
ATOM 2631 O O . ASP A 1 329 ? 40.582 11.700 -32.552 1.00 54.88 329 ASP A O 1
ATOM 2635 N N . CYS A 1 330 ? 40.462 9.565 -31.889 1.00 55.53 330 CYS A N 1
ATOM 2636 C CA . CYS A 1 330 ? 40.597 8.941 -33.199 1.00 55.53 330 CYS A CA 1
ATOM 2637 C C . CYS A 1 330 ? 39.629 7.752 -33.355 1.00 55.53 330 CYS A C 1
ATOM 2639 O O . CYS A 1 330 ? 39.606 6.849 -32.519 1.00 55.53 330 CYS A O 1
ATOM 2641 N N . PHE A 1 331 ? 38.852 7.747 -34.440 1.00 63.59 331 PHE A N 1
ATOM 2642 C CA . PHE A 1 331 ? 37.941 6.677 -34.851 1.00 63.59 331 PHE A CA 1
ATOM 2643 C C . PHE A 1 331 ? 38.528 5.923 -36.044 1.00 63.59 331 PHE A C 1
ATOM 2645 O O . PHE A 1 331 ? 38.674 6.512 -37.114 1.00 63.59 331 PHE A O 1
ATOM 2652 N N . THR A 1 332 ? 38.816 4.629 -35.904 1.00 66.38 332 THR A N 1
ATOM 2653 C CA . THR A 1 332 ? 39.338 3.797 -36.996 1.00 66.38 332 THR A CA 1
ATOM 2654 C C . THR A 1 332 ? 38.235 3.008 -37.700 1.00 66.38 332 THR A C 1
ATOM 2656 O O . THR A 1 332 ? 37.344 2.407 -37.092 1.00 66.38 332 THR A O 1
ATOM 2659 N N . PHE A 1 333 ? 38.297 3.009 -39.026 1.00 72.12 333 PHE A N 1
ATOM 2660 C CA . PHE A 1 333 ? 37.375 2.317 -39.907 1.00 72.12 333 PHE A CA 1
ATOM 2661 C C . PHE A 1 333 ? 38.146 1.419 -40.865 1.00 72.12 333 PHE A C 1
ATOM 2663 O O . PHE A 1 333 ? 39.174 1.815 -41.401 1.00 72.12 333 PHE A O 1
ATOM 2670 N N . THR A 1 334 ? 37.608 0.242 -41.154 1.00 74.38 334 THR A N 1
ATOM 2671 C CA . THR A 1 334 ? 38.161 -0.728 -42.095 1.00 74.38 334 THR A CA 1
ATOM 2672 C C . THR A 1 334 ? 37.279 -0.857 -43.333 1.00 74.38 334 THR A C 1
ATOM 2674 O O . THR A 1 334 ? 36.053 -0.714 -43.268 1.00 74.38 334 THR A O 1
ATOM 2677 N N . ALA A 1 335 ? 37.892 -1.110 -44.489 1.00 69.94 335 ALA A N 1
ATOM 2678 C CA . ALA A 1 335 ? 37.158 -1.276 -45.738 1.00 69.94 335 ALA A CA 1
ATOM 2679 C C . ALA A 1 335 ? 36.204 -2.485 -45.674 1.00 69.94 335 ALA A C 1
ATOM 2681 O O . ALA A 1 335 ? 36.572 -3.588 -45.263 1.00 69.94 335 ALA A O 1
ATOM 2682 N N . SER A 1 336 ? 34.961 -2.304 -46.119 1.00 70.50 336 SER A N 1
ATOM 2683 C CA . SER A 1 336 ? 33.996 -3.397 -46.182 1.00 70.50 336 SER A CA 1
ATOM 2684 C C . SER A 1 336 ? 34.336 -4.372 -47.313 1.00 70.50 336 SER A C 1
ATOM 2686 O O . SER A 1 336 ? 34.507 -3.971 -48.460 1.00 70.50 336 SER A O 1
ATOM 2688 N N . ASN A 1 337 ? 34.328 -5.674 -47.006 1.00 67.06 337 ASN A N 1
ATOM 2689 C CA . ASN A 1 337 ? 34.422 -6.766 -47.994 1.00 67.06 337 ASN A CA 1
ATOM 2690 C C . ASN A 1 337 ? 33.200 -6.887 -48.933 1.00 67.06 337 ASN A C 1
ATOM 2692 O O . ASN A 1 337 ? 33.130 -7.820 -49.731 1.00 67.06 337 ASN A O 1
ATOM 2696 N N . LYS A 1 338 ? 32.202 -6.006 -48.807 1.00 67.44 338 LYS A N 1
ATOM 2697 C CA . LYS A 1 338 ? 30.999 -6.014 -49.646 1.00 67.44 338 LYS A CA 1
ATOM 2698 C C . LYS A 1 338 ? 31.273 -5.388 -51.017 1.00 67.44 338 LYS A C 1
ATOM 2700 O O . LYS A 1 338 ? 32.157 -4.533 -51.126 1.00 67.44 338 LYS A O 1
ATOM 2705 N N . PRO A 1 339 ? 30.522 -5.788 -52.062 1.00 74.44 339 PRO A N 1
ATOM 2706 C CA . PRO A 1 339 ? 30.613 -5.120 -53.351 1.00 74.44 339 PRO A CA 1
ATOM 2707 C C . PRO A 1 339 ? 30.293 -3.621 -53.197 1.00 74.44 339 PRO A C 1
ATOM 2709 O O . PRO A 1 339 ? 29.503 -3.257 -52.320 1.00 74.44 339 PRO A O 1
ATOM 2712 N N . PRO A 1 340 ? 30.901 -2.746 -54.019 1.00 81.31 340 PRO A N 1
ATOM 2713 C CA . PRO A 1 340 ? 30.602 -1.318 -54.008 1.00 81.31 340 PRO A CA 1
ATOM 2714 C C . PRO A 1 340 ? 29.102 -1.059 -54.179 1.00 81.31 340 PRO A C 1
ATOM 2716 O O . PRO A 1 340 ? 28.451 -1.679 -55.019 1.00 81.31 340 PRO A O 1
ATOM 2719 N N . GLN A 1 341 ? 28.566 -0.129 -53.395 1.00 82.62 341 GLN A N 1
ATOM 2720 C CA . GLN A 1 341 ? 27.168 0.275 -53.469 1.00 82.62 341 GLN A CA 1
ATOM 2721 C C . GLN A 1 341 ? 27.029 1.504 -54.364 1.00 82.62 341 GLN A C 1
ATOM 2723 O O . GLN A 1 341 ? 27.740 2.492 -54.183 1.00 82.62 341 GLN A O 1
ATOM 2728 N N . THR A 1 342 ? 26.086 1.467 -55.301 1.00 83.19 342 THR A N 1
ATOM 2729 C CA . THR A 1 342 ? 25.745 2.626 -56.130 1.00 83.19 342 THR A CA 1
ATOM 2730 C C . THR A 1 342 ? 24.805 3.557 -55.368 1.00 83.19 342 THR A C 1
ATOM 2732 O O . THR A 1 342 ? 23.724 3.155 -54.938 1.00 83.19 342 THR A O 1
ATOM 2735 N N . ILE A 1 343 ? 25.217 4.810 -55.208 1.00 81.88 343 ILE A N 1
ATOM 2736 C CA . ILE A 1 343 ? 24.457 5.878 -54.555 1.00 81.88 343 ILE A CA 1
ATOM 2737 C C . ILE A 1 343 ? 24.316 7.081 -55.492 1.00 81.88 343 ILE A C 1
ATOM 2739 O O . ILE A 1 343 ? 25.104 7.267 -56.421 1.00 81.88 343 ILE A O 1
ATOM 2743 N N . SER A 1 344 ? 23.322 7.935 -55.246 1.00 80.25 344 SER A N 1
ATOM 2744 C CA . SER A 1 344 ? 23.211 9.204 -55.968 1.00 80.25 344 SER A CA 1
ATOM 2745 C C . SER A 1 344 ? 24.363 10.138 -55.593 1.00 80.25 344 SER A C 1
ATOM 2747 O O . SER A 1 344 ? 24.726 10.238 -54.420 1.00 80.25 344 SER A O 1
ATOM 2749 N N . ARG A 1 345 ? 24.884 10.908 -56.557 1.00 76.25 345 ARG A N 1
ATOM 2750 C CA . ARG A 1 345 ? 25.845 11.994 -56.273 1.00 76.25 345 ARG A CA 1
ATOM 2751 C C . ARG A 1 345 ? 25.292 13.005 -55.272 1.00 76.25 345 ARG A C 1
ATOM 2753 O O . ARG A 1 345 ? 26.039 13.517 -54.450 1.00 76.25 345 ARG A O 1
ATOM 2760 N N . SER A 1 346 ? 23.980 13.239 -55.303 1.00 71.88 346 SER A N 1
ATOM 2761 C CA . SER A 1 346 ? 23.292 14.117 -54.352 1.00 71.88 346 SER A CA 1
ATOM 2762 C C . SER A 1 346 ? 23.230 13.557 -52.930 1.00 71.88 346 SER A C 1
ATOM 2764 O O . SER A 1 346 ? 22.839 14.288 -52.023 1.00 71.88 346 SER A O 1
ATOM 2766 N N . SER A 1 347 ? 23.588 12.283 -52.722 1.00 74.38 347 SER A N 1
ATOM 2767 C CA . SER A 1 347 ? 23.652 11.646 -51.404 1.00 74.38 347 SER A CA 1
ATOM 2768 C C . SER A 1 347 ? 24.938 11.946 -50.642 1.00 74.38 347 SER A C 1
ATOM 2770 O O . SER A 1 347 ? 24.955 11.755 -49.426 1.00 74.38 347 SER A O 1
ATOM 2772 N N . ILE A 1 348 ? 25.975 12.437 -51.324 1.00 77.62 348 ILE A N 1
ATOM 2773 C CA . ILE A 1 348 ? 27.280 12.750 -50.739 1.00 77.62 348 ILE A CA 1
ATOM 2774 C C . ILE A 1 348 ? 27.183 14.044 -49.926 1.00 77.62 348 ILE A C 1
ATOM 2776 O O . ILE A 1 348 ? 26.690 15.058 -50.411 1.00 77.62 348 ILE A O 1
ATOM 2780 N N . LEU A 1 349 ? 27.640 13.982 -48.677 1.00 72.94 349 LEU A N 1
ATOM 2781 C CA . LEU A 1 349 ? 27.623 15.083 -47.716 1.00 72.94 349 LEU A CA 1
ATOM 2782 C C . LEU A 1 349 ? 28.885 15.938 -47.829 1.00 72.94 349 LEU A C 1
ATOM 2784 O O . LEU A 1 349 ? 28.797 17.158 -47.897 1.00 72.94 349 LEU A O 1
ATOM 2788 N N . THR A 1 350 ? 30.056 15.302 -47.866 1.00 75.06 350 THR A N 1
ATOM 2789 C CA . THR A 1 350 ? 31.339 15.980 -48.083 1.00 75.06 350 THR A CA 1
ATOM 2790 C C . THR A 1 350 ? 32.404 14.993 -48.550 1.00 75.06 350 THR A C 1
ATOM 2792 O O . THR A 1 350 ? 32.313 13.785 -48.298 1.00 75.06 350 THR A O 1
ATOM 2795 N N . VAL A 1 351 ? 33.431 15.533 -49.200 1.00 76.62 351 VAL A N 1
ATOM 2796 C CA . VAL A 1 351 ? 34.714 14.867 -49.437 1.00 76.62 351 VAL A CA 1
ATOM 2797 C C . VAL A 1 351 ? 35.627 15.162 -48.244 1.00 76.62 351 VAL A C 1
ATOM 2799 O O . VAL A 1 351 ? 35.607 16.272 -47.708 1.00 76.62 351 VAL A O 1
ATOM 2802 N N . LEU A 1 352 ? 36.370 14.161 -47.783 1.00 74.81 352 LEU A N 1
ATOM 2803 C CA . LEU A 1 352 ? 37.330 14.279 -46.688 1.00 74.81 352 LEU A CA 1
ATOM 2804 C C . LEU A 1 352 ? 38.751 14.314 -47.259 1.00 74.81 352 LEU A C 1
ATOM 2806 O O . LEU A 1 352 ? 39.100 13.477 -48.089 1.00 74.81 352 LEU A O 1
ATOM 2810 N N . ASP A 1 353 ? 39.579 15.239 -46.764 1.00 65.38 353 ASP A N 1
ATOM 2811 C CA . ASP A 1 353 ? 40.954 15.492 -47.239 1.00 65.38 353 ASP A CA 1
ATOM 2812 C C . ASP A 1 353 ? 41.959 14.386 -46.818 1.00 65.38 353 ASP A C 1
ATOM 2814 O O . ASP A 1 353 ? 43.172 14.545 -46.950 1.00 65.38 353 ASP A O 1
ATOM 2818 N N . ASN A 1 354 ? 41.479 13.253 -46.290 1.00 60.53 354 ASN A N 1
ATOM 2819 C CA . ASN A 1 354 ? 42.331 12.239 -45.680 1.00 60.53 354 ASN A CA 1
ATOM 2820 C C . ASN A 1 354 ? 42.987 11.338 -46.743 1.00 60.53 354 ASN A C 1
ATOM 2822 O O . ASN A 1 354 ? 42.377 10.406 -47.274 1.00 60.53 354 ASN A O 1
ATOM 2826 N N . THR A 1 355 ? 44.249 11.636 -47.047 1.00 50.62 355 THR A N 1
ATOM 2827 C CA . THR A 1 355 ? 45.117 10.974 -48.034 1.00 50.62 355 THR A CA 1
ATOM 2828 C C . THR A 1 355 ? 45.877 9.793 -47.425 1.00 50.62 355 THR A C 1
ATOM 2830 O O . THR A 1 355 ? 47.084 9.653 -47.597 1.00 50.62 355 THR A O 1
ATOM 2833 N N . CYS A 1 356 ? 45.190 8.911 -46.691 1.00 48.03 356 CYS A N 1
ATOM 2834 C CA . CYS A 1 356 ? 45.823 7.652 -46.303 1.00 48.03 356 CYS A CA 1
ATOM 2835 C C . CYS A 1 356 ? 45.906 6.750 -47.547 1.00 48.03 356 CYS A C 1
ATOM 2837 O O . CYS A 1 356 ? 44.878 6.267 -48.041 1.00 48.03 356 CYS A O 1
ATOM 2839 N N . GLU A 1 357 ? 47.128 6.587 -48.070 1.00 49.91 357 GLU A N 1
ATOM 2840 C CA . GLU A 1 357 ? 47.463 5.753 -49.237 1.00 49.91 357 GLU A CA 1
ATOM 2841 C C . GLU A 1 357 ? 47.136 4.266 -49.020 1.00 49.91 357 GLU A C 1
ATOM 2843 O O . GLU A 1 357 ? 47.032 3.509 -49.985 1.00 49.91 357 GLU A O 1
ATOM 2848 N N . ASP A 1 358 ? 46.901 3.849 -47.771 1.00 55.03 358 ASP A N 1
ATOM 2849 C CA . ASP A 1 358 ? 46.464 2.496 -47.452 1.00 55.03 358 ASP A CA 1
ATOM 2850 C C . ASP A 1 358 ? 44.942 2.349 -47.629 1.00 55.03 358 ASP A C 1
ATOM 2852 O O . ASP A 1 358 ? 44.123 2.914 -46.904 1.00 55.03 358 ASP A O 1
ATOM 2856 N N . ASP A 1 359 ? 44.544 1.534 -48.605 1.00 59.88 359 ASP A N 1
ATOM 2857 C CA . ASP A 1 359 ? 43.152 1.286 -49.024 1.00 59.88 359 ASP A CA 1
ATOM 2858 C C . ASP A 1 359 ? 42.293 0.547 -47.971 1.00 59.88 359 ASP A C 1
ATOM 2860 O O . ASP A 1 359 ? 41.130 0.213 -48.221 1.00 59.88 359 ASP A O 1
ATOM 2864 N N . LYS A 1 360 ? 42.873 0.246 -46.801 1.00 64.38 360 LYS A N 1
ATOM 2865 C CA . LYS A 1 360 ? 42.343 -0.715 -45.825 1.00 64.38 360 LYS A CA 1
ATOM 2866 C C . LYS A 1 360 ? 41.834 -0.091 -44.533 1.00 64.38 360 LYS A C 1
ATOM 2868 O O . LYS A 1 360 ? 40.846 -0.607 -44.011 1.00 64.38 360 LYS A O 1
ATOM 2873 N N . VAL A 1 361 ? 42.466 0.973 -44.031 1.00 68.81 361 VAL A N 1
ATOM 2874 C CA . VAL A 1 361 ? 42.129 1.586 -42.735 1.00 68.81 361 VAL A CA 1
ATOM 2875 C C . VAL A 1 361 ? 42.070 3.105 -42.866 1.00 68.81 361 VAL A C 1
ATOM 2877 O O . VAL A 1 361 ? 42.958 3.720 -43.444 1.00 68.81 361 VAL A O 1
ATOM 2880 N N . VAL A 1 362 ? 41.019 3.715 -42.326 1.00 71.56 362 VAL A N 1
ATOM 2881 C CA . VAL A 1 362 ? 40.814 5.166 -42.303 1.00 71.56 362 VAL A CA 1
ATOM 2882 C C . VAL A 1 362 ? 40.576 5.607 -40.869 1.00 71.56 362 VAL A C 1
ATOM 2884 O O . VAL A 1 362 ? 39.735 5.037 -40.186 1.00 71.56 362 VAL A O 1
ATOM 2887 N N . ALA A 1 363 ? 41.286 6.640 -40.429 1.00 70.06 363 ALA A N 1
ATOM 2888 C CA . ALA A 1 363 ? 41.103 7.266 -39.127 1.00 70.06 363 ALA A CA 1
ATOM 2889 C C . ALA A 1 363 ? 40.372 8.611 -39.276 1.00 70.06 363 ALA A C 1
ATOM 2891 O O . ALA A 1 363 ? 40.760 9.413 -40.120 1.00 70.06 363 ALA A O 1
ATOM 2892 N N . LEU A 1 364 ? 39.338 8.877 -38.478 1.00 69.75 364 LEU A N 1
ATOM 2893 C CA . LEU A 1 364 ? 38.692 10.193 -38.374 1.00 69.75 364 LEU A CA 1
ATOM 2894 C C . LEU A 1 364 ? 38.902 10.772 -36.981 1.00 69.75 364 LEU A C 1
ATOM 2896 O O . LEU A 1 364 ? 38.778 10.048 -35.994 1.00 69.75 364 LEU A O 1
ATOM 2900 N N . PHE A 1 365 ? 39.162 12.072 -36.885 1.00 71.44 365 PHE A N 1
ATOM 2901 C CA . PHE A 1 365 ? 39.267 12.744 -35.592 1.00 71.44 365 PHE A CA 1
ATOM 2902 C C . PHE A 1 365 ? 37.894 13.225 -35.108 1.00 71.44 365 PHE A C 1
ATOM 2904 O O . PHE A 1 365 ? 36.956 13.387 -35.892 1.00 71.44 365 PHE A O 1
ATOM 2911 N N . SER A 1 366 ? 37.771 13.495 -33.806 1.00 63.56 366 SER A N 1
ATOM 2912 C CA . SER A 1 366 ? 36.534 14.021 -33.199 1.00 63.56 366 SER A CA 1
ATOM 2913 C C . SER A 1 366 ? 36.011 15.287 -33.904 1.00 63.56 366 SER A C 1
ATOM 2915 O O . SER A 1 366 ? 34.811 15.432 -34.137 1.00 63.56 366 SER A O 1
ATOM 2917 N N . THR A 1 367 ? 36.916 16.161 -34.356 1.00 65.81 367 THR A N 1
ATOM 2918 C CA . THR A 1 367 ? 36.597 17.373 -35.129 1.00 65.81 367 THR A CA 1
ATOM 2919 C C . THR A 1 367 ? 35.993 17.073 -36.503 1.00 65.81 367 THR A C 1
ATOM 2921 O O . THR A 1 367 ? 35.085 17.783 -36.940 1.00 65.81 367 THR A O 1
ATOM 2924 N N . ASP A 1 368 ? 36.449 16.014 -37.177 1.00 69.06 368 ASP A N 1
ATOM 2925 C CA . ASP A 1 368 ? 35.885 15.577 -38.457 1.00 69.06 368 ASP A CA 1
ATOM 2926 C C . ASP A 1 368 ? 34.476 15.021 -38.253 1.00 69.06 368 ASP A C 1
ATOM 2928 O O . ASP A 1 368 ? 33.561 15.369 -38.993 1.00 69.06 368 ASP A O 1
ATOM 2932 N N . VAL A 1 369 ? 34.273 14.218 -37.205 1.00 67.12 369 VAL A N 1
ATOM 2933 C CA . VAL A 1 369 ? 32.966 13.636 -36.864 1.00 67.12 369 VAL A CA 1
ATOM 2934 C C . VAL A 1 369 ? 31.938 14.718 -36.522 1.00 67.12 369 VAL A C 1
ATOM 2936 O O . VAL A 1 369 ? 30.826 14.677 -37.045 1.00 67.12 369 VAL A O 1
ATOM 2939 N N . GLN A 1 370 ? 32.310 15.727 -35.729 1.00 65.81 370 GLN A N 1
ATOM 2940 C CA . GLN A 1 370 ? 31.437 16.873 -35.429 1.00 65.81 370 GLN A CA 1
ATOM 2941 C C . GLN A 1 370 ? 31.067 17.664 -36.689 1.00 65.81 370 GLN A C 1
ATOM 2943 O O . GLN A 1 370 ? 29.917 18.065 -36.876 1.00 65.81 370 GLN A O 1
ATOM 2948 N N . ARG A 1 371 ? 32.032 17.872 -37.591 1.00 68.69 371 ARG A N 1
ATOM 2949 C CA . ARG A 1 371 ? 31.801 18.580 -38.855 1.00 68.69 371 ARG A CA 1
ATOM 2950 C C . ARG A 1 371 ? 30.873 17.795 -39.786 1.00 68.69 371 ARG A C 1
ATOM 2952 O O . ARG A 1 371 ? 30.011 18.384 -40.437 1.00 68.69 371 ARG A O 1
ATOM 2959 N N . LEU A 1 372 ? 31.046 16.479 -39.854 1.00 68.50 372 LEU A N 1
ATOM 2960 C CA . LEU A 1 372 ? 30.191 15.572 -40.621 1.00 68.50 372 LEU A CA 1
ATOM 2961 C C . LEU A 1 372 ? 28.758 15.561 -40.100 1.00 68.50 372 LEU A C 1
ATOM 2963 O O . LEU A 1 372 ? 27.813 15.631 -40.892 1.00 68.50 372 LEU A O 1
ATOM 2967 N N . ASP A 1 373 ? 28.609 15.529 -38.780 1.00 64.88 373 ASP A N 1
ATOM 2968 C CA . ASP A 1 373 ? 27.309 15.602 -38.136 1.00 64.88 373 ASP A CA 1
ATOM 2969 C C . ASP A 1 373 ? 26.586 16.902 -38.509 1.00 64.88 373 ASP A C 1
ATOM 2971 O O . ASP A 1 373 ? 25.493 16.862 -39.079 1.00 64.88 373 ASP A O 1
ATOM 2975 N N . TRP A 1 374 ? 27.270 18.038 -38.364 1.00 66.06 374 TRP A N 1
ATOM 2976 C CA . TRP A 1 374 ? 26.777 19.363 -38.739 1.00 66.06 374 TRP A CA 1
ATOM 2977 C C . TRP A 1 374 ? 26.325 19.464 -40.213 1.00 66.06 374 TRP A C 1
ATOM 2979 O O . TRP A 1 374 ? 25.287 20.066 -40.524 1.00 66.06 374 TRP A O 1
ATOM 2989 N N . PHE A 1 375 ? 27.057 18.843 -41.147 1.00 67.31 375 PHE A N 1
ATOM 2990 C CA . PHE A 1 375 ? 26.643 18.784 -42.555 1.00 67.31 375 PHE A CA 1
ATOM 2991 C C . PHE A 1 375 ? 25.337 18.005 -42.756 1.00 67.31 375 PHE A C 1
ATOM 2993 O O . PHE A 1 375 ? 24.496 18.407 -43.570 1.00 67.31 375 PHE A O 1
ATOM 3000 N N . SER A 1 376 ? 25.155 16.914 -42.013 1.00 64.12 376 SER A N 1
ATOM 3001 C CA . SER A 1 376 ? 23.986 16.040 -42.128 1.00 64.12 376 SER A CA 1
ATOM 3002 C C . SER A 1 376 ? 22.730 16.613 -41.458 1.00 64.12 376 SER A C 1
ATOM 3004 O O . SER A 1 376 ? 21.634 16.500 -42.017 1.00 64.12 376 SER A O 1
ATOM 3006 N N . THR A 1 377 ? 22.877 17.277 -40.308 1.00 60.66 377 THR A N 1
ATOM 3007 C CA . THR A 1 377 ? 21.756 17.736 -39.475 1.00 60.66 377 THR A CA 1
ATOM 3008 C C . THR A 1 377 ? 21.285 19.144 -39.825 1.00 60.66 377 THR A C 1
ATOM 3010 O O . THR A 1 377 ? 20.086 19.415 -39.749 1.00 60.66 377 THR A O 1
ATOM 3013 N N . ILE A 1 378 ? 22.186 20.037 -40.255 1.00 62.00 378 ILE A N 1
ATOM 3014 C CA . ILE A 1 378 ? 21.877 21.471 -40.394 1.00 62.00 378 ILE A CA 1
ATOM 3015 C C . ILE A 1 378 ? 22.007 21.964 -41.834 1.00 62.00 378 ILE A C 1
ATOM 3017 O O . ILE A 1 378 ? 21.067 22.556 -42.368 1.00 62.00 378 ILE A O 1
ATOM 3021 N N . HIS A 1 379 ? 23.126 21.705 -42.511 1.00 64.75 379 HIS A N 1
ATOM 3022 C CA . HIS A 1 379 ? 23.347 22.270 -43.849 1.00 64.75 379 HIS A CA 1
ATOM 3023 C C . HIS A 1 379 ? 22.422 21.697 -44.923 1.00 64.75 379 HIS A C 1
ATOM 3025 O O . HIS A 1 379 ? 21.908 22.432 -45.769 1.00 64.75 379 HIS A O 1
ATOM 3031 N N . ARG A 1 380 ? 22.184 20.388 -44.899 1.00 64.12 380 ARG A N 1
ATOM 3032 C CA . ARG A 1 380 ? 21.422 19.716 -45.952 1.00 64.12 380 ARG A CA 1
ATOM 3033 C C . ARG A 1 380 ? 19.920 20.040 -45.952 1.00 64.12 380 ARG A C 1
ATOM 3035 O O . ARG A 1 380 ? 19.391 20.303 -47.034 1.00 64.12 380 ARG A O 1
ATOM 3042 N N . PRO A 1 381 ? 19.218 20.104 -44.802 1.00 63.84 381 PRO A N 1
ATOM 3043 C CA . PRO A 1 381 ? 17.846 20.617 -44.761 1.00 63.84 381 PRO A CA 1
ATOM 3044 C C . PRO A 1 381 ? 17.724 22.062 -45.269 1.00 63.84 381 PRO A C 1
ATOM 3046 O O . PRO A 1 381 ? 16.763 22.384 -45.971 1.00 63.84 381 PRO A O 1
ATOM 3049 N N . LEU A 1 382 ? 18.710 22.917 -44.969 1.00 60.44 382 LEU A N 1
ATOM 3050 C CA . LEU A 1 382 ? 18.747 24.301 -45.451 1.00 60.44 382 LEU A CA 1
ATOM 3051 C C . LEU A 1 382 ? 18.891 24.367 -46.978 1.00 60.44 382 LEU A C 1
ATOM 3053 O O . LEU A 1 382 ? 18.137 25.089 -47.627 1.00 60.44 382 LEU A O 1
ATOM 3057 N N . LEU A 1 383 ? 19.793 23.570 -47.558 1.00 64.44 383 LEU A N 1
ATOM 3058 C CA . LEU A 1 383 ? 19.956 23.466 -49.013 1.00 64.44 383 LEU A CA 1
ATOM 3059 C C . LEU A 1 383 ? 18.699 22.934 -49.708 1.00 64.44 383 LEU A C 1
ATOM 3061 O O . LEU A 1 383 ? 18.298 23.478 -50.732 1.00 64.44 383 LEU A O 1
ATOM 3065 N N . HIS A 1 384 ? 18.054 21.906 -49.150 1.00 64.81 384 HIS A N 1
ATOM 3066 C CA . HIS A 1 384 ? 16.807 21.371 -49.702 1.00 64.81 384 HIS A CA 1
ATOM 3067 C C . HIS A 1 384 ? 15.687 22.419 -49.681 1.00 64.81 384 HIS A C 1
ATOM 3069 O O . HIS A 1 384 ? 14.987 22.596 -50.672 1.00 64.81 384 HIS A O 1
ATOM 3075 N N . THR A 1 385 ? 15.545 23.149 -48.572 1.00 61.59 385 THR A N 1
ATOM 3076 C CA . THR A 1 385 ? 14.549 24.224 -48.444 1.00 61.59 385 THR A CA 1
ATOM 3077 C C . THR A 1 385 ? 14.811 25.344 -49.452 1.00 61.59 385 THR A C 1
ATOM 3079 O O . THR A 1 385 ? 13.886 25.793 -50.125 1.00 61.59 385 THR A O 1
ATOM 3082 N N . ALA A 1 386 ? 16.073 25.750 -49.614 1.00 61.59 386 ALA A N 1
ATOM 3083 C CA . ALA A 1 386 ? 16.464 26.751 -50.600 1.00 61.59 386 ALA A CA 1
ATOM 3084 C C . ALA A 1 386 ? 16.183 26.284 -52.040 1.00 61.59 386 ALA A C 1
ATOM 3086 O O . ALA A 1 386 ? 15.624 27.043 -52.824 1.00 61.59 386 ALA A O 1
ATOM 3087 N N . LEU A 1 387 ? 16.505 25.030 -52.380 1.00 64.44 387 LEU A N 1
ATOM 3088 C CA . LEU A 1 387 ? 16.236 24.449 -53.701 1.00 64.44 387 LEU A CA 1
ATOM 3089 C C . LEU A 1 387 ? 14.740 24.353 -54.012 1.00 64.44 387 LEU A C 1
ATOM 3091 O O . LEU A 1 387 ? 14.338 24.742 -55.105 1.00 64.44 387 LEU A O 1
ATOM 3095 N N . CYS A 1 388 ? 13.912 23.885 -53.072 1.00 64.62 388 CYS A N 1
ATOM 3096 C CA . CYS A 1 388 ? 12.458 23.869 -53.258 1.00 64.62 388 CYS A CA 1
ATOM 3097 C C . CYS A 1 388 ? 11.920 25.276 -53.529 1.00 64.62 388 CYS A C 1
ATOM 3099 O O . CYS A 1 388 ? 11.144 25.462 -54.459 1.00 64.62 388 CYS A O 1
ATOM 3101 N N . PHE A 1 389 ? 12.399 26.274 -52.786 1.00 63.50 389 PHE A N 1
ATOM 3102 C CA . PHE A 1 389 ? 11.980 27.660 -52.973 1.00 63.50 389 PHE A CA 1
ATOM 3103 C C . PHE A 1 389 ? 12.410 28.238 -54.333 1.00 63.50 389 PHE A C 1
ATOM 3105 O O . PHE A 1 389 ? 11.643 28.952 -54.973 1.00 63.50 389 PHE A O 1
ATOM 3112 N N . VAL A 1 390 ? 13.621 27.920 -54.807 1.00 66.00 390 VAL A N 1
ATOM 3113 C CA . VAL A 1 390 ? 14.093 28.297 -56.156 1.00 66.00 390 VAL A CA 1
ATOM 3114 C C . VAL A 1 390 ? 13.208 27.674 -57.233 1.00 66.00 390 VAL A C 1
ATOM 3116 O O . VAL A 1 390 ? 12.826 28.353 -58.181 1.00 66.00 390 VAL A O 1
ATOM 3119 N N . LEU A 1 391 ? 12.879 26.388 -57.093 1.00 66.88 391 LEU A N 1
ATOM 3120 C CA . LEU A 1 391 ? 12.045 25.666 -58.052 1.00 66.88 391 LEU A CA 1
ATOM 3121 C C . LEU A 1 391 ? 10.606 26.196 -58.065 1.00 66.88 391 LEU A C 1
ATOM 3123 O O . LEU A 1 391 ? 10.043 26.374 -59.140 1.00 66.88 391 LEU A O 1
ATOM 3127 N N . GLU A 1 392 ? 10.036 26.512 -56.902 1.00 67.31 392 GLU A N 1
ATOM 3128 C CA . GLU A 1 392 ? 8.719 27.153 -56.789 1.00 67.31 392 GLU A CA 1
ATOM 3129 C C . GLU A 1 392 ? 8.714 28.555 -57.405 1.00 67.31 392 GLU A C 1
ATOM 3131 O O . GLU A 1 392 ? 7.792 28.899 -58.143 1.00 67.31 392 GLU A O 1
ATOM 3136 N N . LYS A 1 393 ? 9.762 29.353 -57.165 1.00 64.31 393 LYS A N 1
ATOM 3137 C CA . LYS A 1 393 ? 9.904 30.685 -57.762 1.00 64.31 393 LYS A CA 1
ATOM 3138 C C . LYS A 1 393 ? 10.054 30.616 -59.283 1.00 64.31 393 LYS A C 1
ATOM 3140 O O . LYS A 1 393 ? 9.381 31.362 -59.980 1.00 64.31 393 LYS A O 1
ATOM 3145 N N . ASN A 1 394 ? 10.874 29.701 -59.797 1.00 61.19 394 ASN A N 1
ATOM 3146 C CA . ASN A 1 394 ? 11.022 29.505 -61.239 1.00 61.19 394 ASN A CA 1
ATOM 3147 C C . ASN A 1 394 ? 9.716 29.013 -61.878 1.00 61.19 394 ASN A C 1
ATOM 3149 O O . ASN A 1 394 ? 9.371 29.475 -62.956 1.00 61.19 394 ASN A O 1
ATOM 3153 N N . ALA A 1 395 ? 8.947 28.154 -61.201 1.00 61.00 395 ALA A N 1
ATOM 3154 C CA . ALA A 1 395 ? 7.626 27.736 -61.672 1.00 61.00 395 ALA A CA 1
ATOM 3155 C C . ALA A 1 395 ? 6.600 28.892 -61.672 1.00 61.00 395 ALA A C 1
ATOM 3157 O O . ALA A 1 395 ? 5.745 28.962 -62.554 1.00 61.00 395 ALA A O 1
ATOM 3158 N N . LEU A 1 396 ? 6.691 29.821 -60.713 1.00 57.94 396 LEU A N 1
ATOM 3159 C CA . LEU A 1 396 ? 5.887 31.051 -60.668 1.00 57.94 396 LEU A CA 1
ATOM 3160 C C . LEU A 1 396 ? 6.295 32.059 -61.757 1.00 57.94 396 LEU A C 1
ATOM 3162 O O . LEU A 1 396 ? 5.422 32.652 -62.391 1.00 57.94 396 LEU A O 1
ATOM 3166 N N . ASP A 1 397 ? 7.593 32.215 -62.019 1.00 55.38 397 ASP A N 1
ATOM 3167 C CA . ASP A 1 397 ? 8.124 33.095 -63.068 1.00 55.38 397 ASP A CA 1
ATOM 3168 C C . ASP A 1 397 ? 7.863 32.523 -64.484 1.00 55.38 397 ASP A C 1
ATOM 3170 O O . ASP A 1 397 ? 7.557 33.274 -65.416 1.00 55.38 397 ASP A O 1
ATOM 3174 N N . GLU A 1 398 ? 7.868 31.195 -64.655 1.00 54.91 398 GLU A N 1
ATOM 3175 C CA . GLU A 1 398 ? 7.404 30.510 -65.877 1.00 54.91 398 GLU A CA 1
ATOM 3176 C C . GLU A 1 398 ? 5.878 30.629 -66.059 1.00 54.91 398 GLU A C 1
ATOM 3178 O O . GLU A 1 398 ? 5.392 30.809 -67.177 1.00 54.91 398 GLU A O 1
ATOM 3183 N N . GLY A 1 399 ? 5.109 30.640 -64.964 1.00 48.84 399 GLY A N 1
ATOM 3184 C CA . GLY A 1 399 ? 3.670 30.920 -64.983 1.00 48.84 399 GLY A CA 1
ATOM 3185 C C . GLY A 1 399 ? 3.322 32.367 -65.363 1.00 48.84 399 GLY A C 1
ATOM 3186 O O . GLY A 1 399 ? 2.318 32.594 -66.036 1.00 48.84 399 GLY A O 1
ATOM 3187 N N . MET A 1 400 ? 4.158 33.348 -64.998 1.00 44.66 400 MET A N 1
ATOM 3188 C CA . MET A 1 400 ? 3.975 34.761 -65.377 1.00 44.66 400 MET A CA 1
ATOM 3189 C C . MET A 1 400 ? 4.519 35.111 -66.771 1.00 44.66 400 MET A C 1
ATOM 3191 O O . MET A 1 400 ? 4.125 36.126 -67.347 1.00 44.66 400 MET A O 1
ATOM 3195 N N . THR A 1 401 ? 5.391 34.285 -67.352 1.00 43.38 401 THR A N 1
ATOM 3196 C CA . THR A 1 401 ? 5.885 34.467 -68.731 1.00 43.38 401 THR A CA 1
ATOM 3197 C C . THR A 1 401 ? 5.016 33.767 -69.786 1.00 43.38 401 THR A C 1
ATOM 3199 O O . THR A 1 401 ? 5.128 34.075 -70.975 1.00 43.38 401 THR A O 1
ATOM 3202 N N . ALA A 1 402 ? 4.059 32.932 -69.368 1.00 41.62 402 ALA A N 1
ATOM 3203 C CA . ALA A 1 402 ? 3.119 32.232 -70.246 1.00 41.62 402 ALA A CA 1
ATOM 3204 C C . ALA A 1 402 ? 1.948 33.085 -70.802 1.00 41.62 402 ALA A C 1
ATOM 3206 O O . ALA A 1 402 ? 1.129 32.557 -71.551 1.00 41.62 402 ALA A O 1
ATOM 3207 N N . GLU A 1 403 ? 1.865 34.397 -70.525 1.00 40.69 403 GLU A N 1
ATOM 3208 C CA . GLU A 1 403 ? 0.880 35.302 -71.166 1.00 40.69 403 GLU A CA 1
ATOM 3209 C C . GLU A 1 403 ? 1.416 36.084 -72.383 1.00 40.69 403 GLU A C 1
ATOM 3211 O O . GLU A 1 403 ? 0.670 36.816 -73.036 1.00 40.69 403 GLU A O 1
ATOM 3216 N N . LYS A 1 404 ? 2.686 35.907 -72.774 1.00 42.59 404 LYS A N 1
ATOM 3217 C CA . LYS A 1 404 ? 3.217 36.462 -74.035 1.00 42.59 404 LYS A CA 1
ATOM 3218 C C . LYS A 1 404 ? 4.120 35.481 -74.766 1.00 42.59 404 LYS A C 1
ATOM 3220 O O . LYS A 1 404 ? 5.291 35.757 -74.993 1.00 42.59 404 LYS A O 1
ATOM 3225 N N . SER A 1 405 ? 3.556 34.355 -75.182 1.00 32.41 405 SER A N 1
ATOM 3226 C CA . SER A 1 405 ? 3.972 33.624 -76.386 1.00 32.41 405 SER A CA 1
ATOM 3227 C C . SER A 1 405 ? 2.869 32.639 -76.753 1.00 32.41 405 SER A C 1
ATOM 3229 O O . SER A 1 405 ? 2.820 31.509 -76.283 1.00 32.41 405 SER A O 1
ATOM 3231 N N . SER A 1 406 ? 1.940 33.112 -77.578 1.00 34.78 406 SER A N 1
ATOM 3232 C CA . SER A 1 406 ? 0.978 32.275 -78.283 1.00 34.78 406 SER A CA 1
ATOM 3233 C C . SER A 1 406 ? 1.692 31.302 -79.224 1.00 34.78 406 SER A C 1
ATOM 3235 O O . SER A 1 406 ? 2.567 31.721 -79.982 1.00 34.78 406 SER A O 1
ATOM 3237 N N . ASN A 1 407 ? 1.182 30.069 -79.246 1.00 32.78 407 ASN A N 1
ATOM 3238 C CA . ASN A 1 407 ? 1.350 29.014 -80.251 1.00 32.78 407 ASN A CA 1
ATOM 3239 C C . ASN A 1 407 ? 2.582 28.108 -80.119 1.00 32.78 407 ASN A C 1
ATOM 3241 O O . ASN A 1 407 ? 3.546 28.235 -80.865 1.00 32.78 407 ASN A O 1
ATOM 3245 N N . PHE A 1 408 ? 2.440 27.061 -79.304 1.00 28.70 408 PHE A N 1
ATOM 3246 C CA . PHE A 1 408 ? 2.582 25.700 -79.828 1.00 28.70 408 PHE A CA 1
ATOM 3247 C C . PHE A 1 408 ? 1.506 24.810 -79.196 1.00 28.70 408 PHE A C 1
ATOM 3249 O O . PHE A 1 408 ? 1.379 24.731 -77.976 1.00 28.70 408 PHE A O 1
ATOM 3256 N N . GLU A 1 409 ? 0.669 24.226 -80.049 1.00 27.22 409 GLU A N 1
ATOM 3257 C CA . GLU A 1 409 ? -0.491 23.418 -79.684 1.00 27.22 409 GLU A CA 1
ATOM 3258 C C . GLU A 1 409 ? -0.101 22.198 -78.841 1.00 27.22 409 GLU A C 1
ATOM 3260 O O . GLU A 1 409 ? 0.659 21.329 -79.270 1.00 27.22 409 GLU A O 1
ATOM 3265 N N . LEU A 1 410 ? -0.721 22.091 -77.665 1.00 31.30 410 LEU A N 1
ATOM 3266 C CA . LEU A 1 410 ? -1.047 20.803 -77.071 1.00 31.30 410 LEU A CA 1
ATOM 3267 C C . LEU A 1 410 ? -2.130 20.136 -77.925 1.00 31.30 410 LEU A C 1
ATOM 3269 O O . LEU A 1 410 ? -3.216 20.687 -78.089 1.00 31.30 410 LEU A O 1
ATOM 3273 N N . SER A 1 411 ? -1.881 18.903 -78.361 1.00 27.53 411 SER A N 1
ATOM 3274 C CA . SER A 1 411 ? -2.958 17.928 -78.525 1.00 27.53 411 SER A CA 1
ATOM 3275 C C . SER A 1 411 ? -2.794 16.809 -77.491 1.00 27.53 411 SER A C 1
ATOM 3277 O O . SER A 1 411 ? -1.723 16.206 -77.411 1.00 27.53 411 SER A O 1
ATOM 3279 N N . PRO A 1 412 ? -3.832 16.543 -76.678 1.00 33.16 412 PRO A N 1
ATOM 3280 C CA . PRO A 1 412 ? -3.815 15.566 -75.602 1.00 33.16 412 PRO A CA 1
ATOM 3281 C C . PRO A 1 412 ? -4.289 14.198 -76.102 1.00 33.16 412 PRO A C 1
ATOM 3283 O O . PRO A 1 412 ? -5.248 14.112 -76.870 1.00 33.16 412 PRO A O 1
ATOM 3286 N N . GLN A 1 413 ? -3.719 13.111 -75.581 1.00 26.31 413 GLN A N 1
ATOM 3287 C CA . GLN A 1 413 ? -4.409 11.821 -75.582 1.00 26.31 413 GLN A CA 1
ATOM 3288 C C . GLN A 1 413 ? -4.582 11.284 -74.160 1.00 26.31 413 GLN A C 1
ATOM 3290 O O . GLN A 1 413 ? -3.658 10.829 -73.496 1.00 26.31 413 GLN A O 1
ATOM 3295 N N . LYS A 1 414 ? -5.841 11.416 -73.733 1.00 27.69 414 LYS A N 1
ATOM 3296 C CA . LYS A 1 414 ? -6.572 10.678 -72.699 1.00 27.69 414 LYS A CA 1
ATOM 3297 C C . LYS A 1 414 ? -6.309 9.167 -72.720 1.00 27.69 414 LYS A C 1
ATOM 3299 O O . LYS A 1 414 ? -6.239 8.578 -73.793 1.00 27.69 414 LYS A O 1
ATOM 3304 N N . GLY A 1 415 ? -6.426 8.561 -71.537 1.00 24.25 415 GLY A N 1
ATOM 3305 C CA . GLY A 1 415 ? -6.750 7.139 -71.352 1.00 24.25 415 GLY A CA 1
ATOM 3306 C C . GLY A 1 415 ? -5.912 6.514 -70.237 1.00 24.25 415 GLY A C 1
ATOM 3307 O O . GLY A 1 415 ? -4.820 6.053 -70.512 1.00 24.25 415 GLY A O 1
ATOM 3308 N N . GLN A 1 416 ? -6.226 6.725 -68.957 1.00 24.91 416 GLN A N 1
ATOM 3309 C CA . GLN A 1 416 ? -7.215 5.972 -68.167 1.00 24.91 416 GLN A CA 1
ATOM 3310 C C . GLN A 1 416 ? -6.672 4.611 -67.683 1.00 24.91 416 GLN A C 1
ATOM 3312 O O . GLN A 1 416 ? -6.267 3.782 -68.481 1.00 24.91 416 GLN A O 1
ATOM 3317 N N . ALA A 1 417 ? -6.663 4.489 -66.350 1.00 32.59 417 ALA A N 1
ATOM 3318 C CA . ALA A 1 417 ? -6.526 3.322 -65.477 1.00 32.59 417 ALA A CA 1
ATOM 3319 C C . ALA A 1 417 ? -6.230 1.950 -66.108 1.00 32.59 417 ALA A C 1
ATOM 3321 O O . ALA A 1 417 ? -7.028 1.458 -66.893 1.00 32.59 417 ALA A O 1
ATOM 3322 N N . ASP A 1 418 ? -5.221 1.259 -65.566 1.00 23.73 418 ASP A N 1
ATOM 3323 C CA . ASP A 1 418 ? -5.499 -0.078 -65.043 1.00 23.73 418 ASP A CA 1
ATOM 3324 C C . ASP A 1 418 ? -4.538 -0.508 -63.933 1.00 23.73 418 ASP A C 1
ATOM 3326 O O . ASP A 1 418 ? -3.349 -0.182 -63.916 1.00 23.73 418 ASP A O 1
ATOM 3330 N N . ALA A 1 419 ? -5.119 -1.210 -62.970 1.00 30.86 419 ALA A N 1
ATOM 3331 C CA . ALA A 1 419 ? -4.467 -1.820 -61.832 1.00 30.86 419 ALA A CA 1
ATOM 3332 C C . ALA A 1 419 ? -4.011 -3.239 -62.185 1.00 30.86 419 ALA A C 1
ATOM 3334 O O . ALA A 1 419 ? -4.813 -4.004 -62.695 1.00 30.86 419 ALA A O 1
ATOM 3335 N N . THR A 1 420 ? -2.785 -3.609 -61.809 1.00 25.55 420 THR A N 1
ATOM 3336 C CA . THR A 1 420 ? -2.309 -4.995 -61.584 1.00 25.55 420 THR A CA 1
ATOM 3337 C C . THR A 1 420 ? -0.987 -4.854 -60.810 1.00 25.55 420 THR A C 1
ATOM 3339 O O . THR A 1 420 ? -0.052 -4.264 -61.342 1.00 25.55 420 THR A O 1
ATOM 3342 N N . LEU A 1 421 ? -0.822 -5.190 -59.523 1.00 27.59 421 LEU A N 1
ATOM 3343 C CA . LEU A 1 421 ? -1.045 -6.489 -58.874 1.00 27.59 421 LEU A CA 1
ATOM 3344 C C . LEU A 1 421 ? -0.679 -7.650 -59.799 1.00 27.59 421 LEU A C 1
ATOM 3346 O O . LEU A 1 421 ? -1.518 -8.153 -60.535 1.00 27.59 421 LEU A O 1
ATOM 3350 N N . VAL A 1 422 ? 0.587 -8.059 -59.731 1.00 27.03 422 VAL A N 1
ATOM 3351 C CA . VAL A 1 422 ? 1.019 -9.417 -60.066 1.00 27.03 422 VAL A CA 1
ATOM 3352 C C . VAL A 1 422 ? 1.937 -9.872 -58.935 1.00 27.03 422 VAL A C 1
ATOM 3354 O O . VAL A 1 422 ? 3.142 -9.629 -58.937 1.00 27.03 422 VAL A O 1
ATOM 3357 N N . GLU A 1 423 ? 1.320 -10.492 -57.929 1.00 27.39 423 GLU A N 1
ATOM 3358 C CA . GLU A 1 423 ? 1.898 -11.691 -57.330 1.00 27.39 423 GLU A CA 1
ATOM 3359 C C . GLU A 1 423 ? 2.119 -12.708 -58.453 1.00 27.39 423 GLU A C 1
ATOM 3361 O O . GLU A 1 423 ? 1.240 -12.901 -59.288 1.00 27.39 423 GLU A O 1
ATOM 3366 N N . ASN A 1 424 ? 3.266 -13.375 -58.457 1.00 25.61 424 ASN A N 1
ATOM 3367 C CA . ASN A 1 424 ? 3.346 -14.747 -58.935 1.00 25.61 424 ASN A CA 1
ATOM 3368 C C . ASN A 1 424 ? 4.396 -15.464 -58.094 1.00 25.61 424 ASN A C 1
ATOM 3370 O O . ASN A 1 424 ? 5.601 -15.271 -58.259 1.00 25.61 424 ASN A O 1
ATOM 3374 N N . ASN A 1 425 ? 3.879 -16.258 -57.162 1.00 30.36 425 ASN A N 1
ATOM 3375 C CA . ASN A 1 425 ? 4.556 -17.420 -56.623 1.00 30.36 425 ASN A CA 1
ATOM 3376 C C . ASN A 1 425 ? 4.676 -18.510 -57.704 1.00 30.36 425 ASN A C 1
ATOM 3378 O O . ASN A 1 425 ? 3.821 -18.625 -58.580 1.00 30.36 425 ASN A O 1
ATOM 3382 N N . ASP A 1 426 ? 5.714 -19.324 -57.515 1.00 27.89 426 ASP A N 1
ATOM 3383 C CA . ASP A 1 426 ? 5.865 -20.740 -57.868 1.00 27.89 426 ASP A CA 1
ATOM 3384 C C . ASP A 1 426 ? 5.970 -21.174 -59.331 1.00 27.89 426 ASP A C 1
ATOM 3386 O O . ASP A 1 426 ? 4.992 -21.122 -60.065 1.00 27.89 426 ASP A O 1
ATOM 3390 N N . ILE A 1 427 ? 7.138 -21.758 -59.653 1.00 29.23 427 ILE A N 1
ATOM 3391 C CA . ILE A 1 427 ? 7.392 -23.063 -60.320 1.00 29.23 427 ILE A CA 1
ATOM 3392 C C . ILE A 1 427 ? 8.860 -23.413 -59.936 1.00 29.23 427 ILE A C 1
ATOM 3394 O O . ILE A 1 427 ? 9.719 -22.570 -60.177 1.00 29.23 427 ILE A O 1
ATOM 3398 N N . VAL A 1 428 ? 9.316 -24.535 -59.356 1.00 36.16 428 VAL A N 1
ATOM 3399 C CA . VAL A 1 428 ? 8.838 -25.868 -58.922 1.00 36.16 428 VAL A CA 1
ATOM 3400 C C . VAL A 1 428 ? 9.814 -26.361 -57.847 1.00 36.16 428 VAL A C 1
ATOM 3402 O O . VAL A 1 428 ? 11.010 -25.990 -57.950 1.00 36.16 428 VAL A O 1
#

Sequence (428 aa):
MTATEDRTADSWRYTAEPFRAFNKDTEALYKRAESLLNSVKDPLCVGSLVTYETQDKSSKRQWILGRVVQLDSRHVSVRAFLPEDSRDPEVLSTLRSERDRKLQEMRRRHLSVMALREEMAAVRRNNEAAMGRAKEASEAVRRAIMSVEEVRLHEVFNTRVPSVQLRLALEASVALLNEDVMVDSSWPWEDLRAAVRDPAYIQRLLEFDPMTDMSVELFNDVNDAYMTDVRLYCSEVSAKSTTEPMTSVDSVVSLLFDWIVAQMGMFQVICDIVNSQQTTDELHANITSHITHIKEINAQVRRIEAKLRRYSSDGAIVQDDNCDAFASDCFTFTASNKPPQTISRSSILTVLDNTCEDDKVVALFSTDVQRLDWFSTIHRPLLHTALCFVLEKNALDEGMTAEKSSNFELSPQKGQADATLVENNDIV

Foldseek 3Di:
DDDDDPPDDPDPPDDPDDPPPPDDDLVVLVVVLVVVVVVFDDDDDQQFWFKFWDQDPVRDIFIWIWGFHDDDPWKTFTFTWAFPPLPPVVVLVVLVVVLVVLVVVLVVLVVVLVVLVVVLVVLVVVLVVLLVVLVVLLVVLLVVLVPDDPVLVLVLLPDPDHDPLLLLLLLLLLLLLDVPDQSPDSDDSVRSSVSCPPPCSSVSLNVDDLVPRPDPVSLVSSCVRRVVVLVVVLVVLVVVVVPDDDDSSVVVSNSSSSNSCSSSSNNVSVVVSVVCVVVSVVSVVSSVVSVVVSVVSVVVSVVSVVVSCCSPDPGRGDDDPDPPDDPDQKTKIFGDPDGTDMDTPLRTQGTDPDPPVDPTMDIDGPVRVVVSVCSRPPVSVSNVVSVVVVVVVVVVVVVVVVVPDDDDDDDDDDDDDDDDDDDDDDDD

pLDDT: mean 72.81, std 21.3, range [23.73, 97.56]

Organism: Trypanosoma congolense (strain IL3000) (NCBI:txid1068625)

Radius of gyration: 44.82 Å; chains: 1; bounding box: 82×69×128 Å

Secondary structure (DSSP, 8-state):
-------SSSS---SS--SS---S-HHHHHHHHHHHHTTS-S---TT-EEEEEEE-TT--EEEEEEEEEEE-SSEEEEEEEEEGGGG-HHHHHHHHHHHHHHHHHHHHHHHHHHHHHHHHHHHHHHHHHHHHHHHHHHHHHHHHHHHS-HHHHHHHHT-SS--HHHHHHHHHHHHHH-TTS-TTS---HHHHHHHHTSHHHHHHHHH--HHHH--HHHHHHHHHHTHHHHHHHHHHHHHHTTTSPPPHHHHHHHHHHHHHHHHHHHHHHHHHHHHHHHHHHHHHHHHHHHHHHHHHHHHHHHHHHHHHHHHHSSS----STTTTS---SEEEEEE-SSPPEEEEGGGEEEEE------TTEEEEEHHHHHHHHHIIIIIHHHHHHHHHHHHHHHHHHHHHHTTS------------------------